Protein AF-A0A7S2GCS3-F1 (afdb_monomer)

Structure (mmCIF, N/CA/C/O backbone):
data_AF-A0A7S2GCS3-F1
#
_entry.id   AF-A0A7S2GCS3-F1
#
loop_
_atom_site.group_PDB
_atom_site.id
_atom_site.type_symbol
_atom_site.label_atom_id
_atom_site.label_alt_id
_atom_site.label_comp_id
_atom_site.label_asym_id
_atom_site.label_entity_id
_atom_site.label_seq_id
_atom_site.pdbx_PDB_ins_code
_atom_site.Cartn_x
_atom_site.Cartn_y
_atom_site.Cartn_z
_atom_site.occupancy
_atom_site.B_iso_or_equiv
_atom_site.auth_seq_id
_atom_site.auth_comp_id
_atom_site.auth_asym_id
_atom_site.auth_atom_id
_atom_site.pdbx_PDB_model_num
ATOM 1 N N . ALA A 1 1 ? 16.117 29.653 43.670 1.00 45.38 1 ALA A N 1
ATOM 2 C CA . ALA A 1 1 ? 16.359 30.026 42.257 1.00 45.38 1 ALA A CA 1
ATOM 3 C C . ALA A 1 1 ? 15.130 29.858 41.340 1.00 45.38 1 ALA A C 1
ATOM 5 O O . ALA A 1 1 ? 14.911 30.723 40.506 1.00 45.38 1 ALA A O 1
ATOM 6 N N . GLY A 1 2 ? 14.278 28.829 41.499 1.00 45.38 2 GLY A N 1
ATOM 7 C CA . GLY A 1 2 ? 13.142 28.573 40.582 1.00 45.38 2 GLY A CA 1
ATOM 8 C C . GLY A 1 2 ? 11.918 29.509 40.661 1.00 45.38 2 GLY A C 1
ATOM 9 O O . GLY A 1 2 ? 11.139 29.554 39.718 1.00 45.38 2 GLY A O 1
ATOM 10 N N . ARG A 1 3 ? 11.739 30.292 41.739 1.00 44.16 3 ARG A N 1
ATOM 11 C CA . ARG A 1 3 ? 10.587 31.216 41.884 1.00 44.16 3 ARG A CA 1
ATOM 12 C C . ARG A 1 3 ? 10.750 32.565 41.169 1.00 44.16 3 ARG A C 1
ATOM 14 O O . ARG A 1 3 ? 9.757 33.245 40.952 1.00 44.16 3 ARG A O 1
ATOM 21 N N . ILE A 1 4 ? 11.970 32.946 40.781 1.00 46.50 4 ILE A N 1
ATOM 22 C CA . ILE A 1 4 ? 12.252 34.279 40.209 1.00 46.50 4 ILE A CA 1
ATOM 23 C C . ILE A 1 4 ? 12.112 34.289 38.672 1.00 46.50 4 ILE A C 1
ATOM 25 O O . ILE A 1 4 ? 11.861 35.334 38.082 1.00 46.50 4 ILE A O 1
ATOM 29 N N . ILE A 1 5 ? 12.161 33.126 38.011 1.00 49.38 5 ILE A N 1
ATOM 30 C CA . ILE A 1 5 ? 12.000 33.024 36.546 1.00 49.38 5 ILE A CA 1
ATOM 31 C C . ILE A 1 5 ? 10.517 33.112 36.124 1.00 49.38 5 ILE A C 1
ATOM 33 O O . ILE A 1 5 ? 10.206 33.591 35.036 1.00 49.38 5 ILE A O 1
ATOM 37 N N . ALA A 1 6 ? 9.578 32.750 37.008 1.00 49.62 6 ALA A N 1
ATOM 38 C CA . ALA A 1 6 ? 8.138 32.794 36.724 1.00 49.62 6 ALA A CA 1
ATOM 39 C C . ALA A 1 6 ? 7.568 34.224 36.571 1.00 49.62 6 ALA A C 1
ATOM 41 O O . ALA A 1 6 ? 6.475 34.405 36.028 1.00 49.62 6 ALA A O 1
ATOM 42 N N . LEU A 1 7 ? 8.299 35.252 37.022 1.00 50.25 7 LEU A N 1
ATOM 43 C CA . LEU A 1 7 ? 7.850 36.651 37.024 1.00 50.25 7 LEU A CA 1
ATOM 44 C C . LEU A 1 7 ? 8.207 37.439 35.751 1.00 50.25 7 LEU A C 1
ATOM 46 O O . LEU A 1 7 ? 7.805 38.590 35.637 1.00 50.25 7 LEU A O 1
ATOM 50 N N . LYS A 1 8 ? 8.908 36.836 34.779 1.00 57.78 8 LYS A N 1
ATOM 51 C CA . LYS A 1 8 ? 9.228 37.479 33.485 1.00 57.78 8 LYS A CA 1
ATOM 52 C C . LYS A 1 8 ? 8.475 36.907 32.280 1.00 57.78 8 LYS A C 1
ATOM 54 O O . LYS A 1 8 ? 8.705 37.356 31.164 1.00 57.78 8 LYS A O 1
ATOM 59 N N . GLN A 1 9 ? 7.598 35.925 32.485 1.00 58.34 9 GLN A N 1
ATOM 60 C CA . GLN A 1 9 ? 6.839 35.333 31.386 1.00 58.34 9 GLN A CA 1
ATOM 61 C C . GLN A 1 9 ? 5.605 36.171 31.060 1.00 58.34 9 GLN A C 1
ATOM 63 O O . GLN A 1 9 ? 4.803 36.462 31.951 1.00 58.34 9 GLN A O 1
ATOM 68 N N . THR A 1 10 ? 5.439 36.528 29.787 1.00 75.19 10 THR A N 1
ATOM 69 C CA . THR A 1 10 ? 4.215 37.182 29.308 1.00 75.19 10 THR A CA 1
ATOM 70 C C . THR A 1 10 ? 3.010 36.239 29.476 1.00 75.19 10 THR A C 1
ATOM 72 O O . THR A 1 10 ? 3.190 35.016 29.508 1.00 75.19 10 THR A O 1
ATOM 75 N N . PRO A 1 11 ? 1.769 36.753 29.578 1.00 75.19 11 PRO A N 1
ATOM 76 C CA . PRO A 1 11 ? 0.563 35.918 29.642 1.00 75.19 11 PRO A CA 1
ATOM 77 C C . PRO A 1 11 ? 0.515 34.855 28.533 1.00 75.19 11 PRO A C 1
ATOM 79 O O . PRO A 1 11 ? 0.294 33.680 28.809 1.00 75.19 11 PRO A O 1
ATOM 82 N N . GLN A 1 12 ? 0.892 35.241 27.312 1.00 73.62 12 GLN A N 1
ATOM 83 C CA . GLN A 1 12 ? 0.981 34.353 26.153 1.00 73.62 12 GLN A CA 1
ATOM 84 C C . GLN A 1 12 ? 2.023 33.231 26.328 1.00 73.62 12 GLN A C 1
ATOM 86 O O . GLN A 1 12 ? 1.788 32.090 25.941 1.00 73.62 12 GLN A O 1
ATOM 91 N N . GLN A 1 13 ? 3.167 33.506 26.967 1.00 73.88 13 GLN A N 1
ATOM 92 C CA . GLN A 1 13 ? 4.167 32.474 27.276 1.00 73.88 13 GLN A CA 1
ATOM 93 C C . GLN A 1 13 ? 3.667 31.474 28.328 1.00 73.88 13 GLN A C 1
ATOM 95 O O . GLN A 1 13 ? 3.989 30.287 28.243 1.00 73.88 13 GLN A O 1
ATOM 100 N N . ARG A 1 14 ? 2.863 31.926 29.299 1.00 75.81 14 ARG A N 1
ATOM 101 C CA . ARG A 1 14 ? 2.249 31.051 30.313 1.00 75.81 14 ARG A CA 1
ATOM 102 C C . ARG A 1 14 ? 1.172 30.155 29.707 1.00 75.81 14 ARG A C 1
ATOM 104 O O . ARG A 1 14 ? 1.151 28.962 30.005 1.00 75.81 14 ARG A O 1
ATOM 111 N N . GLU A 1 15 ? 0.337 30.698 28.825 1.00 75.44 15 GLU A N 1
ATOM 112 C CA . GLU A 1 15 ? -0.662 29.930 28.072 1.00 75.44 15 GLU A CA 1
ATOM 113 C C . GLU A 1 15 ? -0.004 28.865 27.190 1.00 75.44 15 GLU A C 1
ATOM 115 O O . GLU A 1 15 ? -0.359 27.690 27.283 1.00 75.44 15 GLU A O 1
ATOM 120 N N . CYS A 1 16 ? 1.023 29.225 26.413 1.00 74.12 16 CYS A N 1
ATOM 121 C CA . CYS A 1 16 ? 1.772 28.264 25.599 1.00 74.12 16 CYS A CA 1
ATOM 122 C C . CYS A 1 16 ? 2.395 27.139 26.444 1.00 74.12 16 CYS A C 1
ATOM 124 O O . CYS A 1 16 ? 2.351 25.969 26.051 1.00 74.12 16 CYS A O 1
ATOM 126 N N . ALA A 1 17 ? 2.950 27.464 27.616 1.00 75.94 17 ALA A N 1
ATOM 127 C CA . ALA A 1 17 ? 3.522 26.472 28.524 1.00 75.94 17 ALA A CA 1
ATOM 128 C C . ALA A 1 17 ? 2.455 25.528 29.106 1.00 75.94 17 ALA A C 1
ATOM 130 O O . ALA A 1 17 ? 2.669 24.313 29.136 1.00 75.94 17 ALA A O 1
ATOM 131 N N . LEU A 1 18 ? 1.299 26.061 29.518 1.00 80.62 18 LEU A N 1
ATOM 132 C CA . LEU A 1 18 ? 0.173 25.268 30.013 1.00 80.62 18 LEU A CA 1
ATOM 133 C C . LEU A 1 18 ? -0.360 24.331 28.924 1.00 80.62 18 LEU A C 1
ATOM 135 O O . LEU A 1 18 ? -0.496 23.131 29.153 1.00 80.62 18 LEU A O 1
ATOM 139 N N . VAL A 1 19 ? -0.578 24.848 27.713 1.00 78.69 19 VAL A N 1
ATOM 140 C CA . VAL A 1 19 ? -1.015 24.056 26.556 1.00 78.69 19 VAL A CA 1
ATOM 141 C C . VAL A 1 19 ? -0.015 22.938 26.250 1.00 78.69 19 VAL A C 1
ATOM 143 O O . VAL A 1 19 ? -0.414 21.798 26.014 1.00 78.69 19 VAL A O 1
ATOM 146 N N . ALA A 1 20 ? 1.292 23.209 26.307 1.00 74.62 20 ALA A N 1
ATOM 147 C CA . ALA A 1 20 ? 2.315 22.183 26.114 1.00 74.62 20 ALA A CA 1
ATOM 148 C C . ALA A 1 20 ? 2.287 21.095 27.205 1.00 74.62 20 ALA A C 1
ATOM 150 O O . ALA A 1 20 ? 2.496 19.917 26.901 1.00 74.62 20 ALA A O 1
ATOM 151 N N . GLN A 1 21 ? 2.015 21.456 28.463 1.00 80.94 21 GLN A N 1
ATOM 152 C CA . GLN A 1 21 ? 1.854 20.487 29.552 1.00 80.94 21 GLN A CA 1
ATOM 153 C C . GLN A 1 21 ? 0.599 19.629 29.372 1.00 80.94 21 GLN A C 1
ATOM 155 O O . GLN A 1 21 ? 0.693 18.405 29.467 1.00 80.94 21 GLN A O 1
ATOM 160 N N . VAL A 1 22 ? -0.538 20.242 29.032 1.00 81.94 22 VAL A N 1
ATOM 161 C CA . VAL A 1 22 ? -1.790 19.528 28.735 1.00 81.94 22 VAL A CA 1
ATOM 162 C C . VAL A 1 22 ? -1.585 18.546 27.581 1.00 81.94 22 VAL A C 1
ATOM 164 O O . VAL A 1 22 ? -1.960 17.385 27.698 1.00 81.94 22 VAL A O 1
ATOM 167 N N . ARG A 1 23 ? -0.889 18.946 26.509 1.00 75.81 23 ARG A N 1
ATOM 168 C CA . ARG A 1 23 ? -0.555 18.055 25.380 1.00 75.81 23 ARG A CA 1
ATOM 169 C C . ARG A 1 23 ? 0.242 16.827 25.808 1.00 75.81 23 ARG A C 1
ATOM 171 O O . ARG A 1 23 ? -0.067 15.715 25.387 1.00 75.81 23 ARG A O 1
ATOM 178 N N . LYS A 1 24 ? 1.269 17.016 26.643 1.00 79.88 24 LYS A N 1
ATOM 179 C CA . LYS A 1 24 ? 2.068 15.901 27.177 1.00 79.88 24 LYS A CA 1
ATOM 180 C C . LYS A 1 24 ? 1.221 14.978 28.048 1.00 79.88 24 LYS A C 1
ATOM 182 O O . LYS A 1 24 ? 1.404 13.767 27.974 1.00 79.88 24 LYS A O 1
ATOM 187 N N . LEU A 1 25 ? 0.321 15.541 28.854 1.00 83.81 25 LEU A N 1
ATOM 188 C CA . LEU A 1 25 ? -0.578 14.765 29.699 1.00 83.81 25 LEU A CA 1
ATOM 189 C C . LEU A 1 25 ? -1.551 13.935 28.858 1.00 83.81 25 LEU A C 1
ATOM 191 O O . LEU A 1 25 ? -1.623 12.732 29.070 1.00 83.81 25 LEU A O 1
ATOM 195 N N . VAL A 1 26 ? -2.217 14.536 27.866 1.00 82.38 26 VAL A N 1
ATOM 196 C CA . VAL A 1 26 ? -3.145 13.821 26.972 1.00 82.38 26 VAL A CA 1
ATOM 197 C C . VAL A 1 26 ? -2.433 12.692 26.231 1.00 82.38 26 VAL A C 1
ATOM 199 O O . VAL A 1 26 ? -2.925 11.570 26.215 1.00 82.38 26 VAL A O 1
ATOM 202 N N . TYR A 1 27 ? -1.237 12.949 25.692 1.00 83.50 27 TYR A N 1
ATOM 203 C CA . TYR A 1 27 ? -0.443 11.896 25.057 1.00 83.50 27 TYR A CA 1
ATOM 204 C C . TYR A 1 27 ? -0.103 10.763 26.033 1.00 83.50 27 TYR A C 1
ATOM 206 O O . TYR A 1 27 ? -0.255 9.597 25.689 1.00 83.50 27 TYR A O 1
ATOM 214 N N . ARG A 1 28 ? 0.313 11.083 27.266 1.00 83.88 28 ARG A N 1
ATOM 215 C CA . ARG A 1 28 ? 0.596 10.065 28.289 1.00 83.88 28 ARG A CA 1
ATOM 216 C C . ARG A 1 28 ? -0.651 9.264 28.662 1.00 83.88 28 ARG A C 1
ATOM 218 O O . ARG A 1 28 ? -0.569 8.052 28.797 1.00 83.88 28 ARG A O 1
ATOM 225 N N . MET A 1 29 ? -1.800 9.921 28.784 1.00 85.88 29 MET A N 1
ATOM 226 C CA . MET A 1 29 ? -3.075 9.254 29.052 1.00 85.88 29 MET A CA 1
ATOM 227 C C . MET A 1 29 ? -3.511 8.336 27.905 1.00 85.88 29 MET A C 1
ATOM 229 O O . MET A 1 29 ? -4.179 7.345 28.170 1.00 85.88 29 MET A O 1
ATOM 233 N N . ALA A 1 30 ? -3.125 8.635 26.661 1.00 87.94 30 ALA A N 1
ATOM 234 C CA . ALA A 1 30 ? -3.401 7.788 25.503 1.00 87.94 30 ALA A CA 1
ATOM 235 C C . ALA A 1 30 ? -2.385 6.644 25.341 1.00 87.94 30 ALA A C 1
ATOM 237 O O . ALA A 1 30 ? -2.777 5.527 25.029 1.00 87.94 30 ALA A O 1
ATOM 238 N N . ILE A 1 31 ? -1.091 6.884 25.570 1.00 90.19 31 ILE A N 1
ATOM 239 C CA . ILE A 1 31 ? -0.054 5.862 25.351 1.00 90.19 31 ILE A CA 1
ATOM 240 C C . ILE A 1 31 ? -0.043 4.787 26.444 1.00 90.19 31 ILE A C 1
ATOM 242 O O . ILE A 1 31 ? 0.220 3.632 26.144 1.00 90.19 31 ILE A O 1
ATOM 246 N N . ILE A 1 32 ? -0.385 5.127 27.693 1.00 92.94 32 ILE A N 1
ATOM 247 C CA . ILE A 1 32 ? -0.435 4.153 28.797 1.00 92.94 32 ILE A CA 1
ATOM 248 C C . ILE A 1 32 ? -1.379 2.979 28.485 1.00 92.94 32 ILE A C 1
ATOM 250 O O . ILE A 1 32 ? -0.918 1.843 28.545 1.00 92.94 32 ILE A O 1
ATOM 254 N N . PRO A 1 33 ? -2.664 3.180 28.133 1.00 94.50 33 PRO A N 1
ATOM 255 C CA . PRO A 1 33 ? -3.541 2.059 27.803 1.00 94.50 33 PRO A CA 1
ATOM 256 C C . PRO A 1 33 ? -3.095 1.308 26.541 1.00 94.50 33 PRO A C 1
ATOM 258 O O . PRO A 1 33 ? -3.314 0.106 26.478 1.00 94.50 33 PRO A O 1
ATOM 261 N N . VAL A 1 34 ? -2.432 1.964 25.579 1.00 94.06 34 VAL A N 1
ATOM 262 C CA . VAL A 1 34 ? -1.811 1.291 24.418 1.00 94.06 34 VAL A CA 1
ATOM 263 C C . VAL A 1 34 ? -0.699 0.342 24.870 1.00 94.06 34 VAL A C 1
ATOM 265 O O . VAL A 1 34 ? -0.675 -0.818 24.474 1.00 94.06 34 VAL A O 1
ATOM 268 N N . ASP A 1 35 ? 0.213 0.805 25.723 1.00 93.88 35 ASP A N 1
ATOM 269 C CA . ASP A 1 35 ? 1.320 -0.015 26.220 1.00 93.88 35 ASP A CA 1
ATOM 270 C C . ASP A 1 35 ? 0.820 -1.158 27.115 1.00 93.88 35 ASP A C 1
ATOM 272 O O . ASP A 1 35 ? 1.252 -2.297 26.956 1.00 93.88 35 ASP A O 1
ATOM 276 N N . VAL A 1 36 ? -0.145 -0.893 28.004 1.00 94.81 36 VAL A N 1
ATOM 277 C CA . VAL A 1 36 ? -0.731 -1.936 28.863 1.00 94.81 36 VAL A CA 1
ATOM 278 C C . VAL A 1 36 ? -1.497 -2.967 28.031 1.00 94.81 36 VAL A C 1
ATOM 280 O O . VAL A 1 36 ? -1.371 -4.156 28.301 1.00 94.81 36 VAL A O 1
ATOM 283 N N . MET A 1 37 ? -2.250 -2.547 27.010 1.00 94.25 37 MET A N 1
ATOM 284 C CA . MET A 1 37 ? -2.945 -3.468 26.104 1.00 94.25 37 MET A CA 1
ATOM 285 C C . MET A 1 37 ? -1.959 -4.339 25.311 1.00 94.25 37 MET A C 1
ATOM 287 O O . MET A 1 37 ? -2.195 -5.535 25.155 1.00 94.25 37 MET A O 1
ATOM 291 N N . ARG A 1 38 ? -0.834 -3.771 24.854 1.00 92.38 38 ARG A N 1
ATOM 292 C CA . ARG A 1 38 ? 0.243 -4.517 24.182 1.00 92.38 38 ARG A CA 1
ATOM 293 C C . ARG A 1 38 ? 0.867 -5.573 25.094 1.00 92.38 38 ARG A C 1
ATOM 295 O O . ARG A 1 38 ? 1.034 -6.714 24.674 1.00 92.38 38 ARG A O 1
ATOM 302 N N . ASP A 1 39 ? 1.248 -5.175 26.304 1.00 92.62 39 ASP A N 1
ATOM 303 C CA . ASP A 1 39 ? 2.057 -6.014 27.195 1.00 92.62 39 ASP A CA 1
ATOM 304 C C . ASP A 1 39 ? 1.193 -7.001 28.003 1.00 92.62 39 ASP A C 1
ATOM 306 O O . ASP A 1 39 ? 1.654 -8.084 28.365 1.00 92.62 39 ASP A O 1
ATOM 310 N N . PHE A 1 40 ? -0.074 -6.655 28.261 1.00 91.62 40 PHE A N 1
ATOM 311 C CA . PHE A 1 40 ? -0.999 -7.414 29.107 1.00 91.62 40 PHE A CA 1
ATOM 312 C C . PHE A 1 40 ? -2.425 -7.467 28.521 1.00 91.62 40 PHE A C 1
ATOM 314 O O . PHE A 1 40 ? -3.369 -7.001 29.166 1.00 91.62 40 PHE A O 1
ATOM 321 N N . PRO A 1 41 ? -2.630 -8.079 27.338 1.00 89.62 41 PRO A N 1
ATOM 322 C CA . PRO A 1 41 ? -3.936 -8.119 26.680 1.00 89.62 41 PRO A CA 1
ATOM 323 C C . PRO A 1 41 ? -5.011 -8.801 27.540 1.00 89.62 41 PRO A C 1
ATOM 325 O O . PRO A 1 41 ? -6.014 -8.181 27.866 1.00 89.62 41 PRO A O 1
ATOM 328 N N . ALA A 1 42 ? -4.808 -10.037 28.007 1.00 87.88 42 ALA A N 1
ATOM 329 C CA . ALA A 1 42 ? -5.832 -10.730 28.802 1.00 87.88 42 ALA A CA 1
ATOM 330 C C . ALA A 1 42 ? -6.248 -9.964 30.086 1.00 87.88 42 ALA A C 1
ATOM 332 O O . ALA A 1 42 ? -7.450 -9.791 30.301 1.00 87.88 42 ALA A O 1
ATOM 333 N N . PRO A 1 43 ? -5.318 -9.418 30.903 1.00 90.00 43 PRO A N 1
ATOM 334 C CA . PRO A 1 43 ? -5.680 -8.549 32.029 1.00 90.00 43 PRO A CA 1
ATOM 335 C C . PRO A 1 43 ? -6.362 -7.229 31.643 1.00 90.00 43 PRO A C 1
ATOM 337 O O . PRO A 1 43 ? -7.083 -6.664 32.464 1.00 90.00 43 PRO A O 1
ATOM 340 N N . PHE A 1 44 ? -6.142 -6.719 30.428 1.00 93.25 44 PHE A N 1
ATOM 341 C CA . PHE A 1 44 ? -6.754 -5.474 29.959 1.00 93.25 44 PHE A CA 1
ATOM 342 C C . PHE A 1 44 ? -8.237 -5.637 29.583 1.00 93.25 44 PHE A C 1
ATOM 344 O O . PHE A 1 44 ? -8.977 -4.652 29.578 1.00 93.25 44 PHE A O 1
ATOM 351 N N . GLY A 1 45 ? -8.696 -6.868 29.330 1.00 91.56 45 GLY A N 1
ATOM 352 C CA . GLY A 1 45 ? -10.060 -7.201 28.897 1.00 91.56 45 GLY A CA 1
ATOM 353 C C . GLY A 1 45 ? -11.200 -6.412 29.570 1.00 91.56 45 GLY A C 1
ATOM 354 O O . GLY A 1 45 ? -12.016 -5.826 28.854 1.00 91.56 45 GLY A O 1
ATOM 355 N N . PRO A 1 46 ? -11.247 -6.292 30.914 1.00 92.50 46 PRO A N 1
ATOM 356 C CA . PRO A 1 46 ? -12.296 -5.548 31.624 1.00 92.50 46 PRO A CA 1
ATOM 357 C C . PRO A 1 46 ? -12.397 -4.056 31.268 1.00 92.50 46 PRO A C 1
ATOM 359 O O . PRO A 1 46 ? -13.427 -3.433 31.518 1.00 92.50 46 PRO A O 1
ATOM 362 N N . TYR A 1 47 ? -11.342 -3.467 30.702 1.00 94.38 47 TYR A N 1
ATOM 363 C CA . TYR A 1 47 ? -11.281 -2.047 30.355 1.00 94.38 47 TYR A CA 1
ATOM 364 C C . TYR A 1 47 ? -11.637 -1.764 28.888 1.00 94.38 47 TYR A C 1
ATOM 366 O O . TYR A 1 47 ? -11.801 -0.599 28.512 1.00 94.38 47 TYR A O 1
ATOM 374 N N . LEU A 1 48 ? -11.787 -2.797 28.049 1.00 95.50 48 LEU A N 1
ATOM 375 C CA . LEU A 1 48 ? -12.055 -2.636 26.615 1.00 95.50 48 LEU A CA 1
ATOM 376 C C . LEU A 1 48 ? -13.328 -1.837 26.336 1.00 95.50 48 LEU A C 1
ATOM 378 O O . LEU A 1 48 ? -13.314 -0.961 25.476 1.00 95.50 48 LEU A O 1
ATOM 382 N N . SER A 1 49 ? -14.400 -2.079 27.095 1.00 94.75 49 SER A N 1
ATOM 383 C CA . SER A 1 49 ? -15.685 -1.382 26.932 1.00 94.75 49 SER A CA 1
ATOM 384 C C . SER A 1 49 ? -15.576 0.136 27.107 1.00 94.75 49 SER A C 1
ATOM 386 O O . SER A 1 49 ? -16.389 0.879 26.561 1.00 94.75 49 SER A O 1
ATOM 388 N N . VAL A 1 50 ? -14.557 0.607 27.832 1.00 95.00 50 VAL A N 1
ATOM 389 C CA . VAL A 1 50 ? -14.294 2.031 28.053 1.00 95.00 50 VAL A CA 1
ATOM 390 C C . VAL A 1 50 ? -13.335 2.582 27.004 1.00 95.00 50 VAL A C 1
ATOM 392 O O . VAL A 1 50 ? -13.607 3.630 26.424 1.00 95.00 50 VAL A O 1
ATOM 395 N N . TYR A 1 51 ? -12.207 1.911 26.760 1.00 95.94 51 TYR A N 1
ATOM 396 C CA . TYR A 1 51 ? -11.154 2.466 25.903 1.00 95.94 51 TYR A CA 1
ATOM 397 C C . TYR A 1 51 ? -11.443 2.309 24.413 1.00 95.94 51 TYR A C 1
ATOM 399 O O . TYR A 1 51 ? -11.138 3.218 23.644 1.00 95.94 51 TYR A O 1
ATOM 407 N N . LEU A 1 52 ? -12.058 1.202 23.996 1.00 95.62 52 LEU A N 1
ATOM 408 C CA . LEU A 1 52 ? -12.262 0.906 22.581 1.00 95.62 52 LEU A CA 1
ATOM 409 C C . LEU A 1 52 ? -13.183 1.932 21.887 1.00 95.62 52 LEU A C 1
ATOM 411 O O . LEU A 1 52 ? -12.752 2.495 20.878 1.00 95.62 52 LEU A O 1
ATOM 415 N N . PRO A 1 53 ? -14.355 2.314 22.449 1.00 96.38 53 PRO A N 1
ATOM 416 C CA . PRO A 1 53 ? -15.146 3.415 21.896 1.00 96.38 53 PRO A CA 1
ATOM 417 C C . PRO A 1 53 ? -14.392 4.746 21.893 1.00 96.38 53 PRO A C 1
ATOM 419 O O . PRO A 1 53 ? -14.454 5.479 20.917 1.00 96.38 53 PRO A O 1
ATOM 422 N N . ARG A 1 54 ? -13.615 5.046 22.940 1.00 94.31 54 ARG A N 1
ATOM 423 C CA . ARG A 1 54 ? -12.886 6.320 23.045 1.00 94.31 54 ARG A CA 1
ATOM 424 C C . ARG A 1 54 ? -11.804 6.471 21.984 1.00 94.31 54 ARG A C 1
ATOM 426 O O . ARG A 1 54 ? -11.670 7.546 21.408 1.00 94.31 54 ARG A O 1
ATOM 433 N N . PHE A 1 55 ? -11.034 5.420 21.718 1.00 94.94 55 PHE A N 1
ATOM 434 C CA . PHE A 1 55 ? -10.035 5.452 20.652 1.00 94.94 55 PHE A CA 1
ATOM 435 C C . PHE A 1 55 ? -10.682 5.513 19.267 1.00 94.94 55 PHE A C 1
ATOM 437 O O . PHE A 1 55 ? -10.186 6.229 18.398 1.00 94.94 55 PHE A O 1
ATOM 444 N N . PHE A 1 56 ? -11.825 4.856 19.076 1.00 95.06 56 PHE A N 1
ATOM 445 C CA . PHE A 1 56 ? -12.602 4.990 17.847 1.00 95.06 56 PHE A CA 1
ATOM 446 C C . PHE A 1 56 ? -13.187 6.400 17.662 1.00 95.06 56 PHE A C 1
ATOM 448 O O . PHE A 1 56 ? -13.147 6.937 16.557 1.00 95.06 56 PHE A O 1
ATOM 455 N N . ASP A 1 57 ? -13.662 7.043 18.731 1.00 91.81 57 ASP A N 1
ATOM 456 C CA . ASP A 1 57 ? -14.142 8.430 18.702 1.00 91.81 57 ASP A CA 1
ATOM 457 C C . ASP A 1 57 ? -13.014 9.401 18.342 1.00 91.81 57 ASP A C 1
ATOM 459 O O . ASP A 1 57 ? -13.233 10.334 17.573 1.00 91.81 57 ASP A O 1
ATOM 463 N N . ILE A 1 58 ? -11.794 9.170 18.851 1.00 88.94 58 ILE A N 1
ATOM 464 C CA . ILE A 1 58 ? -10.608 9.942 18.450 1.00 88.94 58 ILE A CA 1
ATOM 465 C C . ILE A 1 58 ? -10.422 9.833 16.937 1.00 88.94 58 ILE A C 1
ATOM 467 O O . ILE A 1 58 ? -10.301 10.857 16.276 1.00 88.94 58 ILE A O 1
ATOM 471 N N . LEU A 1 59 ? -10.453 8.623 16.375 1.00 89.06 59 LEU A N 1
ATOM 472 C CA . LEU A 1 59 ? -10.343 8.422 14.929 1.00 89.06 59 LEU A CA 1
ATOM 473 C C . LEU A 1 59 ? -11.486 9.081 14.143 1.00 89.06 59 LEU A C 1
ATOM 475 O O . LEU A 1 59 ? -11.244 9.768 13.154 1.00 89.06 59 LEU A O 1
ATOM 479 N N . SER A 1 60 ? -12.723 8.947 14.612 1.00 86.81 60 SER A N 1
ATOM 480 C CA . SER A 1 60 ? -13.904 9.548 13.974 1.00 86.81 60 SER A CA 1
ATOM 481 C C . SER A 1 60 ? -13.856 11.080 13.999 1.00 86.81 60 SER A C 1
ATOM 483 O O . SER A 1 60 ? -14.236 11.754 13.038 1.00 86.81 60 SER A O 1
ATOM 485 N N . PHE A 1 61 ? -13.331 11.654 15.081 1.00 84.25 61 PHE A N 1
ATOM 486 C CA . PHE A 1 61 ? -13.067 13.084 15.173 1.00 84.25 61 PHE A CA 1
ATOM 487 C C . PHE A 1 61 ? -12.011 13.524 14.154 1.00 84.25 61 PHE A C 1
ATOM 489 O O . PHE A 1 61 ? -12.186 14.543 13.493 1.00 84.25 61 PHE A O 1
ATOM 496 N N . LEU A 1 62 ? -10.942 12.748 13.959 1.00 74.19 62 LEU A N 1
ATOM 497 C CA . LEU A 1 62 ? -9.950 13.034 12.915 1.00 74.19 62 LEU A CA 1
ATOM 498 C C . LEU A 1 62 ? -10.568 12.996 11.520 1.00 74.19 62 LEU A C 1
ATOM 500 O O . LEU A 1 62 ? -10.338 13.912 10.737 1.00 74.19 62 LEU A O 1
ATOM 504 N N . TYR A 1 63 ? -11.388 11.983 11.243 1.00 72.38 63 TYR A N 1
ATOM 505 C CA . TYR A 1 63 ? -12.088 11.838 9.968 1.00 72.38 63 TYR A CA 1
ATOM 506 C C . TYR A 1 63 ? -13.009 13.026 9.656 1.00 72.38 63 TYR A C 1
ATOM 508 O O . TYR A 1 63 ? -13.066 13.479 8.521 1.00 72.38 63 TYR A O 1
ATOM 516 N N . SER A 1 64 ? -13.686 13.578 10.666 1.00 72.88 64 SER A N 1
ATOM 517 C CA . SER A 1 64 ? -14.590 14.729 10.494 1.00 72.88 64 SER A CA 1
ATOM 518 C C . SER A 1 64 ? -13.899 16.098 10.489 1.00 72.88 64 SER A C 1
ATOM 520 O O . SER A 1 64 ? -14.511 17.079 10.067 1.00 72.88 64 SER A O 1
ATOM 522 N N . THR A 1 65 ? -12.651 16.195 10.957 1.00 66.88 65 THR A N 1
ATOM 523 C CA . THR A 1 65 ? -11.936 17.478 11.112 1.00 66.88 65 THR A CA 1
ATOM 524 C C . THR A 1 65 ? -10.791 17.690 10.131 1.00 66.88 65 THR A C 1
ATOM 526 O O . THR A 1 65 ? -10.411 18.840 9.896 1.00 66.88 65 THR A O 1
ATOM 529 N N . LEU A 1 66 ? -10.233 16.626 9.551 1.00 59.03 66 LEU A N 1
ATOM 530 C CA . LEU A 1 66 ? -9.251 16.750 8.481 1.00 59.03 66 LEU A CA 1
ATOM 531 C C . LEU A 1 66 ? -9.986 17.144 7.192 1.00 59.03 66 LEU A C 1
ATOM 533 O O . LEU A 1 66 ? -10.882 16.415 6.765 1.00 59.03 66 LEU A O 1
ATOM 537 N N . PRO A 1 67 ? -9.657 18.290 6.567 1.00 49.50 67 PRO A N 1
ATOM 538 C CA . PRO A 1 67 ? -10.244 18.620 5.279 1.00 49.50 67 PRO A CA 1
ATOM 539 C C . PRO A 1 67 ? -9.859 17.536 4.258 1.00 49.50 67 PRO A C 1
ATOM 541 O O . PRO A 1 67 ? -8.735 17.023 4.323 1.00 49.50 67 PRO A O 1
ATOM 544 N N . PRO A 1 68 ? -10.744 17.197 3.301 1.00 47.62 68 PRO A N 1
ATOM 545 C CA . PRO A 1 68 ? -10.340 16.397 2.151 1.00 47.62 68 PRO A CA 1
ATOM 546 C C . PRO A 1 68 ? -9.145 17.074 1.452 1.00 47.62 68 PRO A C 1
ATOM 548 O O . PRO A 1 68 ? -8.995 18.299 1.569 1.00 47.62 68 PRO A O 1
ATOM 551 N N . PRO A 1 69 ? -8.279 16.313 0.752 1.00 45.06 69 PRO A N 1
ATOM 552 C CA . PRO A 1 69 ? -7.096 16.866 0.098 1.00 45.06 69 PRO A CA 1
ATOM 553 C C . PRO A 1 69 ? -7.475 18.116 -0.719 1.00 45.06 69 PRO A C 1
ATOM 555 O O . PRO A 1 69 ? -8.497 18.104 -1.411 1.00 45.06 69 PRO A O 1
ATOM 558 N N . PRO A 1 70 ? -6.731 19.227 -0.570 1.00 42.72 70 PRO A N 1
ATOM 559 C CA . PRO A 1 70 ? -7.198 20.545 -0.981 1.00 42.72 70 PRO A CA 1
ATOM 560 C C . PRO A 1 70 ? -7.488 20.603 -2.483 1.00 42.72 70 PRO A C 1
ATOM 562 O O . PRO A 1 70 ? -6.684 20.160 -3.299 1.00 42.72 70 PRO A O 1
ATOM 565 N N . HIS A 1 71 ? -8.605 21.233 -2.858 1.00 38.00 71 HIS A N 1
ATOM 566 C CA . HIS A 1 71 ? -8.778 21.735 -4.219 1.00 38.00 71 HIS A CA 1
ATOM 567 C C . HIS A 1 71 ? -7.751 22.856 -4.468 1.00 38.00 71 HIS A C 1
ATOM 569 O O . HIS A 1 71 ? -7.684 23.802 -3.674 1.00 38.00 71 HIS A O 1
ATOM 575 N N . PRO A 1 72 ? -6.952 22.799 -5.547 1.00 42.09 72 PRO A N 1
ATOM 576 C CA . PRO A 1 72 ? -5.897 23.771 -5.779 1.00 42.09 72 PRO A CA 1
ATOM 577 C C . PRO A 1 72 ? -6.488 25.049 -6.377 1.00 42.09 72 PRO A C 1
ATOM 579 O O . PRO A 1 72 ? -6.740 25.149 -7.575 1.00 42.09 72 PRO A O 1
ATOM 582 N N . GLY A 1 73 ? -6.708 26.052 -5.529 1.00 32.81 73 GLY A N 1
ATOM 583 C CA . GLY A 1 73 ? -6.788 27.438 -5.981 1.00 32.81 73 GLY A CA 1
ATOM 584 C C . GLY A 1 73 ? -5.386 27.963 -6.341 1.00 32.81 73 GLY A C 1
ATOM 585 O O . GLY A 1 73 ? -4.404 27.524 -5.739 1.00 32.81 73 GLY A O 1
ATOM 586 N N . PRO A 1 74 ? -5.260 28.935 -7.263 1.00 31.25 74 PRO A N 1
ATOM 587 C CA . PRO A 1 74 ? -3.977 29.418 -7.802 1.00 31.25 74 PRO A CA 1
ATOM 588 C C . PRO A 1 74 ? -3.069 30.169 -6.801 1.00 31.25 74 PRO A C 1
ATOM 590 O O . PRO A 1 74 ? -2.061 30.743 -7.202 1.00 31.25 74 PRO A O 1
ATOM 593 N N . TYR A 1 75 ? -3.392 30.161 -5.503 1.00 34.78 75 TYR A N 1
ATOM 594 C CA . TYR A 1 75 ? -2.685 30.906 -4.454 1.00 34.78 75 TYR A CA 1
ATOM 595 C C . TYR A 1 75 ? -2.351 30.065 -3.212 1.00 34.78 75 TYR A C 1
ATOM 597 O O . TYR A 1 75 ? -2.232 30.611 -2.116 1.00 34.78 75 TYR A O 1
ATOM 605 N N . ALA A 1 76 ? -2.201 28.743 -3.344 1.00 36.25 76 ALA A N 1
ATOM 606 C CA . ALA A 1 76 ? -1.716 27.914 -2.242 1.00 36.25 76 ALA A CA 1
ATOM 607 C C . ALA A 1 76 ? -0.252 28.277 -1.919 1.00 36.25 76 ALA A C 1
ATOM 609 O O . ALA A 1 76 ? 0.689 27.825 -2.569 1.00 36.25 76 ALA A O 1
ATOM 610 N N . THR A 1 77 ? -0.063 29.153 -0.932 1.00 33.41 77 THR A N 1
ATOM 611 C CA . THR A 1 77 ? 1.245 29.493 -0.368 1.00 33.41 77 THR A CA 1
ATOM 612 C C . THR A 1 77 ? 1.948 28.231 0.119 1.00 33.41 77 THR A C 1
ATOM 614 O O . THR A 1 77 ? 1.324 27.413 0.794 1.00 33.41 77 THR A O 1
ATOM 617 N N . GLN A 1 78 ? 3.245 28.114 -0.186 1.00 34.78 78 GLN A N 1
ATOM 618 C CA . GLN A 1 78 ? 4.180 27.116 0.346 1.00 34.78 78 GLN A CA 1
ATOM 619 C C . GLN A 1 78 ? 4.264 27.219 1.879 1.00 34.78 78 GLN A C 1
ATOM 621 O O . GLN A 1 78 ? 5.180 27.809 2.444 1.00 34.78 78 GLN A O 1
ATOM 626 N N . GLY A 1 79 ? 3.259 26.696 2.566 1.00 28.38 79 GLY A N 1
ATOM 627 C CA . GLY A 1 79 ? 3.289 26.420 3.988 1.00 28.38 79 GLY A CA 1
ATOM 628 C C . GLY A 1 79 ? 3.370 24.915 4.157 1.00 28.38 79 GLY A C 1
ATOM 629 O O . GLY A 1 79 ? 2.605 24.186 3.530 1.00 28.38 79 GLY A O 1
ATOM 630 N N . SER A 1 80 ? 4.277 24.453 5.014 1.00 31.47 80 SER A N 1
ATOM 631 C CA . SER A 1 80 ? 4.157 23.133 5.632 1.00 31.47 80 SER A CA 1
ATOM 632 C C . SER A 1 80 ? 2.686 22.917 6.025 1.00 31.47 80 SER A C 1
ATOM 634 O O . SER A 1 80 ? 2.085 23.808 6.634 1.00 31.47 80 SER A O 1
ATOM 636 N N . CYS A 1 81 ? 2.097 21.755 5.699 1.00 37.97 81 CYS A N 1
ATOM 637 C CA . CYS A 1 81 ? 0.724 21.373 6.101 1.00 37.97 81 CYS A CA 1
ATOM 638 C C . CYS A 1 81 ? 0.518 21.379 7.628 1.00 37.97 81 CYS A C 1
ATOM 640 O O . CYS A 1 81 ? -0.575 21.160 8.144 1.00 37.97 81 CYS A O 1
ATOM 642 N N . TYR A 1 82 ? 1.591 21.683 8.337 1.00 34.94 82 TYR A N 1
ATOM 643 C CA . TYR A 1 82 ? 1.700 21.950 9.737 1.00 34.94 82 TYR A CA 1
ATOM 644 C C . TYR A 1 82 ? 2.339 23.318 9.927 1.00 34.94 82 TYR A C 1
ATOM 646 O O . TYR A 1 82 ? 3.462 23.504 9.463 1.00 34.94 82 TYR A O 1
ATOM 654 N N . PRO A 1 83 ? 1.677 24.292 10.580 1.00 27.20 83 PRO A N 1
ATOM 655 C CA . PRO A 1 83 ? 2.305 25.575 10.839 1.00 27.20 83 PRO A CA 1
ATOM 656 C C . PRO A 1 83 ? 3.540 25.341 11.711 1.00 27.20 83 PRO A C 1
ATOM 658 O O . PRO A 1 83 ? 3.453 25.232 12.931 1.00 27.20 83 PRO A O 1
ATOM 661 N N . SER A 1 84 ? 4.710 25.280 11.080 1.00 30.44 84 SER A N 1
ATOM 662 C CA . SER A 1 84 ? 6.016 25.314 11.730 1.00 30.44 84 SER A CA 1
ATOM 663 C C . SER A 1 84 ? 6.343 26.759 12.094 1.00 30.44 84 SER A C 1
ATOM 665 O O . SER A 1 84 ? 7.418 27.274 11.809 1.00 30.44 84 SER A O 1
ATOM 667 N N . THR A 1 85 ? 5.390 27.446 12.717 1.00 29.58 85 THR A N 1
ATOM 668 C CA . THR A 1 85 ? 5.699 28.574 13.582 1.00 29.58 85 THR A CA 1
ATOM 669 C C . THR A 1 85 ? 6.133 27.986 14.921 1.00 29.58 85 THR A C 1
ATOM 671 O O . THR A 1 85 ? 5.427 27.126 15.459 1.00 29.58 85 THR A O 1
ATOM 674 N N . PRO A 1 86 ? 7.269 28.412 15.496 1.00 31.69 86 PRO A N 1
ATOM 675 C CA . PRO A 1 86 ? 7.677 27.959 16.817 1.00 31.69 86 PRO A CA 1
ATOM 676 C C . PRO A 1 86 ? 6.622 28.412 17.839 1.00 31.69 86 PRO A C 1
ATOM 678 O O . PRO A 1 86 ? 6.631 29.554 18.285 1.00 31.69 86 PRO A O 1
ATOM 681 N N . GLY A 1 87 ? 5.671 27.531 18.174 1.00 35.69 87 GLY A N 1
ATOM 682 C CA . GLY A 1 87 ? 4.647 27.791 19.191 1.00 35.69 87 GLY A CA 1
ATOM 683 C C . GLY A 1 87 ? 3.209 27.340 18.901 1.00 35.69 87 GLY A C 1
ATOM 684 O O . GLY A 1 87 ? 2.427 27.289 19.848 1.00 35.69 87 GLY A O 1
ATOM 685 N N . THR A 1 88 ? 2.825 26.953 17.681 1.00 33.12 88 THR A N 1
ATOM 686 C CA . THR A 1 88 ? 1.429 26.560 17.367 1.00 33.12 88 THR A CA 1
ATOM 687 C C . THR A 1 88 ? 1.337 25.130 16.822 1.00 33.12 88 THR A C 1
ATOM 689 O O . THR A 1 88 ? 2.212 24.644 16.126 1.00 33.12 88 THR A O 1
ATOM 692 N N . SER A 1 89 ? 0.319 24.394 17.277 1.00 43.12 89 SER A N 1
ATOM 693 C CA . SER A 1 89 ? 0.153 22.935 17.147 1.00 43.12 89 SER A CA 1
ATOM 694 C C . SER A 1 89 ? -0.050 22.435 15.733 1.00 43.12 89 SER A C 1
ATOM 696 O O . SER A 1 89 ? -0.998 22.847 15.069 1.00 43.12 89 SER A O 1
ATOM 698 N N . PRO A 1 90 ? 0.730 21.404 15.401 1.00 42.78 90 PRO A N 1
ATOM 699 C CA . PRO A 1 90 ? 0.163 20.155 14.868 1.00 42.78 90 PRO A CA 1
ATOM 700 C C . PRO A 1 90 ? 0.588 18.771 15.445 1.00 42.78 90 PRO A C 1
ATOM 702 O O . PRO A 1 90 ? -0.127 17.806 15.182 1.00 42.78 90 PRO A O 1
ATOM 705 N N . PRO A 1 91 ? 1.613 18.586 16.305 1.00 57.34 91 PRO A N 1
ATOM 706 C CA . PRO A 1 91 ? 2.097 17.239 16.663 1.00 57.34 91 PRO A CA 1
ATOM 707 C C . PRO A 1 91 ? 1.202 16.447 17.640 1.00 57.34 91 PRO A C 1
ATOM 709 O O . PRO A 1 91 ? 1.511 15.309 17.978 1.00 57.34 91 PRO A O 1
ATOM 712 N N . MET A 1 92 ? 0.121 17.031 18.173 1.00 59.00 92 MET A N 1
ATOM 713 C CA . MET A 1 92 ? -0.763 16.342 19.133 1.00 59.00 92 MET A CA 1
ATOM 714 C C . MET A 1 92 ? -1.796 15.456 18.434 1.00 59.00 92 MET A C 1
ATOM 716 O O . MET A 1 92 ? -2.081 14.355 18.910 1.00 59.00 92 MET A O 1
ATOM 720 N N . LEU A 1 93 ? -2.362 15.954 17.333 1.00 65.88 93 LEU A N 1
ATOM 721 C CA . LEU A 1 93 ? -3.428 15.280 16.606 1.00 65.88 93 LEU A CA 1
ATOM 722 C C . LEU A 1 93 ? -2.896 13.978 15.993 1.00 65.88 93 LEU A C 1
ATOM 724 O O . LEU A 1 93 ? -3.478 12.918 16.189 1.00 65.88 93 LEU A O 1
ATOM 728 N N . GLU A 1 94 ? -1.707 14.048 15.391 1.00 76.12 94 GLU A N 1
ATOM 729 C CA . GLU A 1 94 ? -0.994 12.892 14.844 1.00 76.12 94 GLU A CA 1
ATOM 730 C C . GLU A 1 94 ? -0.650 11.854 15.904 1.00 76.12 94 GLU A C 1
ATOM 732 O O . GLU A 1 94 ? -0.938 10.676 15.733 1.00 76.12 94 GLU A O 1
ATOM 737 N N . ARG A 1 95 ? -0.089 12.277 17.043 1.00 80.81 95 ARG A N 1
ATOM 738 C CA . ARG A 1 95 ? 0.260 11.347 18.126 1.00 80.81 95 ARG A CA 1
ATOM 739 C C . ARG A 1 95 ? -0.964 10.657 18.716 1.00 80.81 95 ARG A C 1
ATOM 741 O O . ARG A 1 95 ? -0.882 9.490 19.087 1.00 80.81 95 ARG A O 1
ATOM 748 N N . SER A 1 96 ? -2.086 11.368 18.802 1.00 83.94 96 SER A N 1
ATOM 749 C CA . SER A 1 96 ? -3.352 10.798 19.276 1.00 83.94 96 SER A CA 1
ATOM 750 C C . SER A 1 96 ? -3.931 9.821 18.250 1.00 83.94 96 SER A C 1
ATOM 752 O O . SER A 1 96 ? -4.366 8.740 18.638 1.00 83.94 96 SER A O 1
ATOM 754 N N . ALA A 1 97 ? -3.850 10.152 16.954 1.00 86.12 97 ALA A N 1
ATOM 755 C CA . ALA A 1 97 ? -4.205 9.257 15.852 1.00 86.12 97 ALA A CA 1
ATOM 756 C C . ALA A 1 97 ? -3.399 7.959 15.913 1.00 86.12 97 ALA A C 1
ATOM 758 O O . ALA A 1 97 ? -3.959 6.874 15.895 1.00 86.12 97 ALA A O 1
ATOM 759 N N . VAL A 1 98 ? -2.082 8.074 16.070 1.00 89.38 98 VAL A N 1
ATOM 760 C CA . VAL A 1 98 ? -1.154 6.943 16.171 1.00 89.38 98 VAL A CA 1
ATOM 761 C C . VAL A 1 98 ? -1.493 6.057 17.363 1.00 89.38 98 VAL A C 1
ATOM 763 O O . VAL A 1 98 ? -1.552 4.840 17.215 1.00 89.38 98 VAL A O 1
ATOM 766 N N . CYS A 1 99 ? -1.758 6.645 18.536 1.00 92.19 99 CYS A N 1
ATOM 767 C CA . CYS A 1 99 ? -2.188 5.876 19.705 1.00 92.19 99 CYS A CA 1
ATOM 768 C C . CYS A 1 99 ? -3.500 5.133 19.426 1.00 92.19 99 CYS A C 1
ATOM 770 O O . CYS A 1 99 ? -3.600 3.954 19.744 1.00 92.19 99 CYS A O 1
ATOM 772 N N . ALA A 1 100 ? -4.474 5.789 18.793 1.00 93.94 100 ALA A N 1
ATOM 773 C CA . ALA A 1 100 ? -5.762 5.186 18.475 1.00 93.94 100 ALA A CA 1
ATOM 774 C C . ALA A 1 100 ? -5.665 4.059 17.438 1.00 93.94 100 ALA A C 1
ATOM 776 O O . ALA A 1 100 ? -6.188 2.973 17.674 1.00 93.94 100 ALA A O 1
ATOM 777 N N . LEU A 1 101 ? -4.941 4.280 16.338 1.00 94.62 101 LEU A N 1
ATOM 778 C CA . LEU A 1 101 ? -4.691 3.275 15.302 1.00 94.62 101 LEU A CA 1
ATOM 779 C C . LEU A 1 101 ? -3.998 2.044 15.889 1.00 94.62 101 LEU A C 1
ATOM 781 O O . LEU A 1 101 ? -4.447 0.920 15.677 1.00 94.62 101 LEU A O 1
ATOM 785 N N . ARG A 1 102 ? -2.947 2.259 16.693 1.00 94.00 102 ARG A N 1
ATOM 786 C CA . ARG A 1 102 ? -2.224 1.176 17.369 1.00 94.00 102 ARG A CA 1
ATOM 787 C C . ARG A 1 102 ? -3.093 0.445 18.379 1.00 94.00 102 ARG A C 1
ATOM 789 O O . ARG A 1 102 ? -3.058 -0.776 18.397 1.00 94.00 102 ARG A O 1
ATOM 796 N N . PHE A 1 103 ? -3.864 1.163 19.195 1.00 96.25 103 PHE A N 1
ATOM 797 C CA . PHE A 1 103 ? -4.747 0.542 20.179 1.00 96.25 103 PHE A CA 1
ATOM 798 C C . PHE A 1 103 ? -5.753 -0.388 19.497 1.00 96.25 103 PHE A C 1
ATOM 800 O O . PHE A 1 103 ? -5.861 -1.557 19.854 1.00 96.25 103 PHE A O 1
ATOM 807 N N . ILE A 1 104 ? -6.454 0.113 18.477 1.00 97.00 104 ILE A N 1
ATOM 808 C CA . ILE A 1 104 ? -7.464 -0.659 17.744 1.00 97.00 104 ILE A CA 1
ATOM 809 C C . ILE A 1 104 ? -6.813 -1.858 17.040 1.00 97.00 104 ILE A C 1
ATOM 811 O O . ILE A 1 104 ? -7.325 -2.970 17.152 1.00 97.00 104 ILE A O 1
ATOM 815 N N . SER A 1 105 ? -5.656 -1.660 16.399 1.00 95.81 105 SER A N 1
ATOM 816 C CA . SER A 1 105 ? -4.871 -2.732 15.769 1.00 95.81 105 SER A CA 1
ATOM 817 C C . SER A 1 105 ? -4.429 -3.805 16.775 1.00 95.81 105 SER A C 1
ATOM 819 O O . SER A 1 105 ? -4.531 -4.995 16.493 1.00 95.81 105 SER A O 1
ATOM 821 N N . GLN A 1 106 ? -3.999 -3.420 17.978 1.00 95.06 106 GLN A N 1
ATOM 822 C CA . GLN A 1 106 ? -3.620 -4.367 19.031 1.00 95.06 106 GLN A CA 1
ATOM 823 C C . GLN A 1 106 ? -4.819 -5.159 19.549 1.00 95.06 106 GLN A C 1
ATOM 825 O O . GLN A 1 106 ? -4.700 -6.362 19.763 1.00 95.06 106 GLN A O 1
ATOM 830 N N . VAL A 1 107 ? -5.967 -4.506 19.749 1.00 96.50 107 VAL A N 1
ATOM 831 C CA . VAL A 1 107 ? -7.187 -5.174 20.220 1.00 96.50 107 VAL A CA 1
ATOM 832 C C . VAL A 1 107 ? -7.676 -6.190 19.195 1.00 96.50 107 VAL A C 1
ATOM 834 O O . VAL A 1 107 ? -7.900 -7.340 19.560 1.00 96.50 107 VAL A O 1
ATOM 837 N N . ILE A 1 108 ? -7.794 -5.806 17.925 1.00 94.75 108 ILE A N 1
ATOM 838 C CA . ILE A 1 108 ? -8.344 -6.689 16.889 1.00 94.75 108 ILE A CA 1
ATOM 839 C C . ILE A 1 108 ? -7.412 -7.871 16.564 1.00 94.75 108 ILE A C 1
ATOM 841 O O . ILE A 1 108 ? -7.869 -8.984 16.306 1.00 94.75 108 ILE A O 1
ATOM 845 N N . SER A 1 109 ? -6.095 -7.663 16.650 1.00 92.94 109 SER A N 1
ATOM 846 C CA . SER A 1 109 ? -5.096 -8.704 16.376 1.00 92.94 109 SER A CA 1
ATOM 847 C C . SER A 1 109 ? -4.778 -9.589 17.581 1.00 92.94 109 SER A C 1
ATOM 849 O O . SER A 1 109 ? -4.132 -10.623 17.411 1.00 92.94 109 SER A O 1
ATOM 851 N N . SER A 1 110 ? -5.221 -9.216 18.786 1.00 93.06 110 SER A N 1
ATOM 852 C CA . SER A 1 110 ? -4.883 -9.912 20.030 1.00 93.06 110 SER A CA 1
ATOM 853 C C . SER A 1 110 ? -5.378 -11.365 20.028 1.00 93.06 110 SER A C 1
ATOM 855 O O . SER A 1 110 ? -6.590 -11.595 20.021 1.00 93.06 110 SER A O 1
ATOM 857 N N . PRO A 1 111 ? -4.481 -12.365 20.142 1.00 88.12 111 PRO A N 1
ATOM 858 C CA . PRO A 1 111 ? -4.881 -13.764 20.281 1.00 88.12 111 PRO A CA 1
ATOM 859 C C . PRO A 1 111 ? -5.736 -14.010 21.526 1.00 88.12 111 PRO A C 1
ATOM 861 O O . PRO A 1 111 ? -6.587 -14.890 21.521 1.00 88.12 111 PRO A O 1
ATOM 864 N N . SER A 1 112 ? -5.559 -13.203 22.581 1.00 86.81 112 SER A N 1
ATOM 865 C CA . SER A 1 112 ? -6.356 -13.305 23.808 1.00 86.81 112 SER A CA 1
ATOM 866 C C . SER A 1 112 ? -7.847 -13.053 23.578 1.00 86.81 112 SER A C 1
ATOM 868 O O . SER A 1 112 ? -8.654 -13.482 24.394 1.00 86.81 112 SER A O 1
ATOM 870 N N . TYR A 1 113 ? -8.217 -12.360 22.498 1.00 88.00 113 TYR A N 1
ATOM 871 C CA . TYR A 1 113 ? -9.608 -12.024 22.192 1.00 88.00 113 TYR A CA 1
ATOM 872 C C . TYR A 1 113 ? -10.162 -12.777 20.978 1.00 88.00 113 TYR A C 1
ATOM 874 O O . TYR A 1 113 ? -11.307 -12.551 20.593 1.00 88.00 113 TYR A O 1
ATOM 882 N N . LYS A 1 114 ? -9.378 -13.682 20.379 1.00 81.38 114 LYS A N 1
ATOM 883 C CA . LYS A 1 114 ? -9.839 -14.547 19.291 1.00 81.38 114 LYS A CA 1
ATOM 884 C C . LYS A 1 114 ? -10.454 -15.810 19.890 1.00 81.38 114 LYS A C 1
ATOM 886 O O . LYS A 1 114 ? -9.839 -16.488 20.709 1.00 81.38 114 LYS A O 1
ATOM 891 N N . ARG A 1 115 ? -11.689 -16.131 19.497 1.00 66.62 115 ARG A N 1
ATOM 892 C CA . ARG A 1 115 ? -12.323 -17.403 19.858 1.00 66.62 115 ARG A CA 1
ATOM 893 C C . ARG A 1 115 ? -11.825 -18.473 18.886 1.00 66.62 115 ARG A C 1
ATOM 895 O O . ARG A 1 115 ? -12.194 -18.453 17.715 1.00 66.62 115 ARG A O 1
ATOM 902 N N . ASP A 1 116 ? -11.004 -19.408 19.360 1.00 55.41 116 ASP A N 1
ATOM 903 C CA . ASP A 1 116 ? -10.611 -20.566 18.554 1.00 55.41 116 ASP A CA 1
ATOM 904 C C . ASP A 1 116 ? -11.846 -21.417 18.237 1.00 55.41 116 ASP A C 1
ATOM 906 O O . ASP A 1 116 ? -12.404 -22.086 19.105 1.00 55.41 116 ASP A O 1
ATOM 910 N N . SER A 1 117 ? -12.266 -21.421 16.970 1.00 44.91 117 SER A N 1
ATOM 911 C CA . SER A 1 117 ? -13.383 -22.253 16.499 1.00 44.91 117 SER A CA 1
ATOM 912 C C . SER A 1 117 ? -13.082 -23.760 16.632 1.00 44.91 117 SER A C 1
ATOM 914 O O . SER A 1 117 ? -13.995 -24.573 16.741 1.00 44.91 117 SER A O 1
ATOM 916 N N . ALA A 1 118 ? -11.797 -24.139 16.681 1.00 41.81 118 ALA A N 1
ATOM 917 C CA . ALA A 1 118 ? -11.342 -25.527 16.800 1.00 41.81 118 ALA A CA 1
ATOM 918 C C . ALA A 1 118 ? -11.227 -26.034 18.251 1.00 41.81 118 ALA A C 1
ATOM 920 O O . ALA A 1 118 ? -11.211 -27.243 18.481 1.00 41.81 118 ALA A O 1
ATOM 921 N N . ALA A 1 119 ? -11.171 -25.137 19.237 1.00 44.44 119 ALA A N 1
ATOM 922 C CA . ALA A 1 119 ? -11.059 -25.489 20.644 1.00 44.44 119 ALA A CA 1
ATOM 923 C C . ALA A 1 119 ? -12.380 -25.164 21.352 1.00 44.44 119 ALA A C 1
ATOM 925 O O . ALA A 1 119 ? -12.518 -24.149 22.027 1.00 44.44 119 ALA A O 1
ATOM 926 N N . MET A 1 120 ? -13.358 -26.074 21.277 1.00 41.25 120 MET A N 1
ATOM 927 C CA . MET A 1 120 ? -14.519 -26.058 22.190 1.00 41.25 120 MET A CA 1
ATOM 928 C C . MET A 1 120 ? -14.127 -26.174 23.681 1.00 41.25 120 MET A C 1
ATOM 930 O O . MET A 1 120 ? -14.988 -26.170 24.557 1.00 41.25 120 MET A O 1
ATOM 934 N N . THR A 1 121 ? -12.836 -26.262 23.990 1.00 41.09 121 THR A N 1
ATOM 935 C CA . THR A 1 121 ? -12.274 -26.142 25.330 1.00 41.09 121 THR A CA 1
ATOM 936 C C . THR A 1 121 ? -11.531 -24.823 25.462 1.00 41.09 121 THR A C 1
ATOM 938 O O . THR A 1 121 ? -10.449 -24.646 24.907 1.00 41.09 121 THR A O 1
ATOM 941 N N . VAL A 1 122 ? -12.103 -23.921 26.259 1.00 45.22 122 VAL A N 1
ATOM 942 C CA . VAL A 1 122 ? -11.391 -22.761 26.798 1.00 45.22 122 VAL A CA 1
ATOM 943 C C . VAL A 1 122 ? -10.112 -23.260 27.488 1.00 45.22 122 VAL A C 1
ATOM 945 O O . VAL A 1 122 ? -10.201 -24.243 28.231 1.00 45.22 122 VAL A O 1
ATOM 948 N N . PRO A 1 123 ? -8.934 -22.637 27.287 1.00 40.66 123 PRO A N 1
ATOM 949 C CA . PRO A 1 123 ? -7.750 -22.993 28.051 1.00 40.66 123 PRO A CA 1
ATOM 950 C C . PRO A 1 123 ? -8.006 -22.649 29.519 1.00 40.66 123 PRO A C 1
ATOM 952 O O . PRO A 1 123 ? -7.875 -21.509 29.957 1.00 40.66 123 PRO A O 1
ATOM 955 N N . SER A 1 124 ? -8.434 -23.645 30.290 1.00 40.75 124 SER A N 1
ATOM 956 C CA . SER A 1 124 ? -8.680 -23.512 31.716 1.00 40.75 124 SER A CA 1
ATOM 957 C C . SER A 1 124 ? -7.337 -23.449 32.437 1.00 40.75 124 SER A C 1
ATOM 959 O O . SER A 1 124 ? -6.756 -24.480 32.780 1.00 40.75 124 SER A O 1
ATOM 961 N N . GLN A 1 125 ? -6.834 -22.240 32.684 1.00 45.78 125 GLN A N 1
ATOM 962 C CA . GLN A 1 125 ? -5.806 -22.023 33.69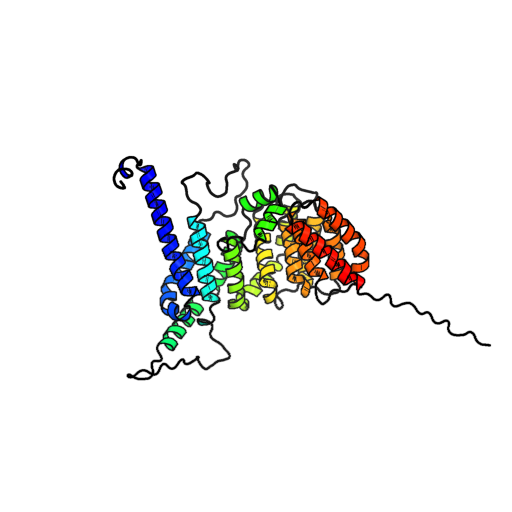7 1.00 45.78 125 GLN A CA 1
ATOM 963 C C . GLN A 1 125 ? -6.470 -22.180 35.072 1.00 45.78 125 GLN A C 1
ATOM 965 O O . GLN A 1 125 ? -7.013 -21.236 35.642 1.00 45.78 125 GLN A O 1
ATOM 970 N N . ARG A 1 126 ? -6.494 -23.416 35.586 1.00 43.19 126 ARG A N 1
ATOM 971 C CA . ARG A 1 126 ? -6.955 -23.700 36.950 1.00 43.19 126 ARG A CA 1
ATOM 972 C C . ARG A 1 126 ? -5.923 -23.168 37.938 1.00 43.19 126 ARG A C 1
ATOM 974 O O . ARG A 1 126 ? -4.827 -23.713 38.041 1.00 43.19 126 ARG A O 1
ATOM 981 N N . ILE A 1 127 ? -6.279 -22.118 38.671 1.00 45.25 127 ILE A N 1
ATOM 982 C CA . ILE A 1 127 ? -5.514 -21.655 39.830 1.00 45.25 127 ILE A CA 1
ATOM 983 C C . ILE A 1 127 ? -6.208 -22.221 41.069 1.00 45.25 127 ILE A C 1
ATOM 985 O O . ILE A 1 127 ? -7.303 -21.789 41.428 1.00 45.25 127 ILE A O 1
ATOM 989 N N . ILE A 1 128 ? -5.575 -23.210 41.702 1.00 50.00 128 ILE A N 1
ATOM 990 C CA . ILE A 1 128 ? -6.054 -23.798 42.956 1.00 50.00 128 ILE A CA 1
ATOM 991 C C . ILE A 1 128 ? -5.710 -22.819 44.082 1.00 50.00 128 ILE A C 1
ATOM 993 O O . ILE A 1 128 ? -4.535 -22.541 44.327 1.00 50.00 128 ILE A O 1
ATOM 997 N N . THR A 1 129 ? -6.721 -22.296 44.776 1.00 53.34 129 THR A N 1
ATOM 998 C CA . THR A 1 129 ? -6.531 -21.483 45.988 1.00 53.34 129 THR A CA 1
ATOM 999 C C . THR A 1 129 ? -7.112 -22.193 47.208 1.00 53.34 129 THR A C 1
ATOM 1001 O O . THR A 1 129 ? -7.946 -23.087 47.080 1.00 53.34 129 THR A O 1
ATOM 1004 N N . ALA A 1 130 ? -6.709 -21.775 48.413 1.00 46.50 130 ALA A N 1
ATOM 1005 C CA . ALA A 1 130 ? -7.206 -22.339 49.675 1.00 46.50 130 ALA A CA 1
ATOM 1006 C C . ALA A 1 130 ? -8.734 -22.195 49.874 1.00 46.50 130 ALA A C 1
ATOM 1008 O O . ALA A 1 130 ? -9.292 -22.841 50.757 1.00 46.50 130 ALA A O 1
ATOM 1009 N N . ASN A 1 131 ? -9.404 -21.389 49.040 1.00 45.94 131 ASN A N 1
ATOM 1010 C CA . ASN A 1 131 ? -10.845 -21.136 49.080 1.00 45.94 131 ASN A CA 1
ATOM 1011 C C . ASN A 1 131 ? -11.618 -21.801 47.917 1.00 45.94 131 ASN A C 1
ATOM 1013 O O . ASN A 1 131 ? -12.797 -21.506 47.737 1.00 45.94 131 ASN A O 1
ATOM 1017 N N . GLY A 1 132 ? -10.976 -22.682 47.137 1.00 49.28 132 GLY A N 1
ATOM 1018 C CA . GLY A 1 132 ? -11.564 -23.369 45.981 1.00 49.28 132 GLY A CA 1
ATOM 1019 C C . GLY A 1 132 ? -10.927 -22.988 44.639 1.00 49.28 132 GLY A C 1
ATOM 1020 O O . GLY A 1 132 ? -10.054 -22.114 44.567 1.00 49.28 132 GLY A O 1
ATOM 1021 N N . ASP A 1 133 ? -11.361 -23.674 43.579 1.00 43.59 133 ASP A N 1
ATOM 1022 C CA . ASP A 1 133 ? -10.975 -23.386 42.194 1.00 43.59 133 ASP A CA 1
ATOM 1023 C C . ASP A 1 133 ? -11.594 -22.051 41.752 1.00 43.59 133 ASP A C 1
ATOM 1025 O O . ASP A 1 133 ? -12.803 -21.845 41.866 1.00 43.59 133 ASP A O 1
ATOM 1029 N N . VAL A 1 134 ? -10.776 -21.123 41.248 1.00 46.38 134 VAL A N 1
ATOM 1030 C CA . VAL A 1 134 ? -11.235 -19.789 40.829 1.00 46.38 134 VAL A CA 1
ATOM 1031 C C . VAL A 1 134 ? -11.237 -19.693 39.296 1.00 46.38 134 VAL A C 1
ATOM 1033 O O . VAL A 1 134 ? -10.191 -19.512 38.681 1.00 46.38 134 VAL A O 1
ATOM 1036 N N . GLU A 1 135 ? -12.418 -19.754 38.667 1.00 52.31 135 GLU A N 1
ATOM 1037 C CA . GLU A 1 135 ? -12.634 -19.615 37.203 1.00 52.31 135 GLU A CA 1
ATOM 1038 C C . GLU A 1 135 ? -12.592 -18.155 36.677 1.00 52.31 135 GLU A C 1
ATOM 1040 O O . GLU A 1 135 ? -12.919 -17.875 35.523 1.00 52.31 135 GLU A O 1
ATOM 1045 N N . VAL A 1 136 ? -12.176 -17.187 37.497 1.00 50.56 136 VAL A N 1
ATOM 1046 C CA . VAL A 1 136 ? -12.413 -15.741 37.275 1.00 50.56 136 VAL A CA 1
ATOM 1047 C C . VAL A 1 136 ? -11.688 -15.151 36.055 1.00 50.56 136 VAL A C 1
ATOM 1049 O O . VAL A 1 136 ? -12.200 -14.221 35.436 1.00 50.56 136 VAL A O 1
ATOM 1052 N N . GLN A 1 137 ? -10.534 -15.691 35.651 1.00 55.75 137 GLN A N 1
ATOM 1053 C CA . GLN A 1 137 ? -9.857 -15.226 34.428 1.00 55.75 137 GLN A CA 1
ATOM 1054 C C . GLN A 1 137 ? -10.584 -15.675 33.153 1.00 55.75 137 GLN A C 1
ATOM 1056 O O . GLN A 1 137 ? -10.547 -14.973 32.147 1.00 55.75 137 GLN A O 1
ATOM 1061 N N . THR A 1 138 ? -11.310 -16.795 33.212 1.00 68.06 138 THR A N 1
ATOM 1062 C CA . THR A 1 138 ? -12.043 -17.343 32.064 1.00 68.06 138 THR A CA 1
ATOM 1063 C C . THR A 1 138 ? -13.276 -16.502 31.741 1.00 68.06 138 THR A C 1
ATOM 1065 O O . THR A 1 138 ? -13.520 -16.175 30.582 1.00 68.06 138 THR A O 1
ATOM 1068 N N . THR A 1 139 ? -14.041 -16.092 32.754 1.00 76.88 139 THR A N 1
ATOM 1069 C CA . THR A 1 139 ? -15.263 -15.299 32.548 1.00 76.88 139 THR A CA 1
ATOM 1070 C C . THR A 1 139 ? -14.962 -13.882 32.061 1.00 76.88 139 THR A C 1
ATOM 1072 O O . THR A 1 139 ? -15.610 -13.414 31.125 1.00 76.88 139 THR A O 1
ATOM 1075 N N . ALA A 1 140 ? -13.950 -13.220 32.629 1.00 78.75 140 ALA A N 1
ATOM 1076 C CA . ALA A 1 140 ? -13.520 -11.890 32.197 1.00 78.75 140 ALA A CA 1
ATOM 1077 C C . ALA A 1 140 ? -12.969 -11.888 30.760 1.00 78.75 140 ALA A C 1
ATOM 1079 O O . ALA A 1 140 ? -13.243 -10.961 29.999 1.00 78.75 140 ALA A O 1
ATOM 1080 N N . LEU A 1 141 ? -12.236 -12.937 30.369 1.00 82.12 141 LEU A N 1
ATOM 1081 C CA . LEU A 1 141 ? -11.727 -13.085 29.007 1.00 82.12 141 LEU A CA 1
ATOM 1082 C C . LEU A 1 141 ? -12.856 -13.328 28.001 1.00 82.12 141 LEU A C 1
ATOM 1084 O O . LEU A 1 141 ? -12.886 -12.696 26.953 1.00 82.12 141 LEU A O 1
ATOM 1088 N N . LEU A 1 142 ? -13.823 -14.190 28.336 1.00 85.12 142 LEU A N 1
ATOM 1089 C CA . LEU A 1 142 ? -14.996 -14.427 27.488 1.00 85.12 142 LEU A CA 1
ATOM 1090 C C . LEU A 1 142 ? -15.818 -13.154 27.275 1.00 85.12 142 LEU A C 1
ATOM 1092 O O . LEU A 1 142 ? -16.314 -12.925 26.171 1.00 85.12 142 LEU A O 1
ATOM 1096 N N . GLU A 1 143 ? -15.952 -12.326 28.309 1.00 88.62 143 GLU A N 1
ATOM 1097 C CA . GLU A 1 143 ? -16.618 -11.031 28.190 1.00 88.62 143 GLU A CA 1
ATOM 1098 C C . GLU A 1 143 ? -15.814 -10.058 27.321 1.00 88.62 143 GLU A C 1
ATOM 1100 O O . GLU A 1 143 ? -16.385 -9.393 26.460 1.00 88.62 143 GLU A O 1
ATOM 1105 N N . ALA A 1 144 ? -14.485 -10.034 27.458 1.00 90.81 144 ALA A N 1
ATOM 1106 C CA . ALA A 1 144 ? -13.613 -9.268 26.573 1.00 90.81 144 ALA A CA 1
ATOM 1107 C C . ALA A 1 144 ? -13.769 -9.695 25.102 1.00 90.81 144 ALA A C 1
ATOM 1109 O O . ALA A 1 144 ? -13.935 -8.831 24.243 1.00 90.81 144 ALA A O 1
ATOM 1110 N N . CYS A 1 145 ? -13.815 -11.002 24.811 1.00 90.81 145 CYS A N 1
ATOM 1111 C CA . CYS A 1 145 ? -14.079 -11.507 23.459 1.00 90.81 145 CYS A CA 1
ATOM 1112 C C . CYS A 1 145 ? -15.428 -11.009 22.926 1.00 90.81 145 CYS A C 1
ATOM 1114 O O . CYS A 1 145 ? -15.492 -10.525 21.801 1.00 90.81 145 CYS A O 1
ATOM 1116 N N . ARG A 1 146 ? -16.497 -11.061 23.737 1.00 92.06 146 ARG A N 1
ATOM 1117 C CA . ARG A 1 146 ? -17.819 -10.541 23.339 1.00 92.06 146 ARG A CA 1
ATOM 1118 C C . ARG A 1 146 ? -17.792 -9.044 23.058 1.00 92.06 146 ARG A C 1
ATOM 1120 O O . ARG A 1 146 ? -18.429 -8.606 22.107 1.00 92.06 146 ARG A O 1
ATOM 1127 N N . ILE A 1 147 ? -17.071 -8.266 23.867 1.00 94.62 147 ILE A N 1
ATOM 1128 C CA . ILE A 1 147 ? -16.906 -6.825 23.645 1.00 94.62 147 ILE A CA 1
ATOM 1129 C C . ILE A 1 147 ? -16.220 -6.583 22.300 1.00 94.62 147 ILE A C 1
ATOM 1131 O O . ILE A 1 147 ? -16.692 -5.743 21.544 1.00 94.62 147 ILE A O 1
ATOM 1135 N N . VAL A 1 148 ? -15.143 -7.309 21.986 1.00 94.88 148 VAL A N 1
ATOM 1136 C CA . VAL A 1 148 ? -14.428 -7.179 20.705 1.00 94.88 148 VAL A CA 1
ATOM 1137 C C . VAL A 1 148 ? -15.329 -7.580 19.534 1.00 94.88 148 VAL A C 1
ATOM 1139 O O . VAL A 1 148 ? -15.504 -6.780 18.619 1.00 94.88 148 VAL A O 1
ATOM 1142 N N . GLU A 1 149 ? -15.963 -8.755 19.593 1.00 92.00 149 GLU A N 1
ATOM 1143 C CA . GLU A 1 149 ? -16.881 -9.256 18.556 1.00 92.00 149 GLU A CA 1
ATOM 1144 C C . GLU A 1 149 ? -18.049 -8.288 18.302 1.00 92.00 149 GLU A C 1
ATOM 1146 O O . GLU A 1 149 ? -18.365 -7.988 17.156 1.00 92.00 149 GLU A O 1
ATOM 1151 N N . ALA A 1 150 ? -18.671 -7.758 19.359 1.00 94.31 150 ALA A N 1
ATOM 1152 C CA . ALA A 1 150 ? -19.771 -6.802 19.231 1.00 94.31 150 ALA A CA 1
ATOM 1153 C C . ALA A 1 150 ? -19.301 -5.408 18.792 1.00 94.31 150 ALA A C 1
ATOM 1155 O O . ALA A 1 150 ? -20.067 -4.656 18.193 1.00 94.31 150 ALA A O 1
ATOM 1156 N N . PHE A 1 151 ? -18.066 -5.025 19.128 1.00 96.06 151 PHE A N 1
ATOM 1157 C CA . PHE A 1 151 ? -17.538 -3.713 18.780 1.00 96.06 151 PHE A CA 1
ATOM 1158 C C . PHE A 1 151 ? -17.161 -3.622 17.305 1.00 96.06 151 PHE A C 1
ATOM 1160 O O . PHE A 1 151 ? -17.430 -2.585 16.699 1.00 96.06 151 PHE A O 1
ATOM 1167 N N . PHE A 1 152 ? -16.525 -4.654 16.749 1.00 96.19 152 PHE A N 1
ATOM 1168 C CA . PHE A 1 152 ? -16.102 -4.704 15.349 1.00 96.19 152 PHE A CA 1
ATOM 1169 C C . PHE A 1 152 ? -17.188 -5.317 14.462 1.00 96.19 152 PHE A C 1
ATOM 1171 O O . PHE A 1 152 ? -16.973 -6.318 13.782 1.00 96.19 152 PHE A O 1
ATOM 1178 N N . ASP A 1 153 ? -18.367 -4.695 14.474 1.00 95.19 153 ASP A N 1
ATOM 1179 C CA . ASP A 1 153 ? -19.402 -4.996 13.491 1.00 95.19 153 ASP A CA 1
ATOM 1180 C C . ASP A 1 153 ? -18.987 -4.548 12.077 1.00 95.19 153 ASP A C 1
ATOM 1182 O O . ASP A 1 153 ? -18.072 -3.734 11.893 1.00 95.19 153 ASP A O 1
ATOM 1186 N N . ASP A 1 154 ? -19.686 -5.064 11.064 1.00 95.38 154 ASP A N 1
ATOM 1187 C CA . ASP A 1 154 ? -19.386 -4.754 9.664 1.00 95.38 154 ASP A CA 1
ATOM 1188 C C . ASP A 1 154 ? -19.428 -3.244 9.384 1.00 95.38 154 ASP A C 1
ATOM 1190 O O . ASP A 1 154 ? -18.588 -2.727 8.652 1.00 95.38 154 ASP A O 1
ATOM 1194 N N . ASN A 1 155 ? -20.343 -2.495 10.005 1.00 95.31 155 ASN A N 1
ATOM 1195 C CA . ASN A 1 155 ? -20.462 -1.053 9.776 1.00 95.31 155 ASN A CA 1
ATOM 1196 C C . ASN A 1 155 ? -19.219 -0.295 10.252 1.00 95.31 155 ASN A C 1
ATOM 1198 O O . ASN A 1 155 ? -18.719 0.596 9.557 1.00 95.31 155 ASN A O 1
ATOM 1202 N N . ARG A 1 156 ? -18.697 -0.632 11.432 1.00 95.31 156 ARG A N 1
ATOM 1203 C CA . ARG A 1 156 ? -17.487 -0.014 11.983 1.00 95.31 156 ARG A CA 1
ATOM 1204 C C . ARG A 1 156 ? -16.244 -0.455 11.241 1.00 95.31 156 ARG A C 1
ATOM 1206 O O . ARG A 1 156 ? -15.388 0.386 10.984 1.00 95.31 156 ARG A O 1
ATOM 1213 N N . VAL A 1 157 ? -16.162 -1.723 10.849 1.00 97.06 157 VAL A N 1
ATOM 1214 C CA . VAL A 1 157 ? -15.076 -2.234 10.003 1.00 97.06 157 VAL A CA 1
ATOM 1215 C C . VAL A 1 157 ? -15.029 -1.477 8.672 1.00 97.06 157 VAL A C 1
ATOM 1217 O O . VAL A 1 157 ? -13.967 -0.992 8.281 1.00 97.06 157 VAL A O 1
ATOM 1220 N N . LEU A 1 158 ? -16.177 -1.273 8.021 1.00 96.25 158 LEU A N 1
ATOM 1221 C CA . LEU A 1 158 ? -16.271 -0.486 6.788 1.00 96.25 158 LEU A CA 1
ATOM 1222 C C . LEU A 1 158 ? -15.955 0.998 7.014 1.00 96.25 158 LEU A C 1
ATOM 1224 O O . LEU A 1 158 ? -15.259 1.605 6.205 1.00 96.25 158 LEU A O 1
ATOM 1228 N N . THR A 1 159 ? -16.392 1.574 8.136 1.00 95.19 159 THR A N 1
ATOM 1229 C CA . THR A 1 159 ? -16.057 2.962 8.504 1.00 95.19 159 THR A CA 1
ATOM 1230 C C . THR A 1 159 ? -14.547 3.143 8.686 1.00 95.19 159 THR A C 1
ATOM 1232 O O . THR A 1 159 ? -13.980 4.136 8.226 1.00 95.19 159 THR A O 1
ATOM 1235 N N . LEU A 1 160 ? -13.875 2.179 9.328 1.00 96.25 160 LEU A N 1
ATOM 1236 C CA . LEU A 1 160 ? -12.419 2.184 9.461 1.00 96.25 160 LEU A CA 1
ATOM 1237 C C . LEU A 1 160 ? -11.749 2.074 8.092 1.00 96.25 160 LEU A C 1
ATOM 1239 O O . LEU A 1 160 ? -10.840 2.854 7.824 1.00 96.25 160 LEU A O 1
ATOM 1243 N N . LEU A 1 161 ? -12.215 1.181 7.211 1.00 96.81 161 LEU A N 1
ATOM 1244 C CA . LEU A 1 161 ? -11.686 1.082 5.848 1.00 96.81 161 LEU A CA 1
ATOM 1245 C C . LEU A 1 161 ? -11.795 2.421 5.104 1.00 96.81 161 LEU A C 1
ATOM 1247 O O . LEU A 1 161 ? -10.784 2.895 4.587 1.00 96.81 161 LEU A O 1
ATOM 1251 N N . SER A 1 162 ? -12.971 3.059 5.105 1.00 94.44 162 SER A N 1
ATOM 1252 C CA . SER A 1 162 ? -13.171 4.372 4.474 1.00 94.44 162 SER A CA 1
ATOM 1253 C C . SER A 1 162 ? -12.211 5.419 5.030 1.00 94.44 162 SER A C 1
ATOM 1255 O O . SER A 1 162 ? -11.536 6.106 4.267 1.00 94.44 162 SER A O 1
ATOM 1257 N N . MET A 1 163 ? -12.066 5.497 6.355 1.00 92.31 163 MET A N 1
ATOM 1258 C CA . MET A 1 163 ? -11.141 6.433 6.995 1.00 92.31 163 MET A CA 1
ATOM 1259 C C . MET A 1 163 ? -9.681 6.191 6.595 1.00 92.31 163 MET A C 1
ATOM 1261 O O . MET A 1 163 ? -8.936 7.145 6.344 1.00 92.31 163 MET A O 1
ATOM 1265 N N . LEU A 1 164 ? -9.270 4.923 6.516 1.00 93.94 164 LEU A N 1
ATOM 1266 C CA . LEU A 1 164 ? -7.938 4.551 6.055 1.00 93.94 164 LEU A CA 1
ATOM 1267 C C . LEU A 1 164 ? -7.724 5.032 4.616 1.00 93.94 164 LEU A C 1
ATOM 1269 O O . LEU A 1 164 ? -6.761 5.752 4.358 1.00 93.94 164 LEU A O 1
ATOM 1273 N N . THR A 1 165 ? -8.638 4.707 3.700 1.00 93.81 165 THR A N 1
ATOM 1274 C CA . THR A 1 165 ? -8.487 5.001 2.266 1.00 93.81 165 THR A CA 1
ATOM 1275 C C . THR A 1 165 ? -8.674 6.467 1.892 1.00 93.81 165 THR A C 1
ATOM 1277 O O . THR A 1 165 ? -8.077 6.916 0.920 1.00 93.81 165 THR A O 1
ATOM 1280 N N . GLU A 1 166 ? -9.505 7.212 2.621 1.00 90.44 166 GLU A N 1
ATOM 1281 C CA . GLU A 1 166 ? -9.913 8.571 2.237 1.00 90.44 166 GLU A CA 1
ATOM 1282 C C . GLU A 1 166 ? -9.152 9.666 2.989 1.00 90.44 166 GLU A C 1
ATOM 1284 O O . GLU A 1 166 ? -9.106 10.800 2.514 1.00 90.44 166 GLU A O 1
ATOM 1289 N N . VAL A 1 167 ? -8.551 9.351 4.146 1.00 87.00 167 VAL A N 1
ATOM 1290 C CA . VAL A 1 167 ? -7.954 10.370 5.029 1.00 87.00 167 VAL A CA 1
ATOM 1291 C C . VAL A 1 167 ? -6.540 10.026 5.495 1.00 87.00 167 VAL A C 1
ATOM 1293 O O . VAL A 1 167 ? -5.677 10.905 5.515 1.00 87.00 167 VAL A O 1
ATOM 1296 N N . LEU A 1 168 ? -6.273 8.778 5.894 1.00 88.81 168 LEU A N 1
ATOM 1297 C CA . LEU A 1 168 ? -5.004 8.427 6.555 1.00 88.81 168 LEU A CA 1
ATOM 1298 C C . LEU A 1 168 ? -3.903 7.950 5.599 1.00 88.81 168 LEU A C 1
ATOM 1300 O O . LEU A 1 168 ? -2.738 8.282 5.812 1.00 88.81 168 LEU A O 1
ATOM 1304 N N . LEU A 1 169 ? -4.262 7.165 4.583 1.00 91.94 169 LEU A N 1
ATOM 1305 C CA . LEU A 1 169 ? -3.348 6.625 3.574 1.00 91.94 169 LEU A CA 1
ATOM 1306 C C . LEU A 1 169 ? -3.093 7.537 2.358 1.00 91.94 169 LEU A C 1
ATOM 1308 O O . LEU A 1 169 ? -2.025 7.387 1.763 1.00 91.94 169 LEU A O 1
ATOM 1312 N N . PRO A 1 170 ? -3.984 8.471 1.967 1.00 91.62 170 PRO A N 1
ATOM 1313 C CA . PRO A 1 170 ? -3.692 9.443 0.916 1.00 91.62 170 PRO A CA 1
ATOM 1314 C C . PRO A 1 170 ? -2.372 10.185 1.130 1.00 91.62 170 PRO A C 1
ATOM 1316 O O . PRO A 1 170 ? -2.103 10.699 2.216 1.00 91.62 170 PRO A O 1
ATOM 1319 N N . LEU A 1 171 ? -1.552 10.263 0.074 1.00 89.88 171 LEU A N 1
ATOM 1320 C CA . LEU A 1 171 ? -0.401 11.167 0.037 1.00 89.88 171 LEU A CA 1
ATOM 1321 C C . LEU A 1 171 ? -0.860 12.613 0.226 1.00 89.88 171 LEU A C 1
ATOM 1323 O O . LEU A 1 171 ? -1.770 13.104 -0.443 1.00 89.88 171 LEU A O 1
ATOM 1327 N N . ARG A 1 172 ? -0.206 13.307 1.145 1.00 86.88 172 ARG A N 1
ATOM 1328 C CA . ARG A 1 172 ? -0.465 14.712 1.440 1.00 86.88 172 ARG A CA 1
ATOM 1329 C C . ARG A 1 172 ? 0.386 15.601 0.548 1.00 86.88 172 ARG A C 1
ATOM 1331 O O . ARG A 1 172 ? 1.375 15.175 -0.040 1.00 86.88 172 ARG A O 1
ATOM 1338 N N . GLN A 1 173 ? 0.040 16.885 0.507 1.00 86.44 173 GLN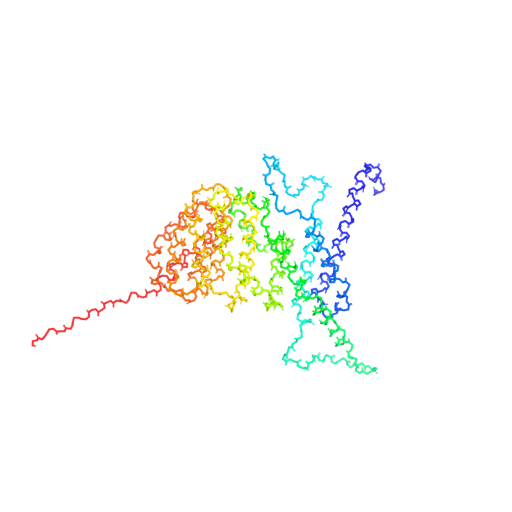 A N 1
ATOM 1339 C CA . GLN A 1 173 ? 0.801 17.855 -0.277 1.00 86.44 173 GLN A CA 1
ATOM 1340 C C . GLN A 1 173 ? 2.268 17.960 0.172 1.00 86.44 173 GLN A C 1
ATOM 1342 O O . GLN A 1 173 ? 3.133 18.192 -0.669 1.00 86.44 173 GLN A O 1
ATOM 1347 N N . CYS A 1 174 ? 2.552 17.768 1.468 1.00 84.25 174 CYS A N 1
ATOM 1348 C CA . CYS A 1 174 ? 3.923 17.690 1.974 1.00 84.25 174 CYS A CA 1
ATOM 1349 C C . CYS A 1 174 ? 4.688 16.525 1.338 1.00 84.25 174 CYS A C 1
ATOM 1351 O O . CYS A 1 174 ? 5.733 16.767 0.744 1.00 84.25 174 CYS A O 1
ATOM 1353 N N . ASP A 1 175 ? 4.110 15.322 1.330 1.00 89.44 175 ASP A N 1
ATOM 1354 C CA . ASP A 1 175 ? 4.724 14.124 0.745 1.00 89.44 175 ASP A CA 1
ATOM 1355 C C . ASP A 1 175 ? 5.047 14.345 -0.742 1.00 89.44 175 ASP A C 1
ATOM 1357 O O . ASP A 1 175 ? 6.137 14.042 -1.222 1.00 89.44 175 ASP A O 1
ATOM 1361 N N . LEU A 1 176 ? 4.108 14.948 -1.480 1.00 91.50 176 LEU A N 1
ATOM 1362 C CA . LEU A 1 176 ? 4.288 15.256 -2.900 1.00 91.50 176 LEU A CA 1
ATOM 1363 C C . LEU A 1 176 ? 5.347 16.341 -3.130 1.00 91.50 176 LEU A C 1
ATOM 1365 O O . LEU A 1 176 ? 6.062 16.302 -4.134 1.00 91.50 176 LEU A O 1
ATOM 1369 N N . SER A 1 177 ? 5.466 17.305 -2.215 1.00 91.25 177 SER A N 1
ATOM 1370 C CA . SER A 1 177 ? 6.500 18.341 -2.277 1.00 91.25 177 SER A CA 1
ATOM 1371 C C . SER A 1 177 ? 7.892 17.8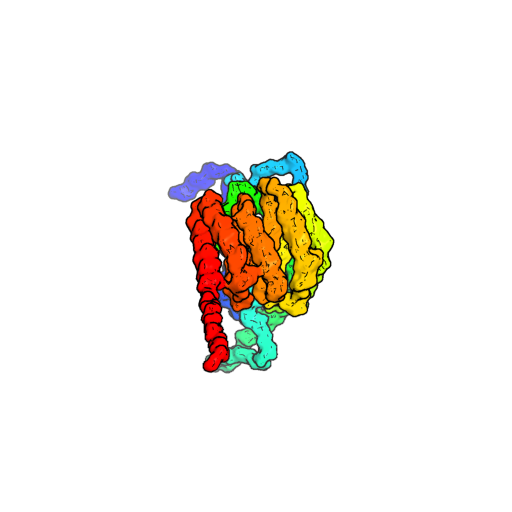01 -1.944 1.00 91.25 177 SER A C 1
ATOM 1373 O O . SER A 1 177 ? 8.851 18.164 -2.620 1.00 91.25 177 SER A O 1
ATOM 1375 N N . GLU A 1 178 ? 7.996 16.896 -0.970 1.00 90.50 178 GLU A N 1
ATOM 1376 C CA . GLU A 1 178 ? 9.238 16.218 -0.586 1.00 90.50 178 GLU A CA 1
ATOM 1377 C C . GLU A 1 178 ? 9.725 15.306 -1.713 1.00 90.50 178 GLU A C 1
ATOM 1379 O O . GLU A 1 178 ? 10.884 15.401 -2.118 1.00 90.50 178 GLU A O 1
ATOM 1384 N N . TRP A 1 179 ? 8.821 14.523 -2.313 1.00 93.50 179 TRP A N 1
ATOM 1385 C CA . TRP A 1 179 ? 9.121 13.761 -3.526 1.00 93.50 179 TRP A CA 1
ATOM 1386 C C . TRP A 1 179 ? 9.604 14.688 -4.645 1.00 93.50 179 TRP A C 1
ATOM 1388 O O . TRP A 1 179 ? 10.661 14.449 -5.226 1.00 93.50 179 TRP A O 1
ATOM 1398 N N . SER A 1 180 ? 8.883 15.778 -4.927 1.00 92.56 180 SER A N 1
ATOM 1399 C CA . SER A 1 180 ? 9.278 16.726 -5.984 1.00 92.56 180 SER A CA 1
ATOM 1400 C C . SER A 1 180 ? 10.664 17.340 -5.744 1.00 92.56 180 SER A C 1
ATOM 1402 O O . SER A 1 180 ? 11.355 17.672 -6.705 1.00 92.56 180 SER A O 1
ATOM 1404 N N . ALA A 1 181 ? 11.074 17.504 -4.481 1.00 92.75 181 ALA A N 1
ATOM 1405 C CA . ALA A 1 181 ? 12.391 18.019 -4.119 1.00 92.75 181 ALA A CA 1
ATOM 1406 C C . ALA A 1 181 ? 13.499 16.970 -4.305 1.00 92.75 181 ALA A C 1
ATOM 1408 O O . ALA A 1 181 ? 14.556 17.286 -4.851 1.00 92.75 181 ALA A O 1
ATOM 1409 N N . SER A 1 182 ? 13.270 15.733 -3.860 1.00 93.81 182 SER A N 1
ATOM 1410 C CA . SER A 1 182 ? 14.168 14.602 -4.096 1.00 93.81 182 SER A CA 1
ATOM 1411 C C . SER A 1 182 ? 13.415 13.281 -3.956 1.00 93.81 182 SER A C 1
ATOM 1413 O O . SER A 1 182 ? 13.182 12.794 -2.850 1.00 93.81 182 SER A O 1
ATOM 1415 N N . GLY A 1 183 ? 13.074 12.662 -5.090 1.00 93.38 183 GLY A N 1
ATOM 1416 C CA . GLY A 1 183 ? 12.390 11.366 -5.104 1.00 93.38 183 GLY A CA 1
ATOM 1417 C C . GLY A 1 183 ? 13.228 10.239 -4.490 1.00 93.38 183 GLY A C 1
ATOM 1418 O O . GLY A 1 183 ? 12.673 9.328 -3.887 1.00 93.38 183 GLY A O 1
ATOM 1419 N N . GLU A 1 184 ? 14.559 10.316 -4.597 1.00 94.75 184 GLU A N 1
ATOM 1420 C CA . GLU A 1 184 ? 15.472 9.352 -3.971 1.00 94.75 184 GLU A CA 1
ATOM 1421 C C . GLU A 1 184 ? 15.429 9.454 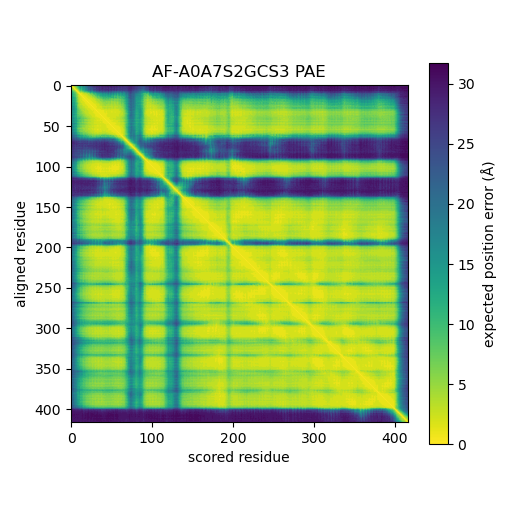-2.442 1.00 94.75 184 GLU A C 1
ATOM 1423 O O . GLU A 1 184 ? 15.179 8.454 -1.771 1.00 94.75 184 GLU A O 1
ATOM 1428 N N . ALA A 1 185 ? 15.598 10.664 -1.894 1.00 92.56 185 ALA A N 1
ATOM 1429 C CA . ALA A 1 185 ? 15.555 10.876 -0.447 1.00 92.56 185 ALA A CA 1
ATOM 1430 C C . ALA A 1 185 ? 14.177 10.528 0.129 1.00 92.56 185 ALA A C 1
ATOM 1432 O O . ALA A 1 185 ? 14.094 9.860 1.157 1.00 92.56 185 ALA A O 1
ATOM 1433 N N . TYR A 1 186 ? 13.108 10.914 -0.577 1.00 91.94 186 TYR A N 1
ATOM 1434 C CA . TYR A 1 186 ? 11.741 10.563 -0.207 1.00 91.94 186 TYR A CA 1
ATOM 1435 C C . TYR A 1 186 ? 11.563 9.043 -0.091 1.00 91.94 186 TYR A C 1
ATOM 1437 O O . TYR A 1 186 ? 11.066 8.561 0.922 1.00 91.94 186 TYR A O 1
ATOM 1445 N N . MET A 1 187 ? 12.008 8.267 -1.086 1.00 91.75 187 MET A N 1
ATOM 1446 C CA . MET A 1 187 ? 11.881 6.805 -1.041 1.00 91.75 187 MET A CA 1
ATOM 1447 C C . MET A 1 187 ? 12.690 6.171 0.087 1.00 91.75 187 MET A C 1
ATOM 1449 O O . MET A 1 187 ? 12.168 5.303 0.781 1.00 91.75 187 MET A O 1
ATOM 1453 N N . LEU A 1 188 ? 13.931 6.608 0.299 1.00 89.88 188 LEU A N 1
ATOM 1454 C CA . LEU A 1 188 ? 14.761 6.084 1.385 1.00 89.88 188 LEU A CA 1
ATOM 1455 C C . LEU A 1 188 ? 14.154 6.374 2.753 1.00 89.88 188 LEU A C 1
ATOM 1457 O O . LEU A 1 188 ? 14.216 5.527 3.640 1.00 89.88 188 LEU A O 1
ATOM 1461 N N . GLU A 1 189 ? 13.527 7.538 2.922 1.00 85.69 189 GLU A N 1
ATOM 1462 C CA . GLU A 1 189 ? 12.795 7.852 4.142 1.00 85.69 189 GLU A CA 1
ATOM 1463 C C . GLU A 1 189 ? 11.591 6.920 4.332 1.00 85.69 189 GLU A C 1
ATOM 1465 O O . GLU A 1 189 ? 11.417 6.397 5.432 1.00 85.69 189 GLU A O 1
ATOM 1470 N N . GLN A 1 190 ? 10.806 6.654 3.277 1.00 82.00 190 GLN A N 1
ATOM 1471 C CA . GLN A 1 190 ? 9.671 5.714 3.325 1.00 82.00 190 GLN A CA 1
ATOM 1472 C C . GLN A 1 190 ? 10.095 4.261 3.606 1.00 82.00 190 GLN A C 1
ATOM 1474 O O . GLN A 1 190 ? 9.353 3.519 4.245 1.00 82.00 190 GLN A O 1
ATOM 1479 N N . GLU A 1 191 ? 11.265 3.835 3.128 1.00 74.94 191 GLU A N 1
ATOM 1480 C CA . GLU A 1 191 ? 11.791 2.472 3.316 1.00 74.94 191 GLU A CA 1
ATOM 1481 C C . GLU A 1 191 ? 12.632 2.324 4.597 1.00 74.94 191 GLU A C 1
ATOM 1483 O O . GLU A 1 191 ? 13.060 1.223 4.959 1.00 74.94 191 GLU A O 1
ATOM 1488 N N . CYS A 1 192 ? 12.868 3.423 5.316 1.00 70.50 192 CYS A N 1
ATOM 1489 C CA . CYS A 1 192 ? 13.716 3.430 6.493 1.00 70.50 192 CYS A CA 1
ATOM 1490 C C . CYS A 1 192 ? 13.093 2.601 7.630 1.00 70.50 192 CYS A C 1
ATOM 1492 O O . CYS A 1 192 ? 12.052 2.936 8.186 1.00 70.50 192 CYS A O 1
ATOM 1494 N N . LEU A 1 193 ? 13.776 1.547 8.082 1.00 55.31 193 LEU A N 1
ATOM 1495 C CA . LEU A 1 193 ? 13.316 0.739 9.225 1.00 55.31 193 LEU A CA 1
ATOM 1496 C C . LEU A 1 193 ? 13.279 1.526 10.549 1.00 55.31 193 LEU A C 1
ATOM 1498 O O . LEU A 1 193 ? 12.603 1.113 11.497 1.00 55.31 193 LEU A O 1
ATOM 1502 N N . THR A 1 194 ? 14.023 2.637 10.627 1.00 49.09 194 THR A N 1
ATOM 1503 C CA . THR A 1 194 ? 13.984 3.582 11.753 1.00 49.09 194 THR A CA 1
ATOM 1504 C C . THR A 1 194 ? 13.013 4.732 11.534 1.00 49.09 194 THR A C 1
ATOM 1506 O O . THR A 1 194 ? 12.910 5.577 12.427 1.00 49.09 194 THR A O 1
ATOM 1509 N N . GLN A 1 195 ? 12.312 4.783 10.389 1.00 52.50 195 GLN A N 1
ATOM 1510 C CA . GLN A 1 195 ? 11.189 5.696 10.214 1.00 52.50 195 GLN A CA 1
ATOM 1511 C C . GLN A 1 195 ? 10.293 5.507 11.429 1.00 52.50 195 GLN A C 1
ATOM 1513 O O . GLN A 1 195 ? 10.039 4.375 11.864 1.00 52.50 195 GLN A O 1
ATOM 1518 N N . ASP A 1 196 ? 9.940 6.624 12.064 1.00 51.66 196 ASP A N 1
ATOM 1519 C CA . ASP A 1 196 ? 9.248 6.589 13.335 1.00 51.66 196 ASP A CA 1
ATOM 1520 C C . ASP A 1 196 ? 8.000 5.735 13.119 1.00 51.66 196 ASP A C 1
ATOM 1522 O O . ASP A 1 196 ? 7.061 6.153 12.438 1.00 51.66 196 ASP A O 1
ATOM 1526 N N . LYS A 1 197 ? 7.969 4.527 13.708 1.00 55.28 197 LYS A N 1
ATOM 1527 C CA . LYS A 1 197 ? 6.789 3.645 13.716 1.00 55.28 197 LYS A CA 1
ATOM 1528 C C . LYS A 1 197 ? 5.547 4.410 14.190 1.00 55.28 197 LYS A C 1
ATOM 1530 O O . LYS A 1 197 ? 4.444 3.867 14.196 1.00 55.28 197 LYS A O 1
ATOM 1535 N N . SER A 1 198 ? 5.738 5.622 14.715 1.00 63.00 198 SER A N 1
ATOM 1536 C CA . SER A 1 198 ? 4.769 6.604 15.170 1.00 63.00 198 SER A CA 1
ATOM 1537 C C . SER A 1 198 ? 4.269 7.573 14.095 1.00 63.00 198 SER A C 1
ATOM 1539 O O . SER A 1 198 ? 3.641 8.560 14.467 1.00 63.00 198 SER A O 1
ATOM 1541 N N . SER A 1 199 ? 4.475 7.323 12.798 1.00 79.25 199 SER A N 1
ATOM 1542 C CA . SER A 1 199 ? 3.726 8.043 11.762 1.00 79.25 199 SER A CA 1
ATOM 1543 C C . SER A 1 199 ? 2.265 7.545 11.711 1.00 79.25 199 SER A C 1
ATOM 1545 O O . SER A 1 199 ? 2.004 6.342 11.888 1.00 79.25 199 SER A O 1
ATOM 1547 N N . PRO A 1 200 ? 1.277 8.434 11.480 1.00 83.62 200 PRO A N 1
ATOM 1548 C CA . PRO A 1 200 ? -0.115 8.024 11.303 1.00 83.62 200 PRO A CA 1
ATOM 1549 C C . PRO A 1 200 ? -0.307 7.070 10.121 1.00 83.62 200 PRO A C 1
ATOM 1551 O O . PRO A 1 200 ? -1.086 6.130 10.236 1.00 83.62 200 PRO A O 1
ATOM 1554 N N . ARG A 1 201 ? 0.432 7.269 9.019 1.00 85.81 201 ARG A N 1
ATOM 1555 C CA . ARG A 1 201 ? 0.338 6.439 7.811 1.00 85.81 201 ARG A CA 1
ATOM 1556 C C . ARG A 1 201 ? 0.817 5.008 8.066 1.00 85.81 201 ARG A C 1
ATOM 1558 O O . ARG A 1 201 ? 0.058 4.079 7.827 1.00 85.81 201 ARG A O 1
ATOM 1565 N N . CYS A 1 202 ? 1.994 4.818 8.666 1.00 85.56 202 CYS A N 1
ATOM 1566 C CA . CYS A 1 202 ? 2.487 3.479 9.018 1.00 85.56 202 CYS A CA 1
ATOM 1567 C C . CYS A 1 202 ? 1.558 2.779 10.024 1.00 85.56 202 CYS A C 1
ATOM 1569 O O . CYS A 1 202 ? 1.312 1.578 9.935 1.00 85.56 202 CYS A O 1
ATOM 1571 N N . SER A 1 203 ? 0.999 3.533 10.977 1.00 89.31 203 SER A N 1
ATOM 1572 C CA . SER A 1 203 ? 0.027 2.986 11.935 1.00 89.31 203 SER A CA 1
ATOM 1573 C C . SER A 1 203 ? -1.297 2.595 11.259 1.00 89.31 203 SER A C 1
ATOM 1575 O O . SER A 1 203 ? -1.930 1.625 11.670 1.00 89.31 203 SER A O 1
ATOM 1577 N N . ALA A 1 204 ? -1.705 3.323 10.216 1.00 93.12 204 ALA A N 1
ATOM 1578 C CA . ALA A 1 204 ? -2.880 3.029 9.402 1.00 93.12 204 ALA A CA 1
ATOM 1579 C C . ALA A 1 204 ? -2.680 1.763 8.553 1.00 93.12 204 ALA A C 1
ATOM 1581 O O . ALA A 1 204 ? -3.578 0.927 8.496 1.00 93.12 204 ALA A O 1
ATOM 1582 N N . GLU A 1 205 ? -1.496 1.571 7.970 1.00 94.12 205 GLU A N 1
ATOM 1583 C CA . GLU A 1 205 ? -1.132 0.329 7.273 1.00 94.12 205 GLU A CA 1
ATOM 1584 C C . GLU A 1 205 ? -1.164 -0.881 8.222 1.00 94.12 205 GLU A C 1
ATOM 1586 O O . GLU A 1 205 ? -1.742 -1.915 7.891 1.00 94.12 205 GLU A O 1
ATOM 1591 N N . GLY A 1 206 ? -0.640 -0.740 9.446 1.00 93.88 206 GLY A N 1
ATOM 1592 C CA . GLY A 1 206 ? -0.724 -1.789 10.469 1.00 93.88 206 GLY A CA 1
ATOM 1593 C C . GLY A 1 206 ? -2.164 -2.124 10.884 1.00 93.88 206 GLY A C 1
ATOM 1594 O O . GLY A 1 206 ? -2.512 -3.300 11.035 1.00 93.88 206 GLY A O 1
ATOM 1595 N N . LEU A 1 207 ? -3.025 -1.108 11.021 1.00 96.12 207 LEU A N 1
ATOM 1596 C CA . LEU A 1 207 ? -4.451 -1.319 11.281 1.00 96.12 207 LEU A CA 1
ATOM 1597 C C . LEU A 1 207 ? -5.145 -2.012 10.103 1.00 96.12 207 LEU A C 1
ATOM 1599 O O . LEU A 1 207 ? -5.942 -2.913 10.341 1.00 96.12 207 LEU A O 1
ATOM 1603 N N . LEU A 1 208 ? -4.828 -1.647 8.857 1.00 97.81 208 LEU A N 1
ATOM 1604 C CA . LEU A 1 208 ? -5.372 -2.319 7.677 1.00 97.81 208 LEU A CA 1
ATOM 1605 C C . LEU A 1 208 ? -5.064 -3.819 7.694 1.00 97.81 208 LEU A C 1
ATOM 1607 O O . LEU A 1 208 ? -5.976 -4.619 7.512 1.00 97.81 208 LEU A O 1
ATOM 1611 N N . LEU A 1 209 ? -3.802 -4.201 7.915 1.00 97.00 209 LEU A N 1
ATOM 1612 C CA . LEU A 1 209 ? -3.405 -5.614 7.975 1.00 97.00 209 LEU A CA 1
ATOM 1613 C C . LEU A 1 209 ? -4.182 -6.353 9.073 1.00 97.00 209 LEU A C 1
ATOM 1615 O O . LEU A 1 209 ? -4.746 -7.417 8.839 1.00 97.00 209 LEU A O 1
ATOM 1619 N N . SER A 1 210 ? -4.308 -5.719 10.240 1.00 96.75 210 SER A N 1
ATOM 1620 C CA . SER A 1 210 ? -5.068 -6.254 11.374 1.00 96.75 210 SER A CA 1
ATOM 1621 C C . SER A 1 210 ? -6.562 -6.439 11.052 1.00 96.75 210 SER A C 1
ATOM 1623 O O . SER A 1 210 ? -7.175 -7.424 11.458 1.00 96.75 210 SER A O 1
ATOM 1625 N N . LEU A 1 211 ? -7.153 -5.500 10.305 1.00 97.38 211 LEU A N 1
ATOM 1626 C CA . LEU A 1 211 ? -8.537 -5.572 9.834 1.00 97.38 211 LEU A CA 1
ATOM 1627 C C . LEU A 1 211 ? -8.729 -6.684 8.803 1.00 97.38 211 LEU A C 1
ATOM 1629 O O . LEU A 1 211 ? -9.710 -7.416 8.892 1.00 97.38 211 LEU A O 1
ATOM 1633 N N . MET A 1 212 ? -7.801 -6.839 7.857 1.00 96.94 212 MET A N 1
ATOM 1634 C CA . MET A 1 212 ? -7.863 -7.914 6.867 1.00 96.94 212 MET A CA 1
ATOM 1635 C C . MET A 1 212 ? -7.759 -9.287 7.521 1.00 96.94 212 MET A C 1
ATOM 1637 O O . MET A 1 212 ? -8.559 -10.157 7.200 1.00 96.94 212 MET A O 1
ATOM 1641 N N . ASP A 1 213 ? -6.856 -9.468 8.485 1.00 94.69 213 ASP A N 1
ATOM 1642 C CA . ASP A 1 213 ? -6.703 -10.745 9.189 1.00 94.69 213 ASP A CA 1
ATOM 1643 C C . ASP A 1 213 ? -7.956 -11.145 9.980 1.00 94.69 213 ASP A C 1
ATOM 1645 O O . ASP A 1 213 ? -8.251 -12.332 10.119 1.00 94.69 213 ASP A O 1
ATOM 1649 N N . ALA A 1 214 ? -8.689 -10.169 10.523 1.00 94.69 214 ALA A N 1
ATOM 1650 C CA . ALA A 1 214 ? -9.862 -10.420 11.358 1.00 94.69 214 ALA A CA 1
ATOM 1651 C C . ALA A 1 214 ? -11.195 -10.416 10.584 1.00 94.69 214 ALA A C 1
ATOM 1653 O O . ALA A 1 214 ? -12.116 -11.136 10.962 1.00 94.69 214 ALA A O 1
ATOM 1654 N N . HIS A 1 215 ? -11.306 -9.635 9.505 1.00 96.06 215 HIS A N 1
ATOM 1655 C CA . HIS A 1 215 ? -12.563 -9.379 8.787 1.00 96.06 215 HIS A CA 1
ATOM 1656 C C . HIS A 1 215 ? -12.427 -9.505 7.261 1.00 96.06 215 HIS A C 1
ATOM 1658 O O . HIS A 1 215 ? -13.120 -8.811 6.510 1.00 96.06 215 HIS A O 1
ATOM 1664 N N . VAL A 1 216 ? -11.567 -10.411 6.774 1.00 95.81 216 VAL A N 1
ATOM 1665 C CA . VAL A 1 216 ? -11.390 -10.679 5.332 1.00 95.81 216 VAL A CA 1
ATOM 1666 C C . VAL A 1 216 ? -12.718 -10.938 4.614 1.00 95.81 216 VAL A C 1
ATOM 1668 O O . VAL A 1 216 ? -12.933 -10.396 3.534 1.00 95.81 216 VAL A O 1
ATOM 1671 N N . ALA A 1 217 ? -13.641 -11.684 5.230 1.00 95.06 217 ALA A N 1
ATOM 1672 C CA . ALA A 1 217 ? -14.932 -12.027 4.630 1.00 95.06 217 ALA A CA 1
ATOM 1673 C C . ALA A 1 217 ? -15.790 -10.789 4.307 1.00 95.06 217 ALA A C 1
ATOM 1675 O O . ALA A 1 217 ? -16.506 -10.782 3.306 1.00 95.06 217 ALA A O 1
ATOM 1676 N N . THR A 1 218 ? -15.682 -9.735 5.119 1.00 96.19 218 THR A N 1
ATOM 1677 C CA . THR A 1 218 ? -16.381 -8.460 4.914 1.00 96.19 218 THR A CA 1
ATOM 1678 C C . THR A 1 218 ? -15.600 -7.552 3.962 1.00 96.19 218 THR A C 1
ATOM 1680 O O . THR A 1 218 ? -16.180 -6.927 3.077 1.00 96.19 218 THR A O 1
ATOM 1683 N N . LEU A 1 219 ? -14.275 -7.474 4.118 1.00 97.88 219 LEU A N 1
ATOM 1684 C CA . LEU A 1 219 ? -13.439 -6.486 3.427 1.00 97.88 219 LEU A CA 1
ATOM 1685 C C . LEU A 1 219 ? -13.044 -6.900 2.006 1.00 97.88 219 LEU A C 1
ATOM 1687 O O . LEU A 1 219 ? -13.084 -6.073 1.093 1.00 97.88 219 LEU A O 1
ATOM 1691 N N . ALA A 1 220 ? -12.681 -8.164 1.787 1.00 97.31 220 ALA A N 1
ATOM 1692 C CA . ALA A 1 220 ? -12.172 -8.627 0.499 1.00 97.31 220 ALA A CA 1
ATOM 1693 C C . ALA A 1 220 ? -13.164 -8.428 -0.667 1.00 97.31 220 ALA A C 1
ATOM 1695 O O . ALA A 1 220 ? -12.736 -7.923 -1.711 1.00 97.31 220 ALA A O 1
ATOM 1696 N N . PRO A 1 221 ? -14.482 -8.697 -0.520 1.00 96.75 221 PRO A N 1
ATOM 1697 C CA . PRO A 1 221 ? -15.458 -8.395 -1.568 1.00 96.75 221 PRO A CA 1
ATOM 1698 C C . PRO A 1 221 ? -15.546 -6.903 -1.912 1.00 96.75 221 PRO A C 1
ATOM 1700 O O . PRO A 1 221 ? -15.736 -6.552 -3.076 1.00 96.75 221 PRO A O 1
ATOM 1703 N N . ILE A 1 222 ? -15.375 -6.014 -0.929 1.00 97.25 222 ILE A N 1
ATOM 1704 C CA . ILE A 1 222 ? -15.393 -4.560 -1.141 1.00 97.25 222 ILE A CA 1
ATOM 1705 C C . ILE A 1 222 ? -14.157 -4.116 -1.923 1.00 97.25 222 ILE A C 1
ATOM 1707 O O . ILE A 1 222 ? -14.286 -3.372 -2.898 1.00 97.25 222 ILE A O 1
ATOM 1711 N N . LEU A 1 223 ? -12.974 -4.618 -1.552 1.00 97.50 223 LEU A N 1
ATOM 1712 C CA . LEU A 1 223 ? -11.737 -4.348 -2.290 1.00 97.50 223 LEU A CA 1
ATOM 1713 C C . LEU A 1 223 ? -11.843 -4.849 -3.736 1.00 97.50 223 LEU A C 1
ATOM 1715 O O . LEU A 1 223 ? -11.582 -4.093 -4.671 1.00 97.50 223 LEU A O 1
ATOM 1719 N N . ALA A 1 224 ? -12.318 -6.080 -3.938 1.00 96.25 224 ALA A N 1
ATOM 1720 C CA . ALA A 1 224 ? -12.540 -6.642 -5.269 1.00 96.25 224 ALA A CA 1
ATOM 1721 C C . ALA A 1 224 ? -13.570 -5.840 -6.083 1.00 96.25 224 ALA A C 1
ATOM 1723 O O . ALA A 1 224 ? -13.346 -5.542 -7.258 1.00 96.25 224 ALA A O 1
ATOM 1724 N N . SER A 1 225 ? -14.676 -5.423 -5.458 1.00 96.00 225 SER A N 1
ATOM 1725 C CA . SER A 1 225 ? -15.671 -4.547 -6.084 1.00 96.00 225 SER A CA 1
ATOM 1726 C C . SER A 1 225 ? -15.052 -3.225 -6.529 1.00 96.00 225 SER A C 1
ATOM 1728 O O . SER A 1 225 ? -15.350 -2.749 -7.624 1.00 96.00 225 SER A O 1
ATOM 1730 N N . LYS A 1 226 ? -14.165 -2.636 -5.720 1.00 96.25 226 LYS A N 1
ATOM 1731 C CA . LYS A 1 226 ? -13.482 -1.393 -6.081 1.00 96.25 226 LYS A CA 1
ATOM 1732 C C . LYS A 1 226 ? -12.559 -1.577 -7.287 1.00 96.25 226 LYS A C 1
ATOM 1734 O O . LYS A 1 226 ? -12.542 -0.719 -8.164 1.00 96.25 226 LYS A O 1
ATOM 1739 N N . LEU A 1 227 ? -11.858 -2.708 -7.387 1.00 95.56 227 LEU A N 1
ATOM 1740 C CA . LEU A 1 227 ? -11.004 -3.027 -8.540 1.00 95.56 227 LEU A CA 1
ATOM 1741 C C . LEU A 1 227 ? -11.783 -3.247 -9.847 1.00 95.56 227 LEU A C 1
ATOM 1743 O O . LEU A 1 227 ? -11.211 -3.092 -10.929 1.00 95.56 227 LEU A O 1
ATOM 1747 N N . ASN A 1 228 ? -13.083 -3.546 -9.772 1.00 95.12 228 ASN A N 1
ATOM 1748 C CA . ASN A 1 228 ? -13.950 -3.633 -10.950 1.00 95.12 228 ASN A CA 1
ATOM 1749 C C . ASN A 1 228 ? -14.315 -2.256 -11.546 1.00 95.12 228 ASN A C 1
ATOM 1751 O O . ASN A 1 228 ? -14.778 -2.202 -12.688 1.00 95.12 228 ASN A O 1
ATOM 1755 N N . ASP A 1 229 ? -14.067 -1.141 -10.843 1.00 96.69 229 ASP A N 1
ATOM 1756 C CA . ASP A 1 229 ? -14.217 0.219 -11.385 1.00 96.69 229 ASP A CA 1
ATOM 1757 C C . ASP A 1 229 ? -13.044 0.565 -12.319 1.00 96.69 229 ASP A C 1
ATOM 1759 O O . ASP A 1 229 ? -12.124 1.315 -11.984 1.00 96.69 229 ASP A O 1
ATOM 1763 N N . SER A 1 230 ? -13.051 -0.041 -13.508 1.00 96.50 230 SER A N 1
ATOM 1764 C CA . SER A 1 230 ? -12.062 0.222 -14.563 1.00 96.50 230 SER A CA 1
ATOM 1765 C C . SER A 1 230 ? -12.086 1.684 -15.019 1.00 96.50 230 SER A C 1
ATOM 1767 O O . SER A 1 230 ? -11.033 2.285 -15.223 1.00 96.50 230 SER A O 1
ATOM 1769 N N . SER A 1 231 ? -13.271 2.294 -15.105 1.00 97.12 231 SER A N 1
ATOM 1770 C CA . SER A 1 231 ? -13.437 3.696 -15.496 1.00 97.12 231 SER A CA 1
ATOM 1771 C C . SER A 1 231 ? -12.736 4.668 -14.553 1.00 97.12 231 SER A C 1
ATOM 1773 O O . SER A 1 231 ? -12.058 5.583 -15.019 1.00 97.12 231 SER A O 1
ATOM 1775 N N . GLY A 1 232 ? -12.867 4.476 -13.238 1.00 97.12 232 GLY A N 1
ATOM 1776 C CA . GLY A 1 232 ? -12.192 5.298 -12.240 1.00 97.12 232 GLY A CA 1
ATOM 1777 C C . GLY A 1 232 ? -10.676 5.143 -12.310 1.00 97.12 232 GLY A C 1
ATOM 1778 O O . GLY A 1 232 ? -9.965 6.143 -12.324 1.00 97.12 232 GLY A O 1
ATOM 1779 N N . GLN A 1 233 ? -10.180 3.911 -12.452 1.00 98.12 233 GLN A N 1
ATOM 1780 C CA . GLN A 1 233 ? -8.740 3.641 -12.568 1.00 98.12 233 GLN A CA 1
ATOM 1781 C C . GLN A 1 233 ? -8.124 4.322 -13.798 1.00 98.12 233 GLN A C 1
ATOM 1783 O O . GLN A 1 233 ? -7.086 4.976 -13.695 1.00 98.12 233 GLN A O 1
ATOM 1788 N N . LEU A 1 234 ? -8.777 4.214 -14.960 1.00 98.00 234 LEU A N 1
ATOM 1789 C CA . LEU A 1 234 ? -8.295 4.825 -16.203 1.00 98.00 234 LEU A CA 1
ATOM 1790 C C . LEU A 1 234 ? -8.420 6.348 -16.192 1.00 98.00 234 LEU A C 1
ATOM 1792 O O . LEU A 1 234 ? -7.544 7.037 -16.718 1.00 98.00 234 LEU A O 1
ATOM 1796 N N . ARG A 1 235 ? -9.470 6.891 -15.568 1.00 97.62 235 ARG A N 1
ATOM 1797 C CA . ARG A 1 235 ? -9.621 8.337 -15.378 1.00 97.62 235 ARG A CA 1
ATOM 1798 C C . ARG A 1 235 ? -8.508 8.899 -14.497 1.00 97.62 235 ARG A C 1
ATOM 1800 O O . ARG A 1 235 ? -7.873 9.872 -14.893 1.00 97.62 235 ARG A O 1
ATOM 1807 N N . ALA A 1 236 ? -8.204 8.252 -13.375 1.00 97.56 236 ALA A N 1
ATOM 1808 C CA . ALA A 1 236 ? -7.109 8.654 -12.497 1.00 97.56 236 ALA A CA 1
ATOM 1809 C C . ALA A 1 236 ? -5.744 8.593 -13.200 1.00 97.56 236 ALA A C 1
ATOM 1811 O O . ALA A 1 236 ? -4.980 9.555 -13.147 1.00 97.56 236 ALA A O 1
ATOM 1812 N N . ALA A 1 237 ? -5.475 7.511 -13.938 1.00 97.44 237 ALA A N 1
ATOM 1813 C CA . ALA A 1 237 ? -4.264 7.389 -14.749 1.00 97.44 237 ALA A CA 1
ATOM 1814 C C . ALA A 1 237 ? -4.172 8.486 -15.825 1.00 97.44 237 ALA A C 1
ATOM 1816 O O . ALA A 1 237 ? -3.100 9.037 -16.053 1.00 97.44 237 ALA A O 1
ATOM 1817 N N . SER A 1 238 ? -5.296 8.849 -16.450 1.00 96.88 238 SER A N 1
ATOM 1818 C CA . SER A 1 238 ? -5.352 9.925 -17.449 1.00 96.88 238 SER A CA 1
ATOM 1819 C C . SER A 1 238 ? -5.079 11.304 -16.838 1.00 96.88 238 SER A C 1
ATOM 1821 O O . SER A 1 238 ? -4.418 12.128 -17.465 1.00 96.88 238 SER A O 1
ATOM 1823 N N . LEU A 1 239 ? -5.551 11.558 -15.612 1.00 96.38 239 LEU A N 1
ATOM 1824 C CA . LEU A 1 239 ? -5.267 12.799 -14.883 1.00 96.38 239 LEU A CA 1
ATOM 1825 C C . LEU A 1 239 ? -3.774 12.923 -14.553 1.00 96.38 239 LEU A C 1
ATOM 1827 O O . LEU A 1 239 ? -3.182 13.976 -14.791 1.00 96.38 239 LEU A O 1
ATOM 1831 N N . GLU A 1 240 ? -3.146 11.851 -14.068 1.00 95.69 240 GLU A N 1
ATOM 1832 C CA . GLU A 1 240 ? -1.693 11.823 -13.854 1.00 95.69 240 GLU A CA 1
ATOM 1833 C C . GLU A 1 240 ? -0.917 11.983 -15.169 1.00 95.69 240 GLU A C 1
ATOM 1835 O O . GLU A 1 240 ? -0.009 12.808 -15.239 1.00 95.69 240 GLU A O 1
ATOM 1840 N N . ALA A 1 241 ? -1.313 11.284 -16.238 1.00 94.50 241 ALA A N 1
ATOM 1841 C CA . ALA A 1 241 ? -0.693 11.420 -17.560 1.00 94.50 241 ALA A CA 1
ATOM 1842 C C . ALA A 1 241 ? -0.797 12.850 -18.128 1.00 94.50 241 ALA A C 1
ATOM 1844 O O . ALA A 1 241 ? 0.060 13.276 -18.902 1.00 94.50 241 ALA A O 1
ATOM 1845 N N . ALA A 1 242 ? -1.816 13.611 -17.717 1.00 93.75 242 ALA A N 1
ATOM 1846 C CA . ALA A 1 242 ? -1.978 15.030 -18.026 1.00 93.75 242 ALA A CA 1
ATOM 1847 C C . ALA A 1 242 ? -1.195 15.969 -17.077 1.00 93.75 242 ALA A C 1
ATOM 1849 O O . ALA A 1 242 ? -1.386 17.184 -17.130 1.00 93.75 242 ALA A O 1
ATOM 1850 N N . GLY A 1 243 ? -0.339 15.433 -16.200 1.00 91.06 243 GLY A N 1
ATOM 1851 C CA . GLY A 1 243 ? 0.487 16.188 -15.255 1.00 91.06 243 GLY A CA 1
ATOM 1852 C C . GLY A 1 243 ? -0.250 16.683 -14.007 1.00 91.06 243 GLY A C 1
ATOM 1853 O O . GLY A 1 243 ? 0.235 17.598 -13.344 1.00 91.06 243 GLY A O 1
ATOM 1854 N N . GLN A 1 244 ? -1.416 16.115 -13.677 1.00 90.31 244 GLN A N 1
ATOM 1855 C CA . GLN A 1 244 ? -2.279 16.584 -12.580 1.00 90.31 244 GLN A CA 1
ATOM 1856 C C . GLN A 1 244 ? -2.150 15.756 -11.290 1.00 90.31 244 GLN A C 1
ATOM 1858 O O . GLN A 1 244 ? -3.044 15.784 -10.444 1.00 90.31 244 GLN A O 1
ATOM 1863 N N . SER A 1 245 ? -1.051 15.022 -11.096 1.00 83.62 245 SER A N 1
ATOM 1864 C CA . SER A 1 245 ? -0.879 14.134 -9.933 1.00 83.62 245 SER A CA 1
ATOM 1865 C C . SER A 1 245 ? -0.944 14.868 -8.595 1.00 83.62 245 SER A C 1
ATOM 1867 O O . SER A 1 245 ? -1.514 14.356 -7.639 1.00 83.62 245 SER A O 1
ATOM 1869 N N . ALA A 1 246 ? -0.389 16.084 -8.533 1.00 77.00 246 ALA A N 1
ATOM 1870 C CA . ALA A 1 246 ? -0.350 16.883 -7.308 1.00 77.00 246 ALA A CA 1
ATOM 1871 C C . ALA A 1 246 ? -1.610 17.721 -7.054 1.00 77.00 246 ALA A C 1
ATOM 1873 O O . ALA A 1 246 ? -1.783 18.258 -5.966 1.00 77.00 246 ALA A O 1
ATOM 1874 N N . SER A 1 247 ? -2.485 17.850 -8.050 1.00 81.25 247 SER A N 1
ATOM 1875 C CA . SER A 1 247 ? -3.708 18.656 -7.981 1.00 81.25 247 SER A CA 1
ATOM 1876 C C . SER A 1 247 ? -4.985 17.816 -7.935 1.00 81.25 247 SER A C 1
ATOM 1878 O O . SER A 1 247 ? -6.052 18.345 -7.621 1.00 81.25 247 SER A O 1
ATOM 1880 N N . SER A 1 248 ? -4.896 16.523 -8.258 1.00 89.62 248 SER A N 1
ATOM 1881 C CA . SER A 1 248 ? -6.038 15.621 -8.350 1.00 89.62 248 SER A CA 1
ATOM 1882 C C . SER A 1 248 ? -6.205 14.781 -7.088 1.00 89.62 248 SER A C 1
ATOM 1884 O O . SER A 1 248 ? -5.420 13.877 -6.802 1.00 89.62 248 SER A O 1
ATOM 1886 N N . THR A 1 249 ? -7.303 15.016 -6.372 1.00 90.00 249 THR A N 1
ATOM 1887 C CA . THR A 1 249 ? -7.719 14.179 -5.237 1.00 90.00 249 THR A CA 1
ATOM 1888 C C . THR A 1 249 ? -8.008 12.737 -5.661 1.00 90.00 249 THR A C 1
ATOM 1890 O O . THR A 1 249 ? -7.810 11.810 -4.883 1.00 90.00 249 THR A O 1
ATOM 1893 N N . GLU A 1 250 ? -8.419 12.528 -6.913 1.00 94.12 250 GLU A N 1
ATOM 1894 C CA . GLU A 1 250 ? -8.693 11.205 -7.467 1.00 94.12 250 GLU A CA 1
ATOM 1895 C C . GLU A 1 250 ? -7.416 10.381 -7.675 1.00 94.12 250 GLU A C 1
ATOM 1897 O O . GLU A 1 250 ? -7.416 9.184 -7.393 1.00 94.12 250 GLU A O 1
ATOM 1902 N N . VAL A 1 251 ? -6.322 11.014 -8.113 1.00 96.31 251 VAL A N 1
ATOM 1903 C CA . VAL A 1 251 ? -5.013 10.351 -8.253 1.00 96.31 251 VAL A CA 1
ATOM 1904 C C . VAL A 1 251 ? -4.548 9.814 -6.900 1.00 96.31 251 VAL A C 1
ATOM 1906 O O . VAL A 1 251 ? -4.217 8.636 -6.771 1.00 96.31 251 VAL A O 1
ATOM 1909 N N . VAL A 1 252 ? -4.604 10.649 -5.865 1.00 94.38 252 VAL A N 1
ATOM 1910 C CA . VAL A 1 252 ? -4.189 10.266 -4.510 1.00 94.38 252 VAL A CA 1
ATOM 1911 C C . VAL A 1 252 ? -5.134 9.225 -3.888 1.00 94.38 252 VAL A C 1
ATOM 1913 O O . VAL A 1 252 ? -4.698 8.315 -3.174 1.00 94.38 252 VAL A O 1
ATOM 1916 N N . LEU A 1 253 ? -6.434 9.310 -4.175 1.00 94.81 253 LEU A N 1
ATOM 1917 C CA . LEU A 1 253 ? -7.398 8.313 -3.715 1.00 94.81 253 LEU A CA 1
ATOM 1918 C C . LEU A 1 253 ? -7.098 6.935 -4.320 1.00 94.81 253 LEU A C 1
ATOM 1920 O O . LEU A 1 253 ? -7.086 5.938 -3.600 1.00 94.81 253 LEU A O 1
ATOM 1924 N N . TRP A 1 254 ? -6.808 6.861 -5.621 1.00 97.62 254 TRP A N 1
ATOM 1925 C CA . TRP A 1 254 ? -6.426 5.598 -6.257 1.00 97.62 254 TRP A CA 1
ATOM 1926 C C . TRP A 1 254 ? -5.056 5.084 -5.806 1.00 97.62 254 TRP A C 1
ATOM 1928 O O . TRP A 1 254 ? -4.908 3.869 -5.680 1.00 97.62 254 TRP A O 1
ATOM 1938 N N . ASP A 1 255 ? -4.097 5.956 -5.462 1.00 97.38 255 ASP A N 1
ATOM 1939 C CA . ASP A 1 255 ? -2.864 5.531 -4.773 1.00 97.38 255 ASP A CA 1
ATOM 1940 C C . ASP A 1 255 ? -3.183 4.762 -3.486 1.00 97.38 255 ASP A C 1
ATOM 1942 O O . ASP A 1 255 ? -2.617 3.696 -3.242 1.00 97.38 255 ASP A O 1
ATOM 1946 N N . SER A 1 256 ? -4.140 5.268 -2.706 1.00 96.38 256 SER A N 1
ATOM 1947 C CA . SER A 1 256 ? -4.555 4.664 -1.436 1.00 96.38 256 SER A CA 1
ATOM 1948 C C . SER A 1 256 ? -5.259 3.327 -1.640 1.00 96.38 256 SER A C 1
ATOM 1950 O O . SER A 1 256 ? -4.946 2.357 -0.953 1.00 96.38 256 SER A O 1
ATOM 1952 N N . TRP A 1 257 ? -6.162 3.233 -2.620 1.00 98.06 257 TRP A N 1
ATOM 1953 C CA . TRP A 1 257 ? -6.821 1.966 -2.950 1.00 98.06 257 TRP A CA 1
ATOM 1954 C C . TRP A 1 257 ? -5.833 0.906 -3.435 1.00 98.06 257 TRP A C 1
ATOM 1956 O O . TRP A 1 257 ? -5.902 -0.240 -2.993 1.00 98.06 257 TRP A O 1
ATOM 1966 N N . TYR A 1 258 ? -4.880 1.277 -4.290 1.00 98.25 258 TYR A N 1
ATOM 1967 C CA . TYR A 1 258 ? -3.833 0.354 -4.718 1.00 98.25 258 TYR A CA 1
ATOM 1968 C C . TYR A 1 258 ? -2.877 -0.016 -3.580 1.00 98.25 258 TYR A C 1
ATOM 1970 O O . TYR A 1 258 ? -2.451 -1.166 -3.518 1.00 98.25 258 TYR A O 1
ATOM 1978 N N . LEU A 1 259 ? -2.567 0.905 -2.659 1.00 97.75 259 LEU A N 1
ATOM 1979 C CA . LEU A 1 259 ? -1.808 0.593 -1.444 1.00 97.75 259 LEU A CA 1
ATOM 1980 C C . LEU A 1 259 ? -2.530 -0.471 -0.615 1.00 97.75 259 LEU A C 1
ATOM 1982 O O . LEU A 1 259 ? -1.927 -1.489 -0.285 1.00 97.75 259 LEU A O 1
ATOM 1986 N N . VAL A 1 260 ? -3.822 -0.266 -0.343 1.00 97.94 260 VAL A N 1
ATOM 1987 C CA . VAL A 1 260 ? -4.640 -1.221 0.413 1.00 97.94 260 VAL A CA 1
ATOM 1988 C C . VAL A 1 260 ? -4.629 -2.595 -0.256 1.00 97.94 260 VAL A C 1
ATOM 1990 O O . VAL A 1 260 ? -4.280 -3.587 0.374 1.00 97.94 260 VAL A O 1
ATOM 1993 N N . VAL A 1 261 ? -4.919 -2.657 -1.555 1.00 97.44 261 VAL A N 1
ATOM 1994 C CA . VAL A 1 261 ? -4.953 -3.919 -2.314 1.00 97.44 261 VAL A CA 1
ATOM 1995 C C . VAL A 1 261 ? -3.588 -4.611 -2.364 1.00 97.44 261 VAL A C 1
ATOM 1997 O O . VAL A 1 261 ? -3.522 -5.840 -2.340 1.00 97.44 261 VAL A O 1
ATOM 2000 N N . GLY A 1 262 ? -2.492 -3.855 -2.438 1.00 96.69 262 GLY A N 1
ATOM 2001 C CA . GLY A 1 262 ? -1.144 -4.421 -2.421 1.00 96.69 262 GLY A CA 1
ATOM 2002 C C . GLY A 1 262 ? -0.762 -4.990 -1.056 1.00 96.69 262 GLY A C 1
ATOM 2003 O O . GLY A 1 262 ? -0.274 -6.116 -0.992 1.00 96.69 262 GLY A O 1
ATOM 2004 N N . LEU A 1 263 ? -1.051 -4.269 0.033 1.00 96.56 263 LEU A N 1
ATOM 2005 C CA . LEU A 1 263 ? -0.810 -4.750 1.401 1.00 96.56 263 LEU A CA 1
ATOM 2006 C C . LEU A 1 263 ? -1.649 -5.991 1.720 1.00 96.56 263 LEU A C 1
ATOM 2008 O O . LEU A 1 263 ? -1.188 -6.893 2.411 1.00 96.56 263 LEU A O 1
ATOM 2012 N N . SER A 1 264 ? -2.862 -6.056 1.178 1.00 96.69 264 SER A N 1
ATOM 2013 C CA . SER A 1 264 ? -3.805 -7.154 1.385 1.00 96.69 264 SER A CA 1
ATOM 2014 C C . SER A 1 264 ? -3.692 -8.274 0.346 1.00 96.69 264 SER A C 1
ATOM 2016 O O . SER A 1 264 ? -4.570 -9.133 0.291 1.00 96.69 264 SER A O 1
ATOM 2018 N N . ALA A 1 265 ? -2.642 -8.299 -0.484 1.00 94.38 265 ALA A N 1
ATOM 2019 C CA . ALA A 1 265 ? -2.528 -9.255 -1.588 1.00 94.38 265 ALA A CA 1
ATOM 2020 C C . ALA A 1 265 ? -2.688 -10.715 -1.131 1.00 94.38 265 ALA A C 1
ATOM 2022 O O . ALA A 1 265 ? -3.378 -11.484 -1.794 1.00 94.38 265 ALA A O 1
ATOM 2023 N N . TYR A 1 266 ? -2.121 -11.080 0.022 1.00 93.44 266 TYR A N 1
ATOM 2024 C CA . TYR A 1 266 ? -2.194 -12.427 0.607 1.00 93.44 266 TYR A CA 1
ATOM 2025 C C . TYR A 1 266 ? -3.619 -12.903 0.951 1.00 93.44 266 TYR A C 1
ATOM 2027 O O . TYR A 1 266 ? -3.833 -14.098 1.110 1.00 93.44 266 TYR A O 1
ATOM 2035 N N . ALA A 1 267 ? -4.582 -11.987 1.085 1.00 93.88 267 ALA A N 1
ATOM 2036 C CA . ALA A 1 267 ? -5.955 -12.279 1.506 1.00 93.88 267 ALA A CA 1
ATOM 2037 C C . ALA A 1 267 ? -6.981 -12.149 0.365 1.00 93.88 267 ALA A C 1
ATOM 2039 O O . ALA A 1 267 ? -8.177 -12.331 0.575 1.00 93.88 267 ALA A O 1
ATOM 2040 N N . LEU A 1 268 ? -6.535 -11.787 -0.842 1.00 93.69 268 LEU A N 1
ATOM 2041 C CA . LEU A 1 268 ? -7.413 -11.439 -1.966 1.00 93.69 268 LEU A CA 1
ATOM 2042 C C . LEU A 1 268 ? -7.440 -12.484 -3.089 1.00 93.69 268 LEU A C 1
ATOM 2044 O O . LEU A 1 268 ? -8.030 -12.219 -4.134 1.00 93.69 268 LEU A O 1
ATOM 2048 N N . ASP A 1 269 ? -6.808 -13.646 -2.892 1.00 83.19 269 ASP A N 1
ATOM 2049 C CA . ASP A 1 269 ? -6.728 -14.720 -3.894 1.00 83.19 269 ASP A CA 1
ATOM 2050 C C . ASP A 1 269 ? -8.093 -15.129 -4.446 1.00 83.19 269 ASP A C 1
ATOM 2052 O O . ASP A 1 269 ? -8.319 -15.049 -5.651 1.00 83.19 269 ASP A O 1
ATOM 2056 N N . ASP A 1 270 ? -9.034 -15.463 -3.566 1.00 88.12 270 ASP A N 1
ATOM 2057 C CA . ASP A 1 270 ? -10.344 -15.985 -3.972 1.00 88.12 270 ASP A CA 1
ATOM 2058 C C . ASP A 1 270 ? -11.321 -14.897 -4.451 1.00 88.12 270 ASP A C 1
ATOM 2060 O O . ASP A 1 270 ? -12.428 -15.191 -4.904 1.00 88.12 270 ASP A O 1
ATOM 2064 N N . HIS A 1 271 ? -10.930 -13.623 -4.355 1.00 92.81 271 HIS A N 1
ATOM 2065 C CA . HIS A 1 271 ? -11.818 -12.485 -4.601 1.00 92.81 271 HIS A CA 1
ATOM 2066 C C . HIS A 1 271 ? -11.455 -11.680 -5.851 1.00 92.81 271 HIS A C 1
ATOM 2068 O O . HIS A 1 271 ? -12.316 -10.986 -6.397 1.00 92.81 271 HIS A O 1
ATOM 2074 N N . VAL A 1 272 ? -10.205 -11.746 -6.316 1.00 92.62 272 VAL A N 1
ATOM 2075 C CA . VAL A 1 272 ? -9.709 -10.919 -7.423 1.00 92.62 272 VAL A CA 1
ATOM 2076 C C . VAL A 1 272 ? -9.227 -11.792 -8.575 1.00 92.62 272 VAL A C 1
ATOM 2078 O O . VAL A 1 272 ? -8.179 -12.427 -8.501 1.00 92.62 272 VAL A O 1
ATOM 2081 N N . ASP A 1 273 ? -9.937 -11.728 -9.703 1.00 91.25 273 ASP A N 1
ATOM 2082 C CA . ASP A 1 273 ? -9.423 -12.235 -10.977 1.00 91.25 273 ASP A CA 1
ATOM 2083 C C . ASP A 1 273 ? -8.342 -11.280 -11.503 1.00 91.25 273 ASP A C 1
ATOM 2085 O O . ASP A 1 273 ? -8.619 -10.297 -12.203 1.00 91.25 273 ASP A O 1
ATOM 2089 N N . TRP A 1 274 ? -7.091 -11.572 -11.139 1.00 88.69 274 TRP A N 1
ATOM 2090 C CA . TRP A 1 274 ? -5.934 -10.770 -11.530 1.00 88.69 274 TRP A CA 1
ATOM 2091 C C . TRP A 1 274 ? -5.794 -10.664 -13.051 1.00 88.69 274 TRP A C 1
ATOM 2093 O O . TRP A 1 274 ? -5.510 -9.586 -13.572 1.00 88.69 274 TRP A O 1
ATOM 2103 N N . SER A 1 275 ? -6.046 -11.756 -13.781 1.00 87.88 275 SER A N 1
ATOM 2104 C CA . SER A 1 275 ? -5.926 -11.783 -15.243 1.00 87.88 275 SER A CA 1
ATOM 2105 C C . SER A 1 275 ? -6.906 -10.823 -15.902 1.00 87.88 275 SER A C 1
ATOM 2107 O O . SER A 1 275 ? -6.536 -10.090 -16.824 1.00 87.88 275 SER A O 1
ATOM 2109 N N . LYS A 1 276 ? -8.158 -10.817 -15.436 1.00 91.56 276 LYS A N 1
ATOM 2110 C CA . LYS A 1 276 ? -9.179 -9.883 -15.908 1.00 91.56 276 LYS A CA 1
ATOM 2111 C C . LYS A 1 276 ? -8.818 -8.452 -15.528 1.00 91.56 276 LYS A C 1
ATOM 2113 O O . LYS A 1 276 ? -8.760 -7.602 -16.412 1.00 91.56 276 LYS A O 1
ATOM 2118 N N . TRP A 1 277 ? -8.524 -8.198 -14.253 1.00 93.56 277 TRP A N 1
ATOM 2119 C CA . TRP A 1 277 ? -8.211 -6.857 -13.756 1.00 93.56 277 TRP A CA 1
ATOM 2120 C C . TRP A 1 277 ? -6.999 -6.232 -14.463 1.00 93.56 277 TRP A C 1
ATOM 2122 O O . TRP A 1 277 ? -7.040 -5.060 -14.850 1.00 93.56 277 TRP A O 1
ATOM 2132 N N . PHE A 1 278 ? -5.951 -7.020 -14.722 1.00 90.81 278 PHE A N 1
ATOM 2133 C CA . PHE A 1 278 ? -4.790 -6.565 -15.480 1.00 90.81 278 PHE A CA 1
ATOM 2134 C C . PHE A 1 278 ? -5.164 -6.154 -16.907 1.00 90.81 278 PHE A C 1
ATOM 2136 O O . PHE A 1 278 ? -4.785 -5.072 -17.353 1.00 90.81 278 PHE A O 1
ATOM 2143 N N . ARG A 1 279 ? -5.945 -6.975 -17.622 1.00 90.88 279 ARG A N 1
ATOM 2144 C CA . ARG A 1 279 ? -6.337 -6.692 -19.014 1.00 90.88 279 ARG A CA 1
ATOM 2145 C C . ARG A 1 279 ? -7.288 -5.504 -19.135 1.00 90.88 279 ARG A C 1
ATOM 2147 O O . ARG A 1 279 ? -7.189 -4.764 -20.109 1.00 90.88 279 ARG A O 1
ATOM 2154 N N . THR A 1 280 ? -8.212 -5.331 -18.191 1.00 94.19 280 THR A N 1
ATOM 2155 C CA . THR A 1 280 ? -9.257 -4.299 -18.287 1.00 94.19 280 THR A CA 1
ATOM 2156 C C . THR A 1 280 ? -8.857 -2.964 -17.677 1.00 94.19 280 THR A C 1
ATOM 2158 O O . THR A 1 280 ? -9.386 -1.939 -18.098 1.00 94.19 280 THR A O 1
ATOM 2161 N N . SER A 1 281 ? -7.960 -2.968 -16.687 1.00 95.38 281 SER A N 1
ATOM 2162 C CA . SER A 1 281 ? -7.685 -1.782 -15.870 1.00 95.38 281 SER A CA 1
ATOM 2163 C C . SER A 1 281 ? -6.188 -1.524 -15.708 1.00 95.38 281 SER A C 1
ATOM 2165 O O . SER A 1 281 ? -5.692 -0.522 -16.220 1.00 95.38 281 SER A O 1
ATOM 2167 N N . LEU A 1 282 ? -5.450 -2.418 -15.037 1.00 93.62 282 LEU A N 1
ATOM 2168 C CA . LEU A 1 282 ? -4.080 -2.124 -14.589 1.00 93.62 282 LEU A CA 1
ATOM 2169 C C . LEU A 1 282 ? -3.090 -1.971 -15.756 1.00 93.62 282 LEU A C 1
ATOM 2171 O O . LEU A 1 282 ? -2.302 -1.028 -15.780 1.00 93.62 282 LEU A O 1
ATOM 2175 N N . GLY A 1 283 ? -3.157 -2.863 -16.746 1.00 92.56 283 GLY A N 1
ATOM 2176 C CA . GLY A 1 283 ? -2.330 -2.823 -17.952 1.00 92.56 283 GLY A CA 1
ATOM 2177 C C . GLY A 1 283 ? -2.601 -1.583 -18.812 1.00 92.56 283 GLY A C 1
ATOM 2178 O O . GLY A 1 283 ? -1.661 -0.844 -19.105 1.00 92.56 283 GLY A O 1
ATOM 2179 N N . PRO A 1 284 ? -3.863 -1.289 -19.186 1.00 95.38 284 PRO A N 1
ATOM 2180 C CA . PRO A 1 284 ? -4.187 -0.059 -19.907 1.00 95.38 284 PRO A CA 1
ATOM 2181 C C . PRO A 1 284 ? -3.817 1.220 -19.136 1.00 95.38 284 PRO A C 1
ATOM 2183 O O . PRO A 1 284 ? -3.287 2.150 -19.744 1.00 95.38 284 PRO A O 1
ATOM 2186 N N . ALA A 1 285 ? -4.010 1.262 -17.811 1.00 96.50 285 ALA A N 1
ATOM 2187 C CA . ALA A 1 285 ? -3.569 2.381 -16.973 1.00 96.50 285 ALA A CA 1
ATOM 2188 C C . ALA A 1 285 ? -2.045 2.563 -17.024 1.00 96.50 285 ALA A C 1
ATOM 2190 O O . ALA A 1 285 ? -1.563 3.671 -17.256 1.00 96.50 285 ALA A O 1
ATOM 2191 N N . LEU A 1 286 ? -1.279 1.477 -16.881 1.00 93.50 286 LEU A N 1
ATOM 2192 C CA . LEU A 1 286 ? 0.179 1.516 -16.978 1.00 93.50 286 LEU A CA 1
ATOM 2193 C C . LEU A 1 286 ? 0.646 1.975 -18.367 1.00 93.50 286 LEU A C 1
ATOM 2195 O O . LEU A 1 286 ? 1.577 2.769 -18.461 1.00 93.50 286 LEU A O 1
ATOM 2199 N N . ASN A 1 287 ? -0.018 1.539 -19.439 1.00 92.81 287 ASN A N 1
ATOM 2200 C CA . ASN A 1 287 ? 0.285 1.982 -20.802 1.00 92.81 287 ASN A CA 1
ATOM 2201 C C . ASN A 1 287 ? 0.049 3.487 -20.991 1.00 92.81 287 ASN A C 1
ATOM 2203 O O . ASN A 1 287 ? 0.897 4.156 -21.577 1.00 92.81 287 ASN A O 1
ATOM 2207 N N . LEU A 1 288 ? -1.058 4.028 -20.466 1.00 94.88 288 LEU A N 1
ATOM 2208 C CA . LEU A 1 288 ? -1.340 5.470 -20.499 1.00 94.88 288 LEU A CA 1
ATOM 2209 C C . LEU A 1 288 ? -0.255 6.268 -19.772 1.00 94.88 288 LEU A C 1
ATOM 2211 O O . LEU A 1 288 ? 0.296 7.216 -20.327 1.00 94.88 288 LEU A O 1
ATOM 2215 N N . LEU A 1 289 ? 0.092 5.842 -18.558 1.00 93.69 289 LEU A N 1
ATOM 2216 C CA . LEU A 1 289 ? 1.142 6.468 -17.753 1.00 93.69 289 LEU A CA 1
ATOM 2217 C C . LEU A 1 289 ? 2.516 6.351 -18.420 1.00 93.69 289 LEU A C 1
ATOM 2219 O O . LEU A 1 289 ? 3.354 7.239 -18.276 1.00 93.69 289 LEU A O 1
ATOM 2223 N N . ASN A 1 290 ? 2.746 5.272 -19.172 1.00 89.56 290 ASN A N 1
ATOM 2224 C CA . ASN A 1 290 ? 3.998 5.045 -19.877 1.00 89.56 290 ASN A CA 1
ATOM 2225 C C . ASN A 1 290 ? 4.163 5.855 -21.156 1.00 89.56 290 ASN A C 1
ATOM 2227 O O . ASN A 1 290 ? 5.283 6.261 -21.463 1.00 89.56 290 ASN A O 1
ATOM 2231 N N . ALA A 1 291 ? 3.067 6.104 -21.866 1.00 90.56 291 ALA A N 1
ATOM 2232 C CA . ALA A 1 291 ? 3.047 6.945 -23.055 1.00 90.56 291 ALA A CA 1
ATOM 2233 C C . ALA A 1 291 ? 3.057 8.449 -22.727 1.00 90.56 291 ALA A C 1
ATOM 2235 O O . ALA A 1 291 ? 3.280 9.265 -23.622 1.00 90.56 291 ALA A O 1
ATOM 2236 N N . ALA A 1 292 ? 2.803 8.822 -21.469 1.00 89.50 292 ALA A N 1
ATOM 2237 C CA . ALA A 1 292 ? 2.768 10.212 -21.039 1.00 89.50 292 ALA A CA 1
ATOM 2238 C C . ALA A 1 292 ? 4.135 10.904 -21.221 1.00 89.50 292 ALA A C 1
ATOM 2240 O O . ALA A 1 292 ? 5.183 10.290 -20.978 1.00 89.50 292 ALA A O 1
ATOM 2241 N N . PRO A 1 293 ? 4.150 12.189 -21.624 1.00 86.50 293 PRO A N 1
ATOM 2242 C CA . PRO A 1 293 ? 5.386 12.952 -21.714 1.00 86.50 293 PRO A CA 1
ATOM 2243 C C . PRO A 1 293 ? 6.035 13.093 -20.326 1.00 86.50 293 PRO A C 1
ATOM 2245 O O . PRO A 1 293 ? 5.332 13.073 -19.316 1.00 86.50 293 PRO A O 1
ATOM 2248 N N . PRO A 1 294 ? 7.365 13.272 -20.243 1.00 83.50 294 PRO A N 1
ATOM 2249 C CA . PRO A 1 294 ? 8.029 13.519 -18.970 1.00 83.50 294 PRO A CA 1
ATOM 2250 C C . PRO A 1 294 ? 7.464 14.772 -18.293 1.00 83.50 294 PRO A C 1
ATOM 2252 O O . PRO A 1 294 ? 7.449 15.851 -18.889 1.00 83.50 294 PRO A O 1
ATOM 2255 N N . THR A 1 295 ? 7.037 14.639 -17.039 1.00 84.38 295 THR A N 1
ATOM 2256 C CA . THR A 1 295 ? 6.540 15.748 -16.219 1.00 84.38 295 THR A CA 1
ATOM 2257 C C . THR A 1 295 ? 7.416 15.938 -14.984 1.00 84.38 295 THR A C 1
ATOM 2259 O O . THR A 1 295 ? 7.918 14.952 -14.451 1.00 84.38 295 THR A O 1
ATOM 2262 N N . PRO A 1 296 ? 7.565 17.173 -14.473 1.00 83.44 296 PRO A N 1
ATOM 2263 C CA . PRO A 1 296 ? 8.212 17.409 -13.181 1.00 83.44 296 PRO A CA 1
ATOM 2264 C C . PRO A 1 296 ? 7.320 17.013 -11.992 1.00 83.44 296 PRO A C 1
ATOM 2266 O O . PRO A 1 296 ? 7.798 16.953 -10.866 1.00 83.44 296 PRO A O 1
ATOM 2269 N N . ALA A 1 297 ? 6.022 16.781 -12.224 1.00 88.00 297 ALA A N 1
ATOM 2270 C CA . ALA A 1 297 ? 5.098 16.322 -11.196 1.00 88.00 297 ALA A CA 1
ATOM 2271 C C . ALA A 1 297 ? 5.411 14.869 -10.782 1.00 88.00 297 ALA A C 1
ATOM 2273 O O . ALA A 1 297 ? 5.720 14.060 -11.663 1.00 88.00 297 ALA A O 1
ATOM 2274 N N . PRO A 1 298 ? 5.268 14.518 -9.488 1.00 90.19 298 PRO A N 1
ATOM 2275 C CA . PRO A 1 298 ? 5.432 13.148 -9.011 1.00 90.19 298 PRO A CA 1
ATOM 2276 C C . PRO A 1 298 ? 4.543 12.151 -9.762 1.00 90.19 298 PRO A C 1
ATOM 2278 O O . PRO A 1 298 ? 3.334 12.358 -9.906 1.00 90.19 298 PRO A O 1
ATOM 2281 N N . ALA A 1 299 ? 5.130 11.044 -10.207 1.00 94.38 299 ALA A N 1
ATOM 2282 C CA . ALA A 1 299 ? 4.421 9.973 -10.903 1.00 94.38 299 ALA A CA 1
ATOM 2283 C C . ALA A 1 299 ? 3.802 8.976 -9.898 1.00 94.38 299 ALA A C 1
ATOM 2285 O O . ALA A 1 299 ? 4.251 7.834 -9.752 1.00 94.38 299 ALA A O 1
ATOM 2286 N N . VAL A 1 300 ? 2.795 9.452 -9.159 1.00 96.12 300 VAL A N 1
ATOM 2287 C CA . VAL A 1 300 ? 2.158 8.790 -8.008 1.00 96.12 300 VAL A CA 1
ATOM 2288 C C . VAL A 1 300 ? 1.597 7.411 -8.365 1.00 96.12 300 VAL A C 1
ATOM 2290 O O . VAL A 1 300 ? 2.035 6.403 -7.801 1.00 96.12 300 VAL A O 1
ATOM 2293 N N . LEU A 1 301 ? 0.657 7.344 -9.308 1.00 97.38 301 LEU A N 1
ATOM 2294 C CA . LEU A 1 301 ? 0.011 6.103 -9.732 1.00 97.38 301 LEU A CA 1
ATOM 2295 C C . LEU A 1 301 ? 0.980 5.205 -10.474 1.00 97.38 301 LEU A C 1
ATO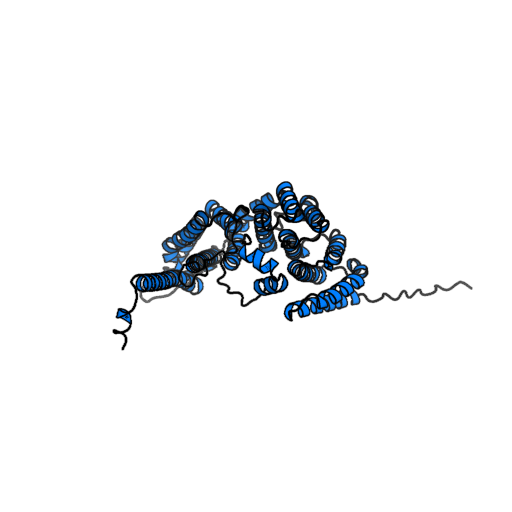M 2297 O O . LEU A 1 301 ? 0.943 3.996 -10.270 1.00 97.38 301 LEU A O 1
ATOM 2301 N N . ARG A 1 302 ? 1.874 5.757 -11.294 1.00 96.00 302 ARG A N 1
ATOM 2302 C CA . ARG A 1 302 ? 2.879 4.956 -11.999 1.00 96.00 302 ARG A CA 1
ATOM 2303 C C . ARG A 1 302 ? 3.778 4.218 -11.016 1.00 96.00 302 ARG A C 1
ATOM 2305 O O . ARG A 1 302 ? 3.930 3.003 -11.129 1.00 96.00 302 ARG A O 1
ATOM 2312 N N . ARG A 1 303 ? 4.309 4.920 -10.007 1.00 96.56 303 ARG A N 1
ATOM 2313 C CA . ARG A 1 303 ? 5.080 4.305 -8.919 1.00 96.56 303 ARG A CA 1
ATOM 2314 C C . ARG A 1 303 ? 4.235 3.279 -8.166 1.00 96.56 303 ARG A C 1
ATOM 2316 O O . ARG A 1 303 ? 4.691 2.165 -7.925 1.00 96.56 303 ARG A O 1
ATOM 2323 N N . ARG A 1 304 ? 2.998 3.626 -7.803 1.00 97.56 304 ARG A N 1
ATOM 2324 C CA . ARG A 1 304 ? 2.129 2.741 -7.018 1.00 97.56 304 ARG A CA 1
ATOM 2325 C C . ARG A 1 304 ? 1.746 1.466 -7.761 1.00 97.56 304 ARG A C 1
ATOM 2327 O O . ARG A 1 304 ? 1.750 0.402 -7.152 1.00 97.56 304 ARG A O 1
ATOM 2334 N N . ILE A 1 305 ? 1.439 1.555 -9.052 1.00 97.25 305 ILE A N 1
ATOM 2335 C CA . ILE A 1 305 ? 1.121 0.402 -9.899 1.00 97.25 305 ILE A CA 1
ATOM 2336 C C . ILE A 1 305 ? 2.344 -0.510 -10.024 1.00 97.25 305 ILE A C 1
ATOM 2338 O O . ILE A 1 305 ? 2.192 -1.721 -9.919 1.00 97.25 305 ILE A O 1
ATOM 2342 N N . LEU A 1 306 ? 3.554 0.041 -10.171 1.00 96.81 306 LEU A N 1
ATOM 2343 C CA . LEU A 1 306 ? 4.786 -0.759 -10.147 1.00 96.81 306 LEU A CA 1
ATOM 2344 C C . LEU A 1 306 ? 4.940 -1.522 -8.830 1.00 96.81 306 LEU A C 1
ATOM 2346 O O . LEU A 1 306 ? 5.072 -2.743 -8.842 1.00 96.81 306 LEU A O 1
ATOM 2350 N N . TRP A 1 307 ? 4.829 -0.822 -7.699 1.00 97.44 307 TRP A N 1
ATOM 2351 C CA . TRP A 1 307 ? 4.873 -1.452 -6.379 1.00 97.44 307 TRP A CA 1
ATOM 2352 C C . TRP A 1 307 ? 3.814 -2.561 -6.237 1.00 97.44 307 TRP A C 1
ATOM 2354 O O . TRP A 1 307 ? 4.120 -3.665 -5.792 1.00 97.44 307 TRP A O 1
ATOM 2364 N N . LEU A 1 308 ? 2.589 -2.300 -6.699 1.00 96.56 308 LEU A N 1
ATOM 2365 C CA . LEU A 1 308 ? 1.476 -3.247 -6.674 1.00 96.56 308 LEU A CA 1
ATOM 2366 C C . LEU A 1 308 ? 1.747 -4.497 -7.525 1.00 96.56 308 LEU A C 1
ATOM 2368 O O . LEU A 1 308 ? 1.412 -5.605 -7.107 1.00 96.56 308 LEU A O 1
ATOM 2372 N N . LEU A 1 309 ? 2.388 -4.348 -8.688 1.00 95.06 309 LEU A N 1
ATOM 2373 C CA . LEU A 1 309 ? 2.837 -5.481 -9.503 1.00 95.06 309 LEU A CA 1
ATOM 2374 C C . LEU A 1 309 ? 3.855 -6.339 -8.742 1.00 95.06 309 LEU A C 1
ATOM 2376 O O . LEU A 1 309 ? 3.776 -7.562 -8.807 1.00 95.06 309 LEU A O 1
ATOM 2380 N N . GLY A 1 310 ? 4.757 -5.723 -7.972 1.00 94.69 310 GLY A N 1
ATOM 2381 C CA . GLY A 1 310 ? 5.674 -6.441 -7.083 1.00 94.69 310 GLY A CA 1
ATOM 2382 C C . GLY A 1 310 ? 4.940 -7.282 -6.033 1.00 94.69 310 GLY A C 1
ATOM 2383 O O . GLY A 1 310 ? 5.250 -8.460 -5.867 1.00 94.69 310 GLY A O 1
ATOM 2384 N N . CYS A 1 311 ? 3.910 -6.721 -5.389 1.00 94.38 311 CYS A N 1
ATOM 2385 C CA . CYS A 1 311 ? 3.095 -7.426 -4.389 1.00 94.38 311 CYS A CA 1
ATOM 2386 C C . CYS A 1 311 ? 2.340 -8.640 -4.958 1.00 94.38 311 CYS A C 1
ATOM 2388 O O . CYS A 1 311 ? 2.109 -9.612 -4.244 1.00 94.38 311 CYS A O 1
ATOM 2390 N N . TRP A 1 312 ? 1.943 -8.585 -6.231 1.00 91.94 312 TRP A N 1
ATOM 2391 C CA . TRP A 1 312 ? 1.117 -9.610 -6.883 1.00 91.94 312 TRP A CA 1
ATOM 2392 C C . TRP A 1 312 ? 1.907 -10.543 -7.810 1.00 91.94 312 TRP A C 1
ATOM 2394 O O . TRP A 1 312 ? 1.314 -11.401 -8.462 1.00 91.94 312 TRP A O 1
ATOM 2404 N N . MET A 1 313 ? 3.236 -10.410 -7.860 1.00 89.81 313 MET A N 1
ATOM 2405 C CA . MET A 1 313 ? 4.100 -11.130 -8.800 1.00 89.81 313 MET A CA 1
ATOM 2406 C C . MET A 1 313 ? 3.909 -12.653 -8.765 1.00 89.81 313 MET A C 1
ATOM 2408 O O . MET A 1 313 ? 3.795 -13.287 -9.813 1.00 89.81 313 MET A O 1
ATOM 2412 N N . TYR A 1 314 ? 3.795 -13.238 -7.570 1.00 86.81 314 TYR A N 1
ATOM 2413 C CA . TYR A 1 314 ? 3.622 -14.685 -7.392 1.00 86.81 314 TYR A CA 1
ATOM 2414 C C . TYR A 1 314 ? 2.310 -15.227 -7.982 1.00 86.81 314 TYR A C 1
ATOM 2416 O O . TYR A 1 314 ? 2.233 -16.405 -8.330 1.00 86.81 314 TYR A O 1
ATOM 2424 N N . LYS A 1 315 ? 1.295 -14.368 -8.143 1.00 84.25 315 LYS A N 1
ATOM 2425 C CA . LYS A 1 315 ? -0.012 -14.723 -8.715 1.00 84.25 315 LYS A CA 1
ATOM 2426 C C . LYS A 1 315 ? -0.086 -14.533 -10.224 1.00 84.25 315 LYS A C 1
ATOM 2428 O O . LYS A 1 315 ? -1.084 -14.903 -10.839 1.00 84.25 315 LYS A O 1
ATOM 2433 N N . MET A 1 316 ? 0.926 -13.914 -10.830 1.00 84.62 316 MET A N 1
ATOM 2434 C CA . MET A 1 316 ? 0.882 -13.609 -12.252 1.00 84.62 316 MET A CA 1
ATOM 2435 C C . MET A 1 316 ? 1.010 -14.889 -13.080 1.00 84.62 316 MET A C 1
ATOM 2437 O O . MET A 1 316 ? 2.024 -15.587 -12.938 1.00 84.62 316 MET A O 1
ATOM 2441 N N . PRO A 1 317 ? 0.046 -15.170 -13.980 1.00 85.69 317 PRO A N 1
ATOM 2442 C CA . PRO A 1 317 ? 0.121 -16.302 -14.888 1.00 85.69 317 PRO A CA 1
ATOM 2443 C C . PRO A 1 317 ? 1.391 -16.251 -15.730 1.00 85.69 317 PRO A C 1
ATOM 2445 O O . PRO A 1 317 ? 1.840 -15.176 -16.150 1.00 85.69 317 PRO A O 1
ATOM 2448 N N . SER A 1 318 ? 1.957 -17.423 -16.004 1.00 85.94 318 SER A N 1
ATOM 2449 C CA . SER A 1 318 ? 3.254 -17.541 -16.669 1.00 85.94 318 SER A CA 1
ATOM 2450 C C . SER A 1 318 ? 3.274 -16.922 -18.071 1.00 85.94 318 SER A C 1
ATOM 2452 O O . SER A 1 318 ? 4.322 -16.488 -18.541 1.00 85.94 318 SER A O 1
ATOM 2454 N N . GLU A 1 319 ? 2.106 -16.806 -18.704 1.00 86.31 319 GLU A N 1
ATOM 2455 C CA . GLU A 1 319 ? 1.908 -16.298 -20.061 1.00 86.31 319 GLU A CA 1
ATOM 2456 C C . GLU A 1 319 ? 2.017 -14.767 -20.134 1.00 86.31 319 GLU A C 1
ATOM 2458 O O . GLU A 1 319 ? 2.344 -14.222 -21.185 1.00 86.31 319 GLU A O 1
ATOM 2463 N N . ILE A 1 320 ? 1.748 -14.060 -19.030 1.00 85.75 320 ILE A N 1
ATOM 2464 C CA . ILE A 1 320 ? 1.761 -12.585 -18.981 1.00 85.75 320 ILE A CA 1
ATOM 2465 C C . ILE A 1 320 ? 3.143 -12.057 -18.570 1.00 85.75 320 ILE A C 1
ATOM 2467 O O . ILE A 1 320 ? 3.531 -10.949 -18.949 1.00 85.75 320 ILE A O 1
ATOM 2471 N N . ARG A 1 321 ? 3.923 -12.865 -17.844 1.00 90.06 321 ARG A N 1
ATOM 2472 C CA . ARG A 1 321 ? 5.235 -12.480 -17.307 1.00 90.06 321 ARG A CA 1
ATOM 2473 C C . ARG A 1 321 ? 6.240 -11.991 -18.362 1.00 90.06 321 ARG A C 1
ATOM 2475 O O . ARG A 1 321 ? 6.851 -10.962 -18.094 1.00 90.06 321 ARG A O 1
ATOM 2482 N N . PRO A 1 322 ? 6.402 -12.611 -19.553 1.00 90.94 322 PRO A N 1
ATOM 2483 C CA . PRO A 1 322 ? 7.349 -12.115 -20.557 1.00 90.94 322 PRO A CA 1
ATOM 2484 C C . PRO A 1 322 ? 7.055 -10.674 -20.999 1.00 90.94 322 PRO A C 1
ATOM 2486 O O . PRO A 1 322 ? 7.951 -9.832 -21.008 1.00 90.94 322 PRO A O 1
ATOM 2489 N N . ALA A 1 323 ? 5.785 -10.366 -21.281 1.00 88.75 323 ALA A N 1
ATOM 2490 C CA . ALA A 1 323 ? 5.362 -9.017 -21.657 1.00 88.75 323 ALA A CA 1
ATOM 2491 C C . ALA A 1 323 ? 5.567 -8.018 -20.508 1.00 88.75 323 ALA A C 1
ATOM 2493 O O . ALA A 1 323 ? 5.963 -6.873 -20.730 1.00 88.75 323 ALA A O 1
ATOM 2494 N N . LEU A 1 324 ? 5.340 -8.458 -19.267 1.00 89.94 324 LEU A N 1
ATOM 2495 C CA . LEU A 1 324 ? 5.618 -7.638 -18.096 1.00 89.94 324 LEU A CA 1
ATOM 2496 C C . LEU A 1 324 ? 7.118 -7.365 -17.933 1.00 89.94 324 LEU A C 1
ATOM 2498 O O . LEU A 1 324 ? 7.488 -6.220 -17.695 1.00 89.94 324 LEU A O 1
ATOM 2502 N N . TYR A 1 325 ? 7.984 -8.368 -18.083 1.00 94.19 325 TYR A N 1
ATOM 2503 C CA . TYR A 1 325 ? 9.434 -8.176 -18.013 1.00 94.19 325 TYR A CA 1
ATOM 2504 C C . TYR A 1 325 ? 9.911 -7.158 -19.044 1.00 94.19 325 TYR A C 1
ATOM 2506 O O . TYR A 1 325 ? 10.682 -6.259 -18.710 1.00 94.19 325 TYR A O 1
ATOM 2514 N N . GLU A 1 326 ? 9.416 -7.252 -20.277 1.00 92.81 326 GLU A N 1
ATOM 2515 C CA . GLU A 1 326 ? 9.742 -6.288 -21.320 1.00 92.81 326 GLU A CA 1
ATOM 2516 C C . GLU A 1 326 ? 9.294 -4.871 -20.937 1.00 92.81 326 GLU A C 1
ATOM 2518 O O . GLU A 1 326 ? 10.087 -3.930 -21.036 1.00 92.81 326 GLU A O 1
ATOM 2523 N N . ALA A 1 327 ? 8.067 -4.719 -20.428 1.00 91.38 327 ALA A N 1
ATOM 2524 C CA . ALA A 1 327 ? 7.553 -3.438 -19.950 1.00 91.38 327 ALA A CA 1
ATOM 2525 C C . ALA A 1 327 ? 8.394 -2.868 -18.794 1.00 91.38 327 ALA A C 1
ATOM 2527 O O . ALA A 1 327 ? 8.771 -1.696 -18.837 1.00 91.38 327 ALA A O 1
ATOM 2528 N N . LEU A 1 328 ? 8.732 -3.684 -17.788 1.00 94.31 328 LEU A N 1
ATOM 2529 C CA . LEU A 1 328 ? 9.567 -3.285 -16.649 1.00 94.31 328 LEU A CA 1
ATOM 2530 C C . LEU A 1 328 ? 10.957 -2.831 -17.111 1.00 94.31 328 LEU A C 1
ATOM 2532 O O . LEU A 1 328 ? 11.416 -1.763 -16.714 1.00 94.31 328 LEU A O 1
ATOM 2536 N N . VAL A 1 329 ? 11.606 -3.585 -18.001 1.00 95.31 329 VAL A N 1
ATOM 2537 C CA . VAL A 1 329 ? 12.931 -3.225 -18.530 1.00 95.31 329 VAL A CA 1
ATOM 2538 C C . VAL A 1 329 ? 12.873 -1.939 -19.359 1.00 95.31 329 VAL A C 1
ATOM 2540 O O . VAL A 1 329 ? 13.754 -1.094 -19.223 1.00 95.31 329 VAL A O 1
ATOM 2543 N N . ASN A 1 330 ? 11.829 -1.735 -20.169 1.00 91.50 330 ASN A N 1
ATOM 2544 C CA . ASN A 1 330 ? 11.646 -0.490 -20.927 1.00 91.50 330 ASN A CA 1
ATOM 2545 C C . ASN A 1 330 ? 11.515 0.738 -20.002 1.00 91.50 330 ASN A C 1
ATOM 2547 O O . ASN A 1 330 ? 12.001 1.825 -20.330 1.00 91.50 330 ASN A O 1
ATOM 2551 N N . MET A 1 331 ? 10.915 0.562 -18.821 1.00 92.06 331 MET A N 1
ATOM 2552 C CA . MET A 1 331 ? 10.740 1.625 -17.827 1.00 92.06 331 MET A CA 1
ATOM 2553 C C . MET A 1 331 ? 12.016 1.980 -17.045 1.00 92.06 331 MET A C 1
ATOM 2555 O O . MET A 1 331 ? 12.032 3.024 -16.394 1.00 92.06 331 MET A O 1
ATOM 2559 N N . LEU A 1 332 ? 13.111 1.208 -17.147 1.00 92.69 332 LEU A N 1
ATOM 2560 C CA . LEU A 1 332 ? 14.397 1.536 -16.495 1.00 92.69 332 LEU A CA 1
ATOM 2561 C C . LEU A 1 332 ? 15.026 2.841 -17.019 1.00 92.69 332 LEU A C 1
ATOM 2563 O O . LEU A 1 332 ? 16.001 3.338 -16.465 1.00 92.69 332 LEU A O 1
ATOM 2567 N N . THR A 1 333 ? 14.457 3.416 -18.078 1.00 88.00 333 THR A N 1
ATOM 2568 C CA . THR A 1 333 ? 14.819 4.731 -18.621 1.00 88.00 333 THR A CA 1
ATOM 2569 C C . THR A 1 333 ? 14.167 5.909 -17.882 1.00 88.00 333 THR A C 1
ATOM 2571 O O . THR A 1 333 ? 14.452 7.064 -18.215 1.00 88.00 333 THR A O 1
ATOM 2574 N N . SER A 1 334 ? 13.310 5.644 -16.884 1.00 87.25 334 SER A N 1
ATOM 2575 C CA . SER A 1 334 ? 12.652 6.672 -16.069 1.00 87.25 334 SER A CA 1
ATOM 2576 C C . SER A 1 334 ? 13.659 7.635 -15.436 1.00 87.25 334 SER A C 1
ATOM 2578 O O . SER A 1 334 ? 14.720 7.238 -14.956 1.00 87.25 334 SER A O 1
ATOM 2580 N N . ARG A 1 335 ? 13.297 8.922 -15.414 1.00 87.25 335 ARG A N 1
ATOM 2581 C CA . ARG A 1 335 ? 14.066 9.988 -14.754 1.00 87.25 335 ARG A CA 1
ATOM 2582 C C . ARG A 1 335 ? 13.532 10.351 -13.370 1.00 87.25 335 ARG A C 1
ATOM 2584 O O . ARG A 1 335 ? 14.219 11.048 -12.635 1.00 87.25 335 ARG A O 1
ATOM 2591 N N . ASP A 1 336 ? 12.341 9.875 -13.014 1.00 91.44 336 ASP A N 1
ATOM 2592 C CA . ASP A 1 336 ? 11.824 9.993 -11.651 1.00 91.44 336 ASP A CA 1
ATOM 2593 C C . ASP A 1 336 ? 12.490 8.916 -10.785 1.00 91.44 336 ASP A C 1
ATOM 2595 O O . ASP A 1 336 ? 12.262 7.717 -10.985 1.00 91.44 336 ASP A O 1
ATOM 2599 N N . ALA A 1 337 ? 13.331 9.351 -9.843 1.00 93.06 337 ALA A N 1
ATOM 2600 C CA . ALA A 1 337 ? 14.078 8.469 -8.955 1.00 93.06 337 ALA A CA 1
ATOM 2601 C C . ALA A 1 337 ? 13.157 7.582 -8.104 1.00 93.06 337 ALA A C 1
ATOM 2603 O O . ALA A 1 337 ? 13.468 6.412 -7.904 1.00 93.06 337 ALA A O 1
ATOM 2604 N N . ALA A 1 338 ? 11.994 8.076 -7.670 1.00 94.19 338 ALA A N 1
ATOM 2605 C CA . ALA A 1 338 ? 11.090 7.281 -6.843 1.00 94.19 338 ALA A CA 1
ATOM 2606 C C . ALA A 1 338 ? 10.430 6.145 -7.639 1.00 94.19 338 ALA A C 1
ATOM 2608 O O . ALA A 1 338 ? 10.311 5.013 -7.157 1.00 94.19 338 ALA A O 1
ATOM 2609 N N . VAL A 1 339 ? 10.043 6.431 -8.889 1.00 94.94 339 VAL A N 1
ATOM 2610 C CA . VAL A 1 339 ? 9.572 5.413 -9.845 1.00 94.94 339 VAL A CA 1
ATOM 2611 C C . VAL A 1 339 ? 10.678 4.406 -10.127 1.00 94.94 339 VAL A C 1
ATOM 2613 O O . VAL A 1 339 ? 10.416 3.207 -10.132 1.00 94.94 339 VAL A O 1
ATOM 2616 N N . LEU A 1 340 ? 11.908 4.882 -10.337 1.00 94.94 340 LEU A N 1
ATOM 2617 C CA . LEU A 1 340 ? 13.050 4.035 -10.654 1.00 94.94 340 LEU A CA 1
ATOM 2618 C C . LEU A 1 340 ? 13.378 3.079 -9.502 1.00 94.94 340 LEU A C 1
ATOM 2620 O O . LEU A 1 340 ? 13.402 1.878 -9.731 1.00 94.94 340 LEU A O 1
ATOM 2624 N N . LEU A 1 341 ? 13.529 3.563 -8.266 1.00 95.88 341 LEU A N 1
ATOM 2625 C CA . LEU A 1 341 ? 13.794 2.718 -7.090 1.00 95.88 341 LEU A CA 1
ATOM 2626 C C . LEU A 1 341 ? 12.673 1.692 -6.853 1.00 95.88 341 LEU A C 1
ATOM 2628 O O . LEU A 1 341 ? 12.933 0.517 -6.585 1.00 95.88 341 LEU A O 1
ATOM 2632 N N . THR A 1 342 ? 11.414 2.098 -7.051 1.00 96.75 342 THR A N 1
ATOM 2633 C CA . THR A 1 342 ? 10.271 1.174 -6.973 1.00 96.75 342 THR A CA 1
ATOM 2634 C C . THR A 1 342 ? 10.322 0.114 -8.078 1.00 96.75 342 THR A C 1
ATOM 2636 O O . THR A 1 342 ? 10.039 -1.063 -7.836 1.00 96.75 342 THR A O 1
ATOM 2639 N N . LEU A 1 343 ? 10.710 0.503 -9.294 1.00 96.88 343 LEU A N 1
ATOM 2640 C CA . LEU A 1 343 ? 10.898 -0.407 -10.419 1.00 96.88 343 LEU A CA 1
ATOM 2641 C C . LEU A 1 343 ? 12.021 -1.416 -10.153 1.00 96.88 343 LEU A C 1
ATOM 2643 O O . LEU A 1 343 ? 11.848 -2.587 -10.482 1.00 96.88 343 LEU A O 1
ATOM 2647 N N . LEU A 1 344 ? 13.128 -1.005 -9.523 1.00 96.75 344 LEU A N 1
ATOM 2648 C CA . LEU A 1 344 ? 14.208 -1.918 -9.125 1.00 96.75 344 LEU A CA 1
ATOM 2649 C C . LEU A 1 344 ? 13.691 -2.995 -8.166 1.00 96.75 344 LEU A C 1
ATOM 2651 O O . LEU A 1 344 ? 13.917 -4.181 -8.405 1.00 96.75 344 LEU A O 1
ATOM 2655 N N . ASN A 1 345 ? 12.939 -2.604 -7.132 1.00 95.81 345 ASN A N 1
ATOM 2656 C CA . ASN A 1 345 ? 12.300 -3.544 -6.203 1.00 95.81 345 ASN A CA 1
ATOM 2657 C C . ASN A 1 345 ? 11.311 -4.477 -6.914 1.00 95.81 345 ASN A C 1
ATOM 2659 O O . ASN A 1 345 ? 11.299 -5.682 -6.666 1.00 95.81 345 ASN A O 1
ATOM 2663 N N . THR A 1 346 ? 10.519 -3.937 -7.839 1.00 96.81 346 THR A N 1
ATOM 2664 C CA . THR A 1 346 ? 9.543 -4.714 -8.615 1.00 96.81 346 THR A CA 1
ATOM 2665 C C . THR A 1 346 ? 10.235 -5.735 -9.514 1.00 96.81 346 THR A C 1
ATOM 2667 O O . THR A 1 346 ? 9.840 -6.897 -9.540 1.00 96.81 346 THR A O 1
ATOM 2670 N N . LEU A 1 347 ? 11.292 -5.332 -10.225 1.00 97.00 347 LEU A N 1
ATOM 2671 C CA . LEU A 1 347 ? 12.064 -6.214 -11.096 1.00 97.00 347 LEU A CA 1
ATOM 2672 C C . LEU A 1 347 ? 12.825 -7.268 -10.285 1.00 97.00 347 LEU A C 1
ATOM 2674 O O . LEU A 1 347 ? 12.855 -8.430 -10.683 1.00 97.00 347 LEU A O 1
ATOM 2678 N N . LYS A 1 348 ? 13.360 -6.896 -9.116 1.00 96.12 348 LYS A N 1
ATOM 2679 C CA . LYS A 1 348 ? 13.936 -7.843 -8.157 1.00 96.12 348 LYS A CA 1
ATOM 2680 C C . LYS A 1 348 ? 12.911 -8.899 -7.753 1.00 96.12 348 LYS A C 1
ATOM 2682 O O . LYS A 1 348 ? 13.192 -10.077 -7.920 1.00 96.12 348 LYS A O 1
ATOM 2687 N N . ALA A 1 349 ? 11.718 -8.494 -7.315 1.00 94.56 349 ALA A N 1
ATOM 2688 C CA . ALA A 1 349 ? 10.641 -9.425 -6.974 1.00 94.56 349 ALA A CA 1
ATOM 2689 C C . ALA A 1 349 ? 10.247 -10.319 -8.163 1.00 94.56 349 ALA A C 1
ATOM 2691 O O . ALA A 1 349 ? 9.980 -11.497 -7.977 1.00 94.56 349 ALA A O 1
ATOM 2692 N N . ALA A 1 350 ? 10.258 -9.783 -9.386 1.00 95.00 350 ALA A N 1
ATOM 2693 C CA . ALA A 1 350 ? 9.925 -10.507 -10.613 1.00 95.00 350 ALA A CA 1
ATOM 2694 C C . ALA A 1 350 ? 10.938 -11.598 -10.994 1.00 95.00 350 ALA A C 1
ATOM 2696 O O . ALA A 1 350 ? 10.555 -12.628 -11.554 1.00 95.00 350 ALA A O 1
ATOM 2697 N N . ILE A 1 351 ? 12.217 -11.350 -10.713 1.00 94.94 351 ILE A N 1
ATOM 2698 C CA 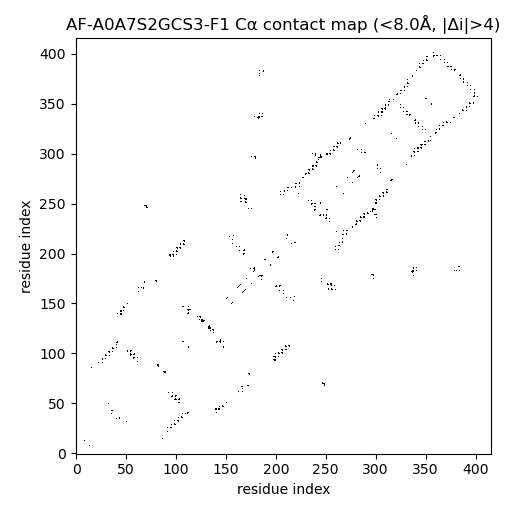. ILE A 1 351 ? 13.334 -12.235 -11.056 1.00 94.94 351 ILE A CA 1
ATOM 2699 C C . ILE A 1 351 ? 13.636 -13.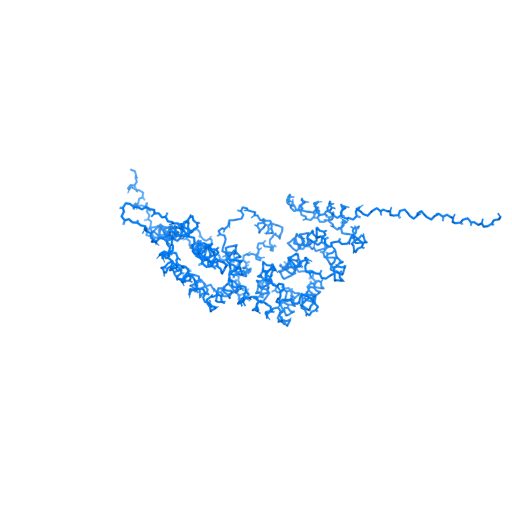214 -9.925 1.00 94.94 351 ILE A C 1
ATOM 2701 O O . ILE A 1 351 ? 14.019 -14.346 -10.202 1.00 94.94 351 ILE A O 1
ATOM 2705 N N . ASP A 1 352 ? 13.465 -12.794 -8.670 1.00 94.19 352 ASP A N 1
ATOM 2706 C CA . ASP A 1 352 ? 13.720 -13.617 -7.485 1.00 94.19 352 ASP A CA 1
ATOM 2707 C C . ASP A 1 352 ? 12.602 -14.646 -7.230 1.00 94.19 352 ASP A C 1
ATOM 2709 O O . ASP A 1 352 ? 12.786 -15.612 -6.490 1.00 94.19 352 ASP A O 1
ATOM 2713 N N . GLU A 1 353 ? 11.451 -14.490 -7.887 1.00 91.94 353 GLU A N 1
ATOM 2714 C CA . GLU A 1 353 ? 10.299 -15.376 -7.727 1.00 91.94 353 GLU A CA 1
ATOM 2715 C C . GLU A 1 353 ? 10.594 -16.822 -8.172 1.00 91.94 353 GLU A C 1
ATOM 2717 O O . GLU A 1 353 ? 11.416 -17.084 -9.052 1.00 91.94 353 GLU A O 1
ATOM 2722 N N . TRP A 1 354 ? 9.934 -17.786 -7.526 1.00 88.25 354 TRP A N 1
ATOM 2723 C CA . TRP A 1 354 ? 10.225 -19.215 -7.672 1.00 88.25 354 TRP A CA 1
ATOM 2724 C C . TRP A 1 354 ? 9.823 -19.815 -9.034 1.00 88.25 354 TRP A C 1
ATOM 2726 O O . TRP A 1 354 ? 10.422 -20.794 -9.469 1.00 88.25 354 TRP A O 1
ATOM 2736 N N . GLN A 1 355 ? 8.838 -19.237 -9.723 1.00 87.12 355 GLN A N 1
ATOM 2737 C CA . GLN A 1 355 ? 8.392 -19.588 -11.081 1.00 87.12 355 GLN A CA 1
ATOM 2738 C C . GLN A 1 355 ? 9.109 -18.754 -12.153 1.00 87.12 355 GLN A C 1
ATOM 2740 O O . GLN A 1 355 ? 8.685 -18.753 -13.315 1.00 87.12 355 GLN A O 1
ATOM 2745 N N . PHE A 1 356 ? 10.151 -17.993 -11.800 1.00 91.75 356 PHE A N 1
ATOM 2746 C CA . PHE A 1 356 ? 10.959 -17.273 -12.779 1.00 91.75 356 PHE A CA 1
ATOM 2747 C C . PHE A 1 356 ? 11.553 -18.251 -13.805 1.00 91.75 356 PHE A C 1
ATOM 2749 O O . PHE A 1 356 ? 12.198 -19.236 -13.449 1.00 91.75 356 PHE A O 1
ATOM 2756 N N . LYS A 1 357 ? 11.338 -17.966 -15.094 1.00 90.88 357 LYS A N 1
ATOM 2757 C CA . LYS A 1 357 ? 11.866 -18.755 -16.215 1.00 90.88 357 LYS A CA 1
ATOM 2758 C C . LYS A 1 357 ? 12.970 -17.959 -16.917 1.00 90.88 357 LYS A C 1
ATOM 2760 O O . LYS A 1 357 ? 12.634 -16.996 -17.613 1.00 90.88 357 LYS A O 1
ATOM 2765 N N . PRO A 1 358 ? 14.257 -18.342 -16.792 1.00 92.06 358 PRO A N 1
ATOM 2766 C CA . PRO A 1 358 ? 15.372 -17.602 -17.390 1.00 92.06 358 PRO A CA 1
ATOM 2767 C C . PRO A 1 358 ? 15.211 -17.343 -18.894 1.00 92.06 358 PRO A C 1
ATOM 2769 O O . PRO A 1 358 ? 15.509 -16.246 -19.369 1.00 92.06 358 PRO A O 1
ATOM 2772 N N . GLN A 1 359 ? 14.630 -18.293 -19.634 1.00 91.50 359 GLN A N 1
ATOM 2773 C CA . GLN A 1 359 ? 14.412 -18.205 -21.084 1.00 91.50 359 GLN A CA 1
ATOM 2774 C C . GLN A 1 359 ? 13.510 -17.025 -21.475 1.00 91.50 359 GLN A C 1
ATOM 2776 O O . GLN A 1 359 ? 13.675 -16.426 -22.537 1.00 91.50 359 GLN A O 1
ATOM 2781 N N . ALA A 1 360 ? 12.571 -16.652 -20.601 1.00 91.19 360 ALA A N 1
ATOM 2782 C CA . ALA A 1 360 ? 11.674 -15.523 -20.826 1.00 91.19 360 ALA A CA 1
ATOM 2783 C C . ALA A 1 360 ? 12.357 -14.159 -20.618 1.00 91.19 360 ALA A C 1
ATOM 2785 O O . ALA A 1 360 ? 11.801 -13.143 -21.029 1.00 91.19 360 ALA A O 1
ATOM 2786 N N . PHE A 1 361 ? 13.541 -14.118 -19.995 1.00 95.00 361 PHE A N 1
ATOM 2787 C CA . PHE A 1 361 ? 14.237 -12.879 -19.631 1.00 95.00 361 PHE A CA 1
ATOM 2788 C C . PHE A 1 361 ? 15.628 -12.733 -20.266 1.00 95.00 361 PHE A C 1
ATOM 2790 O O . PHE A 1 361 ? 16.111 -11.612 -20.409 1.00 95.00 361 PHE A O 1
ATOM 2797 N N . VAL A 1 362 ? 16.277 -13.826 -20.684 1.00 94.62 362 VAL A N 1
ATOM 2798 C CA . VAL A 1 362 ? 17.674 -13.833 -21.170 1.00 94.62 362 VAL A CA 1
ATOM 2799 C C . VAL A 1 362 ? 17.942 -12.806 -22.277 1.00 94.62 362 VAL A C 1
ATOM 2801 O O . VAL A 1 362 ? 18.952 -12.110 -22.244 1.00 94.62 362 VAL A O 1
ATOM 2804 N N . HIS A 1 363 ? 17.001 -12.626 -23.207 1.00 94.69 363 HIS A N 1
ATOM 2805 C CA . HIS A 1 363 ? 17.114 -11.650 -24.296 1.00 94.69 363 HIS A CA 1
ATOM 2806 C C . HIS A 1 363 ? 17.010 -10.187 -23.819 1.00 94.69 363 HIS A C 1
ATOM 2808 O O . HIS A 1 363 ? 17.528 -9.282 -24.473 1.00 94.69 363 HIS A O 1
ATOM 2814 N N . LEU A 1 364 ? 16.370 -9.943 -22.670 1.00 96.69 364 LEU A N 1
ATOM 2815 C CA . LEU A 1 364 ? 16.239 -8.624 -22.042 1.00 96.69 364 LEU A CA 1
ATOM 2816 C C . LEU A 1 364 ? 17.428 -8.289 -21.136 1.00 96.69 364 LEU A C 1
ATOM 2818 O O . LEU A 1 364 ? 17.691 -7.107 -20.903 1.00 96.69 364 LEU A O 1
ATOM 2822 N N . ALA A 1 365 ? 18.143 -9.300 -20.634 1.00 96.06 365 ALA A N 1
ATOM 2823 C CA . ALA A 1 365 ? 19.189 -9.138 -19.628 1.00 96.06 365 ALA A CA 1
ATOM 2824 C C . ALA A 1 365 ? 20.302 -8.149 -20.034 1.00 96.06 365 ALA A C 1
ATOM 2826 O O . ALA A 1 365 ? 20.603 -7.271 -19.222 1.00 96.06 365 ALA A O 1
ATOM 2827 N N . PRO A 1 366 ? 20.863 -8.169 -21.266 1.00 95.62 366 PRO A N 1
ATOM 2828 C CA . PRO A 1 366 ? 21.885 -7.195 -21.663 1.00 95.62 366 PRO A CA 1
ATOM 2829 C C . PRO A 1 366 ? 21.386 -5.747 -21.589 1.00 95.62 366 PRO A C 1
ATOM 2831 O O . PRO A 1 366 ? 22.087 -4.867 -21.088 1.00 95.62 366 PRO A O 1
ATOM 2834 N N . ARG A 1 367 ? 20.148 -5.503 -22.040 1.00 96.19 367 ARG A N 1
ATOM 2835 C CA . ARG A 1 367 ? 19.520 -4.177 -21.991 1.00 96.19 367 ARG A CA 1
ATOM 2836 C C . ARG A 1 367 ? 19.242 -3.754 -20.553 1.00 96.19 367 ARG A C 1
ATOM 2838 O O . ARG A 1 367 ? 19.559 -2.626 -20.192 1.00 96.19 367 ARG A O 1
ATOM 2845 N N . ALA A 1 368 ? 18.699 -4.656 -19.736 1.00 96.81 368 ALA A N 1
ATOM 2846 C CA . ALA A 1 368 ? 18.432 -4.394 -18.327 1.00 96.81 368 ALA A CA 1
ATOM 2847 C C . ALA A 1 368 ? 19.720 -4.021 -17.578 1.00 96.81 368 ALA A C 1
ATOM 2849 O O . ALA A 1 368 ? 19.768 -2.974 -16.942 1.00 96.81 368 ALA A O 1
ATOM 2850 N N . ILE A 1 369 ? 20.786 -4.815 -17.720 1.00 96.50 369 ILE A N 1
ATOM 2851 C CA . ILE A 1 369 ? 22.085 -4.563 -17.078 1.00 96.50 369 ILE A CA 1
ATOM 2852 C C . ILE A 1 369 ? 22.671 -3.219 -17.532 1.00 96.50 369 ILE A C 1
ATOM 2854 O O . ILE A 1 369 ? 23.108 -2.432 -16.694 1.00 96.50 369 ILE A O 1
ATOM 2858 N N . ALA A 1 370 ? 22.640 -2.914 -18.834 1.00 95.50 370 ALA A N 1
ATOM 2859 C CA . ALA A 1 370 ? 23.116 -1.628 -19.346 1.00 95.50 370 ALA A CA 1
ATOM 2860 C C . ALA A 1 370 ? 22.339 -0.441 -18.745 1.00 95.50 370 ALA A C 1
ATOM 2862 O O . ALA A 1 370 ? 22.947 0.543 -18.318 1.00 95.50 370 ALA A O 1
ATOM 2863 N N . SER A 1 371 ? 21.009 -0.545 -18.655 1.00 96.06 371 SER A N 1
ATOM 2864 C CA . SER A 1 371 ? 20.176 0.472 -18.008 1.00 96.06 371 SER A CA 1
ATOM 2865 C C . SER A 1 371 ? 20.478 0.606 -16.513 1.00 96.06 371 SER A C 1
ATOM 2867 O O . SER A 1 371 ? 20.582 1.727 -16.029 1.00 96.06 371 SER A O 1
ATOM 2869 N N . LEU A 1 372 ? 20.703 -0.499 -15.797 1.00 96.56 372 LEU A N 1
ATOM 2870 C CA . LEU A 1 372 ? 21.060 -0.483 -14.373 1.00 96.56 372 LEU A CA 1
ATOM 2871 C C . LEU A 1 372 ? 22.416 0.197 -14.120 1.00 96.56 372 LEU A C 1
ATOM 2873 O O . LEU A 1 372 ? 22.541 0.994 -13.191 1.00 96.56 372 LEU A O 1
ATOM 2877 N N . TYR A 1 373 ? 23.418 -0.024 -14.975 1.00 95.00 373 TYR A N 1
ATOM 2878 C CA . TYR A 1 373 ? 24.678 0.727 -14.892 1.00 95.00 373 TYR A CA 1
ATOM 2879 C C . TYR A 1 373 ? 24.485 2.228 -15.133 1.00 95.00 373 TYR A C 1
ATOM 2881 O O . TYR A 1 373 ? 25.126 3.040 -14.465 1.00 95.00 373 TYR A O 1
ATOM 2889 N N . ALA A 1 374 ? 23.588 2.614 -16.045 1.00 93.19 374 ALA A N 1
ATOM 2890 C CA . ALA A 1 374 ? 23.229 4.018 -16.224 1.00 93.19 374 ALA A CA 1
ATOM 2891 C C . ALA A 1 374 ? 22.513 4.580 -14.982 1.00 93.19 374 ALA A C 1
ATOM 2893 O O . ALA A 1 374 ? 22.797 5.706 -14.575 1.00 93.19 374 ALA A O 1
ATOM 2894 N N . THR A 1 375 ? 21.651 3.789 -14.332 1.00 93.19 375 THR A N 1
ATOM 2895 C CA . THR A 1 375 ? 20.987 4.157 -13.073 1.00 93.19 375 THR A CA 1
ATOM 2896 C C . THR A 1 375 ? 21.981 4.450 -11.950 1.00 93.19 375 THR A C 1
ATOM 2898 O O . THR A 1 375 ? 21.756 5.403 -11.212 1.00 93.19 375 THR A O 1
ATOM 2901 N N . LEU A 1 376 ? 23.109 3.732 -11.848 1.00 92.75 376 LEU A N 1
ATOM 2902 C CA . LEU A 1 376 ? 24.150 4.022 -10.841 1.00 92.75 376 LEU A CA 1
ATOM 2903 C C . LEU A 1 376 ? 24.693 5.456 -10.911 1.00 92.75 376 LEU A C 1
ATOM 2905 O O . LEU A 1 376 ? 25.170 5.971 -9.904 1.00 92.75 376 LEU A O 1
ATOM 2909 N N . GLN A 1 377 ? 24.632 6.092 -12.084 1.00 88.50 377 GLN A N 1
ATOM 2910 C CA . GLN A 1 377 ? 25.049 7.485 -12.271 1.00 88.50 377 GLN A CA 1
ATOM 2911 C C . GLN A 1 377 ? 23.951 8.493 -11.897 1.00 88.50 377 GLN A C 1
ATOM 2913 O O . GLN A 1 377 ? 24.235 9.681 -11.776 1.00 88.50 377 GLN A O 1
ATOM 2918 N N . LEU A 1 378 ? 22.702 8.038 -11.745 1.00 86.56 378 LEU A N 1
ATOM 2919 C CA . LEU A 1 378 ? 21.544 8.869 -11.407 1.00 86.56 378 LEU A CA 1
ATOM 2920 C C . LEU A 1 378 ? 21.250 8.889 -9.907 1.00 86.56 378 LEU A C 1
ATOM 2922 O O . LEU A 1 378 ? 20.729 9.888 -9.423 1.00 86.56 378 LEU A O 1
ATOM 2926 N N . VAL A 1 379 ? 21.577 7.808 -9.195 1.00 93.19 379 VAL A N 1
ATOM 2927 C CA . VAL A 1 379 ? 21.369 7.697 -7.746 1.00 93.19 379 VAL A CA 1
ATOM 2928 C C . VAL A 1 379 ? 22.608 8.144 -6.965 1.00 93.19 379 VAL A C 1
ATOM 2930 O O . VAL A 1 379 ? 23.755 7.781 -7.282 1.00 93.19 379 VAL A O 1
ATOM 2933 N N . ALA A 1 380 ? 22.391 8.957 -5.938 1.00 93.19 380 ALA A N 1
ATOM 2934 C CA . ALA A 1 380 ? 23.455 9.517 -5.112 1.00 93.19 380 ALA A CA 1
ATOM 2935 C C . ALA A 1 380 ? 23.725 8.677 -3.859 1.00 93.19 380 ALA A C 1
ATOM 2937 O O . ALA A 1 380 ? 24.882 8.552 -3.446 1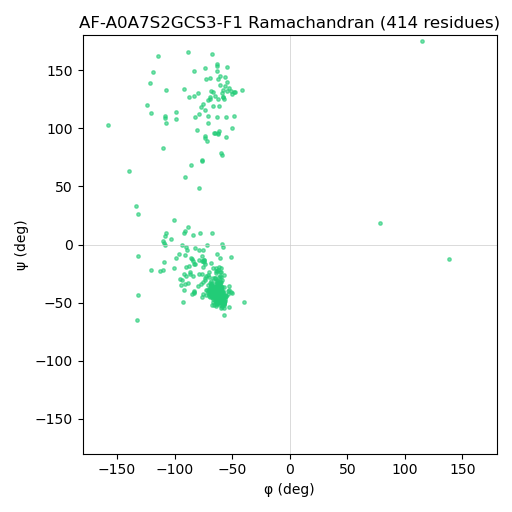.00 93.19 380 ALA A O 1
ATOM 2938 N N . GLU A 1 381 ? 22.682 8.082 -3.288 1.00 95.00 381 GLU A N 1
ATOM 2939 C CA . GLU A 1 381 ? 22.726 7.475 -1.964 1.00 95.00 381 GLU A CA 1
ATOM 2940 C C . GLU A 1 381 ? 23.288 6.051 -2.000 1.00 95.00 381 GLU A C 1
ATOM 2942 O O . GLU A 1 381 ? 23.163 5.308 -2.982 1.00 95.00 381 GLU A O 1
ATOM 2947 N N . PHE A 1 382 ? 23.945 5.661 -0.906 1.00 94.19 382 PHE A N 1
ATOM 2948 C CA . PHE A 1 382 ? 24.606 4.359 -0.804 1.00 94.19 382 PHE A CA 1
ATOM 2949 C C . PHE A 1 382 ? 23.612 3.199 -0.937 1.00 94.19 382 PHE A C 1
ATOM 2951 O O . PHE A 1 382 ? 23.860 2.275 -1.715 1.00 94.19 382 PHE A O 1
ATOM 2958 N N . ASP A 1 383 ? 22.481 3.274 -0.234 1.00 93.62 383 ASP A N 1
ATOM 2959 C CA . ASP A 1 383 ? 21.464 2.218 -0.224 1.00 93.62 383 ASP A CA 1
ATOM 2960 C C . ASP A 1 383 ? 20.841 2.024 -1.614 1.00 93.62 383 ASP A C 1
ATOM 2962 O O . ASP A 1 383 ? 20.734 0.894 -2.096 1.00 93.62 383 ASP A O 1
ATOM 2966 N N . SER A 1 384 ? 20.553 3.120 -2.324 1.00 95.38 384 SER A N 1
ATOM 2967 C CA . SER A 1 384 ? 20.087 3.094 -3.715 1.00 95.38 384 SER A CA 1
ATOM 2968 C C . SER A 1 384 ? 21.088 2.404 -4.645 1.00 95.38 384 SER A C 1
ATOM 2970 O O . SER A 1 384 ? 20.727 1.552 -5.459 1.00 95.38 384 SER A O 1
ATOM 2972 N N . ARG A 1 385 ? 22.384 2.729 -4.528 1.00 96.69 385 ARG A N 1
ATOM 2973 C CA . ARG A 1 385 ? 23.438 2.088 -5.336 1.00 96.69 385 ARG A CA 1
ATOM 2974 C C . ARG A 1 385 ? 23.569 0.605 -5.018 1.00 96.69 385 ARG A C 1
ATOM 2976 O O . ARG A 1 385 ? 23.735 -0.203 -5.933 1.00 96.69 385 ARG A O 1
ATOM 2983 N N . LEU A 1 386 ? 23.470 0.241 -3.742 1.00 95.56 386 LEU A N 1
ATOM 2984 C CA . LEU A 1 386 ? 23.502 -1.148 -3.299 1.00 95.56 386 LEU A CA 1
ATOM 2985 C C . LEU A 1 386 ? 22.316 -1.941 -3.862 1.00 95.56 386 LEU A C 1
ATOM 2987 O O . LEU A 1 386 ? 22.501 -3.069 -4.319 1.00 95.56 386 LEU A O 1
ATOM 2991 N N . GLN A 1 387 ? 21.124 -1.342 -3.900 1.00 95.44 387 GLN A N 1
ATOM 2992 C CA . GLN A 1 387 ? 19.931 -1.935 -4.505 1.00 95.44 387 GLN A CA 1
ATOM 2993 C C . GLN A 1 387 ? 20.142 -2.236 -5.997 1.00 95.44 387 GLN A C 1
ATOM 2995 O O . GLN A 1 387 ? 19.856 -3.348 -6.449 1.00 95.44 387 GLN A O 1
ATOM 3000 N N . VAL A 1 388 ? 20.702 -1.284 -6.752 1.00 97.38 388 VAL A N 1
ATOM 3001 C CA . VAL A 1 388 ? 21.024 -1.466 -8.178 1.00 97.38 388 VAL A CA 1
ATOM 3002 C C . VAL A 1 388 ? 22.034 -2.598 -8.375 1.00 97.38 388 VAL A C 1
ATOM 3004 O O . VAL A 1 388 ? 21.803 -3.495 -9.186 1.00 97.38 388 VAL A O 1
ATOM 3007 N N . LEU A 1 389 ? 23.135 -2.594 -7.617 1.00 97.38 389 LEU A N 1
ATOM 3008 C CA . LEU A 1 389 ? 24.168 -3.631 -7.704 1.00 97.38 389 LEU A CA 1
ATOM 3009 C C . LEU A 1 389 ? 23.624 -5.014 -7.325 1.00 97.38 389 LEU A C 1
ATOM 3011 O O . LEU A 1 389 ? 23.922 -5.992 -8.006 1.00 97.38 389 LEU A O 1
ATOM 3015 N N . SER A 1 390 ? 22.785 -5.099 -6.287 1.00 96.94 390 SER A N 1
ATOM 3016 C CA . SER A 1 390 ? 22.117 -6.344 -5.890 1.00 96.94 390 SER A CA 1
ATOM 3017 C C . SER A 1 390 ? 21.247 -6.899 -7.016 1.00 96.94 390 SER A C 1
ATOM 3019 O O . SER A 1 390 ? 21.251 -8.109 -7.237 1.00 96.94 390 SER A O 1
ATOM 3021 N N . LEU A 1 391 ? 20.527 -6.037 -7.737 1.00 97.69 391 LEU A N 1
ATOM 3022 C CA . LEU A 1 391 ? 19.697 -6.459 -8.859 1.00 97.69 391 LEU A CA 1
ATOM 3023 C C . LEU A 1 391 ? 20.532 -6.919 -10.060 1.00 97.69 391 LEU A C 1
ATOM 3025 O O . LEU A 1 391 ? 20.184 -7.920 -10.681 1.00 97.69 391 LEU A O 1
ATOM 3029 N N . ILE A 1 392 ? 21.648 -6.245 -10.363 1.00 97.19 392 ILE A N 1
ATOM 3030 C CA . ILE A 1 392 ? 22.590 -6.705 -11.398 1.00 97.19 392 ILE A CA 1
ATOM 3031 C C . ILE A 1 392 ? 23.099 -8.109 -11.054 1.00 97.19 392 ILE A C 1
ATOM 3033 O O . ILE A 1 392 ? 23.018 -9.003 -11.896 1.00 97.19 392 ILE A O 1
ATOM 3037 N N . SER A 1 393 ? 23.571 -8.318 -9.821 1.00 96.81 393 SER A N 1
ATOM 3038 C CA . SER A 1 393 ? 24.050 -9.628 -9.366 1.00 96.81 393 SER A CA 1
ATOM 3039 C C . SER A 1 393 ? 22.972 -10.705 -9.487 1.00 96.81 393 SER A C 1
ATOM 3041 O O . SER A 1 393 ? 23.251 -11.774 -10.021 1.00 96.81 393 SER A O 1
ATOM 3043 N N . LEU A 1 394 ? 21.734 -10.404 -9.076 1.00 96.94 394 LEU A N 1
ATOM 3044 C CA . LEU A 1 394 ? 20.605 -11.330 -9.187 1.00 96.94 394 LEU A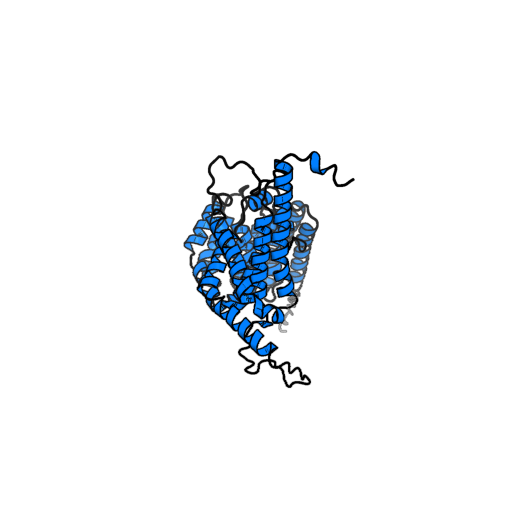 CA 1
ATOM 3045 C C . LEU A 1 394 ? 20.290 -11.691 -10.647 1.00 96.94 394 LEU A C 1
ATOM 3047 O O . LEU A 1 394 ? 20.060 -12.859 -10.948 1.00 96.94 394 LEU A O 1
ATOM 3051 N N . ILE A 1 395 ? 20.288 -10.713 -11.561 1.00 96.25 395 ILE A N 1
ATOM 3052 C CA . ILE A 1 395 ? 20.068 -10.970 -12.994 1.00 96.25 395 ILE A CA 1
ATOM 3053 C C . ILE A 1 395 ? 21.146 -11.914 -13.527 1.00 96.25 395 ILE A C 1
ATOM 3055 O O . ILE A 1 395 ? 20.820 -12.887 -14.202 1.00 96.25 395 ILE A O 1
ATOM 3059 N N . VAL A 1 396 ? 22.418 -11.638 -13.224 1.00 95.06 396 VAL A N 1
ATOM 3060 C CA . VAL A 1 396 ? 23.536 -12.471 -13.682 1.00 95.06 396 VAL A CA 1
ATOM 3061 C C . VAL A 1 396 ? 23.411 -13.885 -13.125 1.00 95.06 396 VAL A C 1
ATOM 3063 O O . VAL A 1 396 ? 23.507 -14.832 -13.894 1.00 95.06 396 VAL A O 1
ATOM 3066 N N . GLU A 1 397 ? 23.136 -14.037 -11.831 1.00 94.44 397 GLU A N 1
ATOM 3067 C CA . GLU A 1 397 ? 22.950 -15.341 -11.191 1.00 94.44 397 GLU A CA 1
ATOM 3068 C C . GLU A 1 397 ? 21.806 -16.131 -11.838 1.00 94.44 397 GLU A C 1
ATOM 3070 O O . GLU A 1 397 ? 22.010 -17.245 -12.312 1.00 94.44 397 GLU A O 1
ATOM 3075 N N . ARG A 1 398 ? 20.609 -15.544 -11.931 1.00 93.12 398 ARG A N 1
ATOM 3076 C CA . ARG A 1 398 ? 19.413 -16.249 -12.418 1.00 93.12 398 ARG A CA 1
ATOM 3077 C C . ARG A 1 398 ? 19.455 -16.557 -13.915 1.00 93.12 398 ARG A C 1
ATOM 3079 O O . ARG A 1 398 ? 18.830 -17.525 -14.339 1.00 93.12 398 ARG A O 1
ATOM 3086 N N . VAL A 1 399 ? 20.164 -15.758 -14.714 1.00 90.19 399 VAL A N 1
ATOM 3087 C CA . VAL A 1 399 ? 20.294 -15.973 -16.166 1.00 90.19 399 VAL A CA 1
ATOM 3088 C C . VAL A 1 399 ? 21.480 -16.883 -16.507 1.00 90.19 399 VAL A C 1
ATOM 3090 O O . VAL A 1 399 ? 21.382 -17.662 -17.450 1.00 90.19 399 VAL A O 1
ATOM 3093 N N . ALA A 1 400 ? 22.579 -16.845 -15.744 1.00 78.06 400 ALA A N 1
ATOM 3094 C CA . ALA A 1 400 ? 23.758 -17.685 -15.992 1.00 78.06 400 ALA A CA 1
ATOM 3095 C C . ALA A 1 400 ? 23.572 -19.161 -15.595 1.00 78.06 400 ALA A C 1
ATOM 3097 O O . ALA A 1 400 ? 24.370 -19.999 -16.004 1.00 78.06 400 ALA A O 1
ATOM 3098 N N . ILE A 1 401 ? 22.538 -19.492 -14.812 1.00 60.44 401 ILE A N 1
ATOM 3099 C CA . ILE A 1 401 ? 22.239 -20.867 -14.373 1.00 60.44 401 ILE A CA 1
ATOM 3100 C C . ILE A 1 401 ? 21.701 -21.762 -15.511 1.00 60.44 401 ILE A C 1
ATOM 3102 O O . ILE A 1 401 ? 21.501 -22.956 -15.296 1.00 60.44 401 ILE A O 1
ATOM 3106 N N . GLU A 1 402 ? 21.543 -21.275 -16.747 1.00 50.00 402 GLU A N 1
ATOM 3107 C CA . GLU A 1 402 ? 21.394 -22.203 -17.873 1.00 50.00 402 GLU A CA 1
ATOM 3108 C C . GLU A 1 402 ? 22.736 -22.870 -18.210 1.00 50.00 402 GLU A C 1
ATOM 3110 O O . GLU A 1 402 ? 23.661 -22.196 -18.678 1.00 50.00 402 GLU A O 1
ATOM 3115 N N . PRO A 1 403 ? 22.867 -24.204 -18.048 1.00 43.28 403 PRO A N 1
ATOM 3116 C CA . PRO A 1 403 ? 23.915 -24.903 -18.751 1.00 43.28 403 PRO A CA 1
ATOM 3117 C C . PRO A 1 403 ? 23.615 -24.721 -20.234 1.00 43.28 403 PRO A C 1
ATOM 3119 O O . PRO A 1 403 ? 22.529 -25.055 -20.709 1.00 43.28 403 PRO A O 1
ATOM 3122 N N . VAL A 1 404 ? 24.596 -24.210 -20.971 1.00 44.78 404 VAL A N 1
ATOM 3123 C CA . VAL A 1 404 ? 24.695 -24.467 -22.402 1.00 44.78 404 VAL A CA 1
ATOM 3124 C C . VAL A 1 404 ? 24.566 -25.981 -22.541 1.00 44.78 404 VAL A C 1
ATOM 3126 O O . VAL A 1 404 ? 25.515 -26.713 -22.252 1.00 44.78 404 VAL A O 1
ATOM 3129 N N . HIS A 1 405 ? 23.380 -26.480 -22.898 1.00 44.62 405 HIS A N 1
ATOM 3130 C CA . HIS A 1 405 ? 23.270 -27.817 -23.443 1.00 44.62 405 HIS A CA 1
ATOM 3131 C C . HIS A 1 405 ? 24.077 -27.754 -24.726 1.00 44.62 405 HIS A C 1
ATOM 3133 O O . HIS A 1 405 ? 23.622 -27.247 -25.747 1.00 44.62 405 HIS A O 1
ATOM 3139 N N . ALA A 1 406 ? 25.340 -28.160 -24.592 1.00 42.62 406 ALA A N 1
ATOM 3140 C CA . ALA A 1 406 ? 26.225 -28.437 -25.688 1.00 42.62 406 ALA A CA 1
ATOM 3141 C C . ALA A 1 406 ? 25.439 -29.336 -26.631 1.00 42.62 406 ALA A C 1
ATOM 3143 O O . ALA A 1 406 ? 25.093 -30.471 -26.294 1.00 42.62 406 ALA A O 1
ATOM 3144 N N . ASP A 1 407 ? 25.110 -28.760 -27.777 1.00 41.97 407 ASP A N 1
ATOM 3145 C CA . ASP A 1 407 ? 24.680 -29.450 -28.968 1.00 41.97 407 ASP A CA 1
ATOM 3146 C C . ASP A 1 407 ? 25.824 -30.394 -29.364 1.00 41.97 407 ASP A C 1
ATOM 3148 O O . ASP A 1 407 ? 26.677 -30.083 -30.192 1.00 41.97 407 ASP A O 1
ATOM 3152 N N . ASN A 1 408 ? 25.916 -31.537 -28.680 1.00 41.97 408 ASN A N 1
ATOM 3153 C CA . ASN A 1 408 ? 26.704 -32.669 -29.132 1.00 41.97 408 ASN A CA 1
ATOM 3154 C C . ASN A 1 408 ? 25.897 -33.332 -30.245 1.00 41.97 408 ASN A C 1
ATOM 3156 O O . ASN A 1 408 ? 25.348 -34.425 -30.079 1.00 41.97 408 ASN A O 1
ATOM 3160 N N . GLY A 1 409 ? 25.846 -32.648 -31.388 1.00 40.41 409 GLY A N 1
ATOM 3161 C CA . GLY A 1 409 ? 25.612 -33.267 -32.677 1.00 40.41 409 GLY A CA 1
ATOM 3162 C C . GLY A 1 409 ? 26.659 -34.358 -32.864 1.00 40.41 409 GLY A C 1
ATOM 3163 O O . GLY A 1 409 ? 27.782 -34.107 -33.295 1.00 40.41 409 GLY A O 1
ATOM 3164 N N . SER A 1 410 ? 26.300 -35.576 -32.471 1.00 37.44 410 SER A N 1
ATOM 3165 C CA . SER A 1 410 ? 27.024 -36.769 -32.877 1.00 37.44 410 SER A CA 1
ATOM 3166 C C . SER A 1 410 ? 26.762 -36.939 -34.374 1.00 37.44 410 SER A C 1
ATOM 3168 O O . SER A 1 410 ? 25.594 -36.962 -34.764 1.00 37.44 410 SER A O 1
ATOM 3170 N N . PRO A 1 411 ? 27.790 -37.030 -35.234 1.00 45.22 411 PRO A N 1
ATOM 3171 C CA . PRO A 1 411 ? 27.566 -37.399 -36.618 1.00 45.22 411 PRO A CA 1
ATOM 3172 C C . PRO A 1 411 ? 27.182 -38.879 -36.620 1.00 45.22 411 PRO A C 1
ATOM 3174 O O . PRO A 1 411 ? 28.028 -39.745 -36.395 1.00 45.22 411 PRO A O 1
ATOM 3177 N N . GLU A 1 412 ? 25.895 -39.172 -36.811 1.00 42.56 412 GLU A N 1
ATOM 3178 C CA . GLU A 1 412 ? 25.468 -40.524 -37.156 1.00 42.56 412 GLU A CA 1
ATOM 3179 C C . GLU A 1 412 ? 26.201 -40.940 -38.434 1.00 42.56 412 GLU A C 1
ATOM 3181 O O . GLU A 1 412 ? 26.242 -40.211 -39.430 1.00 42.56 412 GLU A O 1
ATOM 3186 N N . GLY A 1 413 ? 26.882 -42.079 -38.327 1.00 40.78 413 GLY A N 1
ATOM 3187 C CA . GLY A 1 413 ? 27.773 -42.614 -39.337 1.00 40.78 413 GLY A CA 1
ATOM 3188 C C . GLY A 1 413 ? 27.061 -42.833 -40.663 1.00 40.78 413 GLY A C 1
ATOM 3189 O O . GLY A 1 413 ? 25.987 -43.427 -40.721 1.00 40.78 413 GLY A O 1
ATOM 3190 N N . GLY A 1 414 ? 27.706 -42.367 -41.729 1.00 42.81 414 GLY A N 1
ATOM 3191 C CA . GLY A 1 414 ? 27.396 -42.804 -43.077 1.00 42.81 414 GLY A CA 1
ATOM 3192 C C . GLY A 1 414 ? 27.803 -44.263 -43.255 1.00 42.81 414 GLY A C 1
ATOM 3193 O O . GLY A 1 414 ? 28.920 -44.650 -42.905 1.00 42.81 414 GLY A O 1
ATOM 3194 N N . ASP A 1 415 ? 26.874 -45.031 -43.809 1.00 44.84 415 ASP A N 1
ATOM 3195 C CA . ASP A 1 415 ? 27.076 -46.368 -44.349 1.00 44.84 415 ASP A CA 1
ATOM 3196 C C . ASP A 1 415 ? 28.314 -46.444 -45.261 1.00 44.84 415 ASP A C 1
ATOM 3198 O O . ASP A 1 415 ? 28.462 -45.658 -46.205 1.00 44.84 415 ASP A O 1
ATOM 3202 N N . MET A 1 416 ? 29.154 -47.454 -45.020 1.00 37.94 416 MET A N 1
ATOM 3203 C CA . MET A 1 416 ? 29.828 -48.226 -46.070 1.00 37.94 416 MET A CA 1
ATOM 3204 C C . MET A 1 416 ? 30.144 -49.640 -45.590 1.00 37.94 416 MET A C 1
ATOM 3206 O O . MET A 1 416 ? 30.695 -49.773 -44.473 1.00 37.94 416 MET A O 1
#

Nearest PDB structures (foldseek):
  6m6x-assembly1_C  TM=3.418E-01  e=2.067E-01  Saccharomyces cerevisiae S288C
  7ypz-assembly1_C  TM=2.931E-01  e=1.827E-01  Saccharomyces cerevisiae
  7wtw-assembly1_K  TM=2.342E-01  e=9.865E-02  Homo sapiens
  7cnd-assembly1_C  TM=2.463E-01  e=1.315E-01  Saccharomyces cerevisiae
  7vmo-assembly1_A  TM=1.956E-01  e=2.064E+00  Mus musculus

Sequence (416 aa):
AGRIIALKQTPQQRECALVAQVRKLVYRMAIIPVDVMRDFPAPFGPYLSVYLPRFFDILSFLYSTLPPPPHPGPYATQGSCYPSTPGTSPPMLERSAVCALRFISQVISSPSYKRDSAAMTVPSQRIITANGDVEVQTTALLEACRIVEAFFDDNRVLTLLSMLTEVLLPLRQCDLSEWSASGEAYMLEQECLTQDKSSPRCSAEGLLLSLMDAHVATLAPILASKLNDSSGQLRAASLEAAGQSASSTEVVLWDSWYLVVGLSAYALDDHVDWSKWFRTSLGPALNLLNAAPPTPAPAVLRRRILWLLGCWMYKMPSEIRPALYEALVNMLTSRDAAVLLTLLNTLKAAIDEWQFKPQAFVHLAPRAIASLYATLQLVAEFDSRLQVLSLISLIVERVAIEPVHADNGSPEGGDM

Radius of gyration: 26.84 Å; Cα contacts (8 Å, |Δi|>4): 402; chains: 1; bounding box: 50×86×96 Å

pLDDT: mean 82.21, std 19.69, range [27.2, 98.25]

Secondary structure (DSSP, 8-state):
-TTSGGGS--HHHHHHHHHHHHHHHHHHHHHHHHHHHHH-HHHHGGGHHHHHHHHHHHHHHHHHHSPPSPP--TT-----SS--STT---HHHHHHHHHHHHHHHHHHH-GGG---TT-SS-----EEETTEEE-HHHHHHHHHHHHHHHHS-HHHHHHHHHHIIIIISSPPHHHHHHHHH-HHHHHHHHH-TTS-TT-HHHHHHHHHHHHHHHHHHHHHHHHHHHHT-HHHHHHHHHHHHTT-TTT-HHHHHHHHHHHHHHHTGGG-TTT--HHHHIIIIIHHHHHHHHHSPP-SS--HHHHHHHHHHHHHGGGS-TTTHHHHHHHHHHHTT---HHHHHHHHHHHHHHHHSTT--GGGTTTTHHHHHHHHHHHTTT--SHHHHHHHHHHHHHHHHHHHTS---------PPPP-

Organism: NCBI:txid3111310

Mean predicted aligned error: 10.15 Å

Solvent-accessible surface area (backbone atoms only — not comparable to full-atom values): 23508 Å² total; per-residue (Å²): 123,81,78,68,65,69,78,74,58,51,72,69,56,51,51,52,51,51,53,53,50,50,51,52,48,54,50,49,66,46,44,50,59,37,52,45,41,70,78,37,46,63,84,38,25,83,50,42,84,63,50,54,59,52,34,49,48,52,47,52,49,47,63,75,66,53,75,68,76,70,79,76,58,102,73,77,70,97,60,65,95,43,60,85,50,99,84,54,87,52,75,62,63,44,50,50,44,20,38,26,33,45,36,53,25,49,58,64,57,32,69,71,47,55,80,60,88,87,48,93,61,75,87,75,75,80,50,83,48,102,88,46,78,54,66,64,70,59,57,46,31,55,50,27,23,49,51,51,58,66,61,63,35,71,68,52,51,50,51,50,49,48,44,37,35,70,64,48,51,33,72,47,72,57,57,53,49,45,31,58,74,36,24,54,62,41,45,51,52,75,67,35,88,78,44,63,78,66,37,45,46,62,20,42,53,52,26,49,54,27,46,46,77,68,38,37,87,68,46,34,57,53,55,34,56,57,63,67,43,32,68,59,51,39,50,28,30,50,39,40,39,70,60,33,36,87,57,33,60,59,31,30,39,51,37,17,50,48,48,51,53,31,76,43,40,92,72,32,67,96,54,45,63,59,73,58,41,33,69,68,25,55,48,56,26,50,49,48,45,64,71,32,73,94,61,85,54,57,61,58,53,61,28,44,51,39,42,31,48,36,57,44,43,92,75,55,56,81,84,56,47,44,63,48,53,52,53,55,49,65,49,58,73,55,83,52,46,40,40,38,57,34,41,51,54,21,51,42,46,53,61,71,37,92,86,51,56,46,83,64,41,53,85,49,42,66,59,40,49,54,39,45,60,55,45,54,78,74,50,86,51,68,68,59,40,49,52,48,52,52,43,48,52,49,51,51,55,59,49,63,69,59,74,79,76,73,83,75,77,70,82,79,78,80,89,129

InterPro domains:
  IPR011989 Armadillo-like helical [G3DSA:1.25.10.10] (5-405)
  IPR016024 Armadillo-type fold [SSF48371] (41-398)

Foldseek 3Di:
DVPVVVVPDDPLNVVLVVVVVVLVVVLVVLVVLLVCCQVPVLVCLVCCLPVLVVLLVLLVVQLVPDDFADQDDPDPPPADPFRPPVRDDDPSSLSSLLSSLSSLLSLLQPPLLDDDPPPPPDPQPFDQDPVGTDSPSVVSSVSSNVSNVVVPDLVSLVVLVCSLLGPQQFDHLVLQVVLLVPVQVSQCLVVPPVNPCSGSNVSSLSSLLSSCVRPVVSVLLVLLVVLVPQVLLQVLLLCVLVVCCSNDSSVRSVLSSLSSCLSNVVSNVVRHPPVVSCVRHLVNSLVSNVPRDDDSGDSRVNLSSLLSLLSCLQVDDPVCLLVVLVSLLVCLPDLSNNSNLSSLSSVCSNLVDPPHDLVSCVVSLVSSLVSLVVVCVNDDDPVSNVSSVVSNVSNCVSNVPDDPPPPPPDPDDDDD